Protein AF-A0A7S2EIR6-F1 (afdb_monomer)

Radius of gyration: 33.72 Å; Cα contacts (8 Å, |Δi|>4): 705; chains: 1; bounding box: 111×71×81 Å

Foldseek 3Di:
DDDDDPDDPDDDPQDDDFFFKKFFAPPDDFAPDKDDGADHGFIWGFHDWDADPPRPFIWTQIAAPRDHRIIHTSVRIDGPPFLRPDDAQAKKFFDPPDDFPPDQPDDDDSPFIWGFQDAPNGQQWTATCTLQFYRDITGSVRMGGPPDPDPPPDDDDDDDDDDDDDDDDDDDDDDDDDPDPPDPPPPVPDDDAQFKKAFADDDDPVSVVRHRFIWGFHDDDPFWTWTATPDPGGDIDIHGCVRIDTQPDDPDDQQAKKAFADDDDPVSHVRHQFIWGFHDQDSRGQWTFTHTPPDPDTDTHHPVRIDHPPPQPDDQQAKKAFADDDDPVRVVRHRFIWGFHGADPVVQWTWTATPPPRDTDIHHSVRIDHDDPPPPPDDDDDDDDDDDDDDDDD

Secondary structure (DSSP, 8-state):
------------TTPPPTT-EEE--SSSSS-SS-SS-PPTT-EEEEEEEEEPTTSS-EEEEEEETTEEEEEEEGGG-EE-HHHHH--TT-EEEEPTTPPPSS--SSPPPTT-EEEEEEE-TTSS-EEEE-SS-TTEEE-GGGEEETTS---------------------------PPPP----SS--S-PPPTT-EEEE----STTGGGGTT-EEEEEEE-SSEEEEEE-SS---EEEEEGGGEEEPPPPSS-TT-EEEE----SHHHHTTTT-EEEEEEEETTTTEEEEEETT-SSEEEEEGGGEEE----SS-TT-EEEE----STTTGGGTT-EEEEEEEETTTTEEEEEETTT--EEEEEGGGEE-------------------------

Nearest PDB structures (foldseek):
  4a4e-assembly1_A  TM=7.628E-01  e=9.536E-02  Homo sapiens
  2heq-assembly1_A  TM=6.650E-01  e=8.605E-02  Bacillus subtilis
  4a4h-assembly1_A  TM=7.734E-01  e=1.593E-01  Homo sapiens
  4a4g-assembly1_A  TM=7.665E-01  e=1.593E-01  Homo sapiens
  2d9t-assembly1_A  TM=6.368E-01  e=1.065E+00  Mus musculus

pLDDT: mean 73.14, std 21.18, range [22.91, 97.38]

Structure (mmCIF, N/CA/C/O backbone):
data_AF-A0A7S2EIR6-F1
#
_entry.id   AF-A0A7S2EIR6-F1
#
loop_
_atom_site.group_PDB
_atom_site.id
_atom_site.type_symbol
_atom_site.label_atom_id
_atom_site.label_alt_id
_atom_site.label_comp_id
_atom_site.label_asym_id
_atom_site.label_entity_id
_atom_site.label_seq_id
_atom_site.pdbx_PDB_ins_code
_atom_site.Cartn_x
_atom_site.Cartn_y
_atom_site.Cartn_z
_atom_site.occupancy
_atom_site.B_iso_or_equiv
_atom_site.auth_seq_id
_atom_site.auth_comp_id
_atom_site.auth_asym_id
_atom_site.auth_atom_id
_atom_site.pdbx_PDB_model_num
ATOM 1 N N . GLU A 1 1 ? 13.702 3.213 -39.899 1.00 32.22 1 GLU A N 1
ATOM 2 C CA . GLU A 1 1 ? 13.558 1.764 -39.668 1.00 32.22 1 GLU A CA 1
ATOM 3 C C . GLU A 1 1 ? 14.840 1.231 -39.055 1.00 32.22 1 GLU A C 1
ATOM 5 O O . GLU A 1 1 ? 15.910 1.560 -39.543 1.00 32.22 1 GLU A O 1
ATOM 10 N N . LEU A 1 2 ? 14.735 0.485 -37.959 1.00 22.91 2 LEU A N 1
ATOM 11 C CA . LEU A 1 2 ? 15.784 -0.390 -37.437 1.00 22.91 2 LEU A CA 1
ATOM 12 C C . LEU A 1 2 ? 15.038 -1.619 -36.918 1.00 22.91 2 LEU A C 1
ATOM 14 O O . LEU A 1 2 ? 14.422 -1.568 -35.853 1.00 22.91 2 LEU A O 1
ATOM 18 N N . GLU A 1 3 ? 15.003 -2.675 -37.727 1.00 25.89 3 GLU A N 1
ATOM 19 C CA . GLU A 1 3 ? 14.513 -3.984 -37.309 1.00 25.89 3 GLU A CA 1
ATOM 20 C C . GLU A 1 3 ? 15.444 -4.533 -36.227 1.00 25.89 3 GLU A C 1
ATOM 22 O O . GLU A 1 3 ? 16.647 -4.686 -36.434 1.00 25.89 3 GLU A O 1
ATOM 27 N N . ILE A 1 4 ? 14.891 -4.830 -35.053 1.00 30.42 4 ILE A N 1
ATOM 28 C CA . ILE A 1 4 ? 15.589 -5.634 -34.054 1.00 30.42 4 ILE A CA 1
ATOM 29 C C . ILE A 1 4 ? 15.175 -7.072 -34.326 1.00 30.42 4 ILE A C 1
ATOM 31 O O . ILE A 1 4 ? 14.024 -7.446 -34.099 1.00 30.42 4 ILE A O 1
ATOM 35 N N . ALA A 1 5 ? 16.126 -7.855 -34.829 1.00 25.38 5 ALA A N 1
ATOM 36 C CA . ALA A 1 5 ? 15.998 -9.284 -35.036 1.00 25.38 5 ALA A CA 1
ATOM 37 C C . ALA A 1 5 ? 15.668 -9.979 -33.704 1.00 25.38 5 ALA A C 1
ATOM 39 O O . ALA A 1 5 ? 16.539 -10.317 -32.903 1.00 25.38 5 ALA A O 1
ATOM 40 N N . SER A 1 6 ? 14.380 -10.207 -33.465 1.00 34.97 6 SER A N 1
ATOM 41 C CA . SER A 1 6 ? 13.910 -11.219 -32.534 1.00 34.97 6 SER A CA 1
ATOM 42 C C . SER A 1 6 ? 14.232 -12.577 -33.150 1.00 34.97 6 SER A C 1
ATOM 44 O O . SER A 1 6 ? 13.485 -13.033 -34.009 1.00 34.97 6 SER A O 1
ATOM 46 N N . ASN A 1 7 ? 15.386 -13.146 -32.797 1.00 30.55 7 ASN A N 1
ATOM 47 C CA . ASN A 1 7 ? 15.705 -14.584 -32.763 1.00 30.55 7 ASN A CA 1
ATOM 48 C C . ASN A 1 7 ? 17.227 -14.788 -32.796 1.00 30.55 7 ASN A C 1
ATOM 50 O O . ASN A 1 7 ? 17.796 -15.075 -33.841 1.00 30.55 7 ASN A O 1
ATOM 54 N N . TYR A 1 8 ? 17.888 -14.711 -31.641 1.00 28.56 8 TYR A N 1
ATOM 55 C CA . TYR A 1 8 ? 19.177 -15.382 -31.453 1.00 28.56 8 TYR A CA 1
ATOM 56 C C . TYR A 1 8 ? 19.124 -16.200 -30.162 1.00 28.56 8 TYR A C 1
ATOM 58 O O . TYR A 1 8 ? 19.396 -15.717 -29.068 1.00 28.56 8 TYR A O 1
ATOM 66 N N . LYS A 1 9 ? 18.725 -17.468 -30.310 1.00 33.66 9 LYS A N 1
ATOM 67 C CA . LYS A 1 9 ? 19.047 -18.540 -29.364 1.00 33.66 9 LYS A CA 1
ATOM 68 C C . LYS A 1 9 ? 20.430 -19.068 -29.752 1.00 33.66 9 LYS A C 1
ATOM 70 O O . LYS A 1 9 ? 20.532 -20.012 -30.525 1.00 33.66 9 LYS A O 1
ATOM 75 N N . GLY A 1 10 ? 21.478 -18.409 -29.270 1.00 26.81 10 GLY A N 1
ATOM 76 C CA . GLY A 1 10 ? 22.860 -18.867 -29.398 1.00 26.81 10 GLY A CA 1
ATOM 77 C C . GLY A 1 10 ? 23.431 -19.139 -28.014 1.00 26.81 10 GLY A C 1
ATOM 78 O O . GLY A 1 10 ? 23.804 -18.214 -27.305 1.00 26.81 10 GLY A O 1
ATOM 79 N N . THR A 1 11 ? 23.442 -20.402 -27.603 1.00 31.27 11 THR A N 1
ATOM 80 C CA . THR A 1 11 ? 24.104 -20.879 -26.385 1.00 31.27 11 THR A CA 1
ATOM 81 C C . THR A 1 11 ? 25.580 -21.138 -26.675 1.00 31.27 11 THR A C 1
ATOM 83 O O . THR A 1 11 ? 25.911 -22.177 -27.241 1.00 31.27 11 THR A O 1
ATOM 86 N N . TRP A 1 12 ? 26.455 -20.228 -26.242 1.00 30.45 12 TRP A N 1
ATOM 87 C CA . TRP A 1 12 ? 27.868 -20.513 -25.979 1.00 30.45 12 TRP A CA 1
ATOM 88 C C . TRP A 1 12 ? 28.165 -20.167 -24.512 1.00 30.45 12 TRP A C 1
ATOM 90 O O . TRP A 1 12 ? 27.762 -19.097 -24.049 1.00 30.45 12 TRP A O 1
ATOM 100 N N . PRO A 1 13 ? 28.829 -21.043 -23.742 1.00 30.73 13 PRO A N 1
ATOM 101 C CA . PRO A 1 13 ? 29.237 -20.712 -22.382 1.00 30.73 13 PRO A CA 1
ATOM 102 C C . PRO A 1 13 ? 30.340 -19.641 -22.431 1.00 30.73 13 PRO A C 1
ATOM 104 O O . PRO A 1 13 ? 31.427 -19.904 -22.936 1.00 30.73 13 PRO A O 1
ATOM 107 N N . GLY A 1 14 ? 30.059 -18.432 -21.926 1.00 49.53 14 GLY A N 1
ATOM 108 C CA . GLY A 1 14 ? 31.057 -17.360 -21.766 1.00 49.53 14 GLY A CA 1
ATOM 109 C C . GLY A 1 14 ? 30.763 -16.020 -22.457 1.00 49.53 14 GLY A C 1
ATOM 110 O O . GLY A 1 14 ? 31.540 -15.083 -22.282 1.00 49.53 14 GLY A O 1
ATOM 111 N N . GLU A 1 15 ? 29.661 -15.882 -23.202 1.00 72.25 15 GLU A N 1
ATOM 112 C CA . GLU A 1 15 ? 29.233 -14.586 -23.759 1.00 72.25 15 GLU A CA 1
ATOM 113 C C . GLU A 1 15 ? 28.190 -13.892 -22.874 1.00 72.25 15 GLU A C 1
ATOM 115 O O . GLU A 1 15 ? 27.308 -14.535 -22.301 1.00 72.25 15 GLU A O 1
ATOM 120 N N . LEU A 1 16 ? 28.304 -12.566 -22.745 1.00 77.38 16 LEU A N 1
ATOM 121 C CA . LEU A 1 16 ? 27.377 -11.764 -21.948 1.00 77.38 16 LEU A CA 1
ATOM 122 C C . LEU A 1 16 ? 26.086 -11.526 -22.736 1.00 77.38 16 LEU A C 1
ATOM 124 O O . LEU A 1 16 ? 26.117 -11.187 -23.917 1.00 77.38 16 LEU A O 1
ATOM 128 N N . GLN A 1 17 ? 24.942 -11.647 -22.076 1.00 78.50 17 GLN A N 1
ATOM 129 C CA . GLN A 1 17 ? 23.634 -11.453 -22.695 1.00 78.50 17 GLN A CA 1
ATOM 130 C C . GLN A 1 17 ? 23.137 -10.013 -22.539 1.00 78.50 17 GLN A C 1
ATOM 132 O O . GLN A 1 17 ? 23.497 -9.304 -21.597 1.00 78.50 17 GLN A O 1
ATOM 137 N N . LEU A 1 18 ? 22.257 -9.578 -23.447 1.00 75.44 18 LEU A N 1
ATOM 138 C CA . LEU A 1 18 ? 21.554 -8.299 -23.309 1.00 75.44 18 LEU A CA 1
ATOM 139 C C . LEU A 1 18 ? 20.751 -8.269 -22.003 1.00 75.44 18 LEU A C 1
ATOM 141 O O . LEU A 1 18 ? 20.076 -9.235 -21.652 1.00 75.44 18 LEU A O 1
ATOM 145 N N . GLY A 1 19 ? 20.825 -7.153 -21.279 1.00 72.88 19 GLY A N 1
ATOM 146 C CA . GLY A 1 19 ? 20.165 -6.988 -19.983 1.00 72.88 19 GLY A CA 1
ATOM 147 C C . GLY A 1 19 ? 20.782 -7.809 -18.845 1.00 72.88 19 GLY A C 1
ATOM 148 O O . GLY A 1 19 ? 20.229 -7.824 -17.743 1.00 72.88 19 GLY A O 1
ATOM 149 N N . GLN A 1 20 ? 21.910 -8.487 -19.070 1.00 81.19 20 GLN A N 1
ATOM 150 C CA . GLN A 1 20 ? 22.654 -9.169 -18.014 1.00 81.19 20 GLN A CA 1
ATOM 151 C C . GLN A 1 20 ? 23.344 -8.142 -17.111 1.00 81.19 20 GLN A C 1
ATOM 153 O O . GLN A 1 20 ? 23.871 -7.139 -17.601 1.00 81.19 20 GLN A O 1
ATOM 158 N N . ALA A 1 21 ? 23.300 -8.373 -15.794 1.00 83.75 21 ALA A N 1
ATOM 159 C CA . ALA A 1 21 ? 23.958 -7.489 -14.841 1.00 83.75 21 ALA A CA 1
ATOM 160 C C . ALA A 1 21 ? 25.444 -7.847 -14.779 1.00 83.75 21 ALA A C 1
ATOM 162 O O . ALA A 1 21 ? 25.810 -9.008 -14.570 1.00 83.75 21 ALA A O 1
ATOM 163 N N . VAL A 1 22 ? 26.289 -6.845 -14.976 1.00 86.38 22 VAL A N 1
ATOM 164 C CA . VAL A 1 22 ? 27.742 -6.992 -15.033 1.00 86.38 22 VAL A CA 1
ATOM 165 C C . VAL A 1 22 ? 28.402 -6.010 -14.086 1.00 86.38 22 VAL A C 1
ATOM 167 O O . VAL A 1 22 ? 27.881 -4.921 -13.854 1.00 86.38 22 VAL A O 1
ATOM 170 N N . ARG A 1 23 ? 29.555 -6.383 -13.545 1.00 85.44 23 ARG A N 1
ATOM 171 C CA . ARG A 1 23 ? 30.374 -5.539 -12.681 1.00 85.44 23 ARG A CA 1
ATOM 172 C C . ARG A 1 23 ? 31.786 -5.419 -13.221 1.00 85.44 23 ARG A C 1
ATOM 174 O O . ARG A 1 23 ? 32.286 -6.333 -13.874 1.00 85.44 23 ARG A O 1
ATOM 181 N N . VAL A 1 24 ? 32.438 -4.313 -12.892 1.00 77.62 24 VAL A N 1
ATOM 182 C CA . VAL A 1 24 ? 33.876 -4.162 -13.130 1.00 77.62 24 VAL A CA 1
ATOM 183 C C . VAL A 1 24 ? 34.628 -4.903 -12.019 1.00 77.62 24 VAL A C 1
ATOM 185 O O . VAL A 1 24 ? 34.369 -4.608 -10.843 1.00 77.62 24 VAL A O 1
ATOM 188 N N . PRO A 1 25 ? 35.530 -5.850 -12.345 1.00 68.38 25 PRO A N 1
ATOM 189 C CA . PRO A 1 25 ? 36.282 -6.598 -11.343 1.00 68.38 25 PRO A CA 1
ATOM 190 C C . PRO A 1 25 ? 37.059 -5.683 -10.389 1.00 68.38 25 PRO A C 1
ATOM 192 O O . PRO A 1 25 ? 37.579 -4.633 -10.775 1.00 68.38 25 PRO A O 1
ATOM 195 N N . LEU A 1 26 ? 37.179 -6.109 -9.129 1.00 58.78 26 LEU A N 1
ATOM 196 C CA . LEU A 1 26 ? 37.984 -5.416 -8.111 1.00 58.78 26 LEU A CA 1
ATOM 197 C C . LEU A 1 26 ? 39.495 -5.598 -8.335 1.00 58.78 26 LEU A C 1
ATOM 199 O O . LEU A 1 26 ? 40.287 -4.781 -7.875 1.00 58.78 26 LEU A O 1
ATOM 203 N N . SER A 1 27 ? 39.894 -6.669 -9.029 1.00 50.53 27 SER A N 1
ATOM 204 C CA . SER A 1 27 ? 41.292 -7.081 -9.217 1.00 50.53 27 SER A CA 1
ATOM 205 C C . SER A 1 27 ? 41.904 -6.665 -10.554 1.00 50.53 27 SER A C 1
ATOM 207 O O . SER A 1 27 ? 43.114 -6.796 -10.731 1.00 50.53 27 SER A O 1
ATOM 209 N N . SER A 1 28 ? 41.113 -6.176 -11.507 1.00 47.38 28 SER A N 1
ATOM 210 C CA . SER A 1 28 ? 41.644 -5.705 -12.782 1.00 47.38 28 SER A CA 1
ATOM 211 C C . SER A 1 28 ? 42.050 -4.242 -12.653 1.00 47.38 28 SER A C 1
ATOM 213 O O . SER A 1 28 ? 41.206 -3.362 -12.461 1.00 47.38 28 SER A O 1
ATOM 215 N N . ALA A 1 29 ? 43.350 -3.981 -12.813 1.00 45.28 29 ALA A N 1
ATOM 216 C CA . ALA A 1 29 ? 43.842 -2.695 -13.289 1.00 45.28 29 ALA A CA 1
ATOM 217 C C . ALA A 1 29 ? 42.913 -2.180 -14.400 1.00 45.28 29 ALA A C 1
ATOM 219 O O . ALA A 1 29 ? 42.416 -2.994 -15.176 1.00 45.28 29 ALA A O 1
ATOM 220 N N . ARG A 1 30 ? 42.652 -0.863 -14.404 1.00 51.78 30 ARG A N 1
ATOM 221 C CA . ARG A 1 30 ? 41.813 -0.116 -15.363 1.00 51.78 30 ARG A CA 1
ATOM 222 C C . ARG A 1 30 ? 41.439 -0.921 -16.619 1.00 51.78 30 ARG A C 1
ATOM 224 O O . ARG A 1 30 ? 42.365 -1.381 -17.288 1.00 51.78 30 ARG A O 1
ATOM 231 N N . PRO A 1 31 ? 40.143 -1.020 -16.976 1.00 54.38 31 PRO A N 1
ATOM 232 C CA . PRO A 1 31 ? 39.709 -1.797 -18.132 1.00 54.38 31 PRO A CA 1
ATOM 233 C C . PRO A 1 31 ? 40.606 -1.540 -19.342 1.00 54.38 31 PRO A C 1
ATOM 235 O O . PRO A 1 31 ? 40.884 -0.389 -19.688 1.00 54.38 31 PRO A O 1
ATOM 238 N N . SER A 1 32 ? 41.089 -2.627 -19.942 1.00 53.44 32 SER A N 1
ATOM 239 C CA . SER A 1 32 ? 42.151 -2.599 -20.954 1.00 53.44 32 SER A CA 1
ATOM 240 C C . SER A 1 32 ? 41.742 -1.839 -22.220 1.00 53.44 32 SER A C 1
ATOM 242 O O . SER A 1 32 ? 42.586 -1.312 -22.945 1.00 53.44 32 SER A O 1
ATOM 244 N N . ALA A 1 33 ? 40.434 -1.744 -22.457 1.00 52.91 33 ALA A N 1
ATOM 245 C CA . ALA A 1 33 ? 39.831 -0.945 -23.501 1.00 52.91 33 ALA A CA 1
ATOM 246 C C . ALA A 1 33 ? 38.468 -0.426 -23.026 1.00 52.91 33 ALA A C 1
ATOM 248 O O . ALA A 1 33 ? 37.552 -1.208 -22.786 1.00 52.91 33 ALA A O 1
ATOM 249 N N . GLY A 1 34 ? 38.330 0.897 -22.918 1.00 53.25 34 GLY A N 1
ATOM 250 C CA . GLY A 1 34 ? 37.034 1.549 -22.752 1.00 53.25 34 GLY A CA 1
ATOM 251 C C . GLY A 1 34 ? 37.123 3.063 -22.594 1.00 53.25 34 GLY A C 1
ATOM 252 O O . GLY A 1 34 ? 38.069 3.590 -22.013 1.00 53.25 34 GLY A O 1
ATOM 253 N N . CYS A 1 35 ? 36.137 3.780 -23.137 1.00 50.88 35 CYS A N 1
ATOM 254 C CA . CYS A 1 35 ? 35.985 5.217 -22.916 1.00 50.88 35 CYS A CA 1
ATOM 255 C C . CYS A 1 35 ? 35.193 5.454 -21.622 1.00 50.88 35 CYS A C 1
ATOM 257 O O . CYS A 1 35 ? 34.041 5.037 -21.509 1.00 50.88 35 CYS A O 1
ATOM 259 N N . GLY A 1 36 ? 35.815 6.143 -20.663 1.00 58.38 36 GLY A N 1
ATOM 260 C CA . GLY A 1 36 ? 35.265 6.372 -19.323 1.00 58.38 36 GLY A CA 1
ATOM 261 C C . GLY A 1 36 ? 35.771 5.358 -18.291 1.00 58.38 36 GLY A C 1
ATOM 262 O O . GLY A 1 36 ? 36.176 4.251 -18.634 1.00 58.38 36 GLY A O 1
ATOM 263 N N . SER A 1 37 ? 35.774 5.753 -17.014 1.00 69.38 37 SER A N 1
ATOM 264 C CA . SER A 1 37 ? 36.221 4.909 -15.894 1.00 69.38 37 SER A CA 1
ATOM 265 C C . SER A 1 37 ? 35.035 4.594 -14.973 1.00 69.38 37 SER A C 1
ATOM 267 O O . SER A 1 37 ? 34.772 5.380 -14.059 1.00 69.38 37 SER A O 1
ATOM 269 N N . PRO A 1 38 ? 34.282 3.502 -15.210 1.00 72.06 38 PRO A N 1
ATOM 270 C CA . PRO A 1 38 ? 33.331 3.001 -14.223 1.00 72.06 38 PRO A CA 1
ATOM 271 C C . PRO A 1 38 ? 34.040 2.741 -12.888 1.00 72.06 38 PRO A C 1
ATOM 273 O O . PRO A 1 38 ? 35.188 2.288 -12.867 1.00 72.06 38 PRO A O 1
ATOM 276 N N . GLN A 1 39 ? 33.385 3.063 -11.770 1.00 70.75 39 GLN A N 1
ATOM 277 C CA . GLN A 1 39 ? 33.967 2.800 -10.454 1.00 70.75 39 GLN A CA 1
ATOM 278 C C . GLN A 1 39 ? 34.053 1.285 -10.204 1.00 70.75 39 GLN A C 1
ATOM 280 O O . GLN A 1 39 ? 33.168 0.518 -10.585 1.00 70.75 39 GLN A O 1
ATOM 285 N N . SER A 1 40 ? 35.134 0.845 -9.559 1.00 67.88 40 SER A N 1
ATOM 286 C CA . SER A 1 40 ? 35.345 -0.576 -9.271 1.00 67.88 40 SER A CA 1
ATOM 287 C C . SER A 1 40 ? 34.247 -1.116 -8.347 1.00 67.88 40 SER A C 1
ATOM 289 O O . SER A 1 40 ? 33.878 -0.467 -7.366 1.00 67.88 40 SER A O 1
ATOM 291 N N . GLY A 1 41 ? 33.697 -2.287 -8.680 1.00 68.88 41 GLY A N 1
ATOM 292 C CA . GLY A 1 41 ? 32.571 -2.882 -7.958 1.00 68.88 41 GLY A CA 1
ATOM 293 C C . GLY A 1 41 ? 31.194 -2.279 -8.273 1.00 68.88 41 GLY A C 1
ATOM 294 O O . GLY A 1 41 ? 30.205 -2.733 -7.695 1.00 68.88 41 GLY A O 1
ATOM 295 N N . GLU A 1 42 ? 31.085 -1.299 -9.181 1.00 76.75 42 GLU A N 1
ATOM 296 C CA . GLU A 1 42 ? 29.776 -0.880 -9.692 1.00 76.75 42 GLU A CA 1
ATOM 297 C C . GLU A 1 42 ? 29.158 -1.948 -10.587 1.00 76.75 42 GLU A C 1
ATOM 299 O O . GLU A 1 42 ? 29.841 -2.597 -11.380 1.00 76.75 42 GLU A O 1
ATOM 304 N N . VAL A 1 43 ? 27.838 -2.092 -10.462 1.00 84.62 43 VAL A N 1
ATOM 305 C CA . VAL A 1 43 ? 27.030 -2.984 -11.290 1.00 84.62 43 VAL A CA 1
ATOM 306 C C . VAL A 1 43 ? 26.269 -2.150 -12.309 1.00 84.62 43 VAL A C 1
ATOM 308 O O . VAL A 1 43 ? 25.599 -1.185 -11.943 1.00 84.62 43 VAL A O 1
ATOM 311 N N . GLY A 1 44 ? 26.367 -2.550 -13.570 1.00 85.12 44 GLY A N 1
ATOM 312 C CA . GLY A 1 44 ? 25.639 -1.999 -14.703 1.00 85.12 44 GLY A CA 1
ATOM 313 C C . GLY A 1 44 ? 24.948 -3.094 -15.513 1.00 85.12 44 GLY A C 1
ATOM 314 O O . GLY A 1 44 ? 24.969 -4.270 -15.144 1.00 85.12 44 GLY A O 1
ATOM 315 N N . TYR A 1 45 ? 24.343 -2.713 -16.637 1.00 85.31 45 TYR A N 1
ATOM 316 C CA . TYR A 1 45 ? 23.660 -3.644 -17.542 1.00 85.31 45 TYR A CA 1
ATOM 317 C C . TYR A 1 45 ? 24.238 -3.614 -18.953 1.00 85.31 45 TYR A C 1
ATOM 319 O O . TYR A 1 45 ? 24.562 -2.547 -19.477 1.00 85.31 45 TYR A O 1
ATOM 327 N N . VAL A 1 46 ? 24.299 -4.779 -19.601 1.00 83.50 46 VAL A N 1
ATOM 328 C CA . VAL A 1 46 ? 24.650 -4.888 -21.025 1.00 83.50 46 VAL A CA 1
ATOM 329 C C . VAL A 1 46 ? 23.509 -4.324 -21.876 1.00 83.50 46 VAL A C 1
ATOM 331 O O . VAL A 1 46 ? 22.415 -4.887 -21.918 1.00 83.50 46 VAL A O 1
ATOM 334 N N . ARG A 1 47 ? 23.759 -3.214 -22.573 1.00 80.44 47 ARG A N 1
ATOM 335 C CA . ARG A 1 47 ? 22.792 -2.547 -23.460 1.00 80.44 47 ARG A CA 1
ATOM 336 C C . ARG A 1 47 ? 22.803 -3.141 -24.863 1.00 80.44 47 ARG A C 1
ATOM 338 O O . ARG A 1 47 ? 21.751 -3.313 -25.470 1.00 80.44 47 ARG A O 1
ATOM 345 N N . SER A 1 48 ? 23.990 -3.378 -25.406 1.00 80.25 48 SER A N 1
ATOM 346 C CA . SER A 1 48 ? 24.175 -3.917 -26.752 1.00 80.25 48 SER A CA 1
ATOM 347 C C . SER A 1 48 ? 25.545 -4.565 -26.884 1.00 80.25 48 SER A C 1
ATOM 349 O O . SER A 1 48 ? 26.427 -4.359 -26.052 1.00 80.25 48 SER A O 1
ATOM 351 N N . PHE A 1 49 ? 25.744 -5.329 -27.948 1.00 86.50 49 PHE A N 1
ATOM 352 C CA . PHE A 1 49 ? 27.058 -5.808 -28.343 1.00 86.50 49 PHE A CA 1
ATOM 353 C C . PHE A 1 49 ? 27.177 -5.784 -29.863 1.00 86.50 49 PHE A C 1
ATOM 355 O O . PHE A 1 49 ? 26.173 -5.840 -30.574 1.00 86.50 49 PHE A O 1
ATOM 362 N N . ARG A 1 50 ? 28.406 -5.673 -30.367 1.00 81.31 50 ARG A N 1
ATOM 363 C CA . ARG A 1 50 ? 28.708 -5.827 -31.793 1.00 81.31 50 ARG A CA 1
ATOM 364 C C . ARG A 1 50 ? 29.909 -6.750 -31.988 1.00 81.31 50 ARG A C 1
ATOM 366 O O . ARG A 1 50 ? 30.850 -6.653 -31.197 1.00 81.31 50 ARG A O 1
ATOM 373 N N . PRO A 1 51 ? 29.920 -7.610 -33.017 1.00 80.00 51 PRO A N 1
ATOM 374 C CA . PRO A 1 51 ? 31.098 -8.403 -33.345 1.00 80.00 51 PRO A CA 1
ATOM 375 C C . PRO A 1 51 ? 32.294 -7.495 -33.656 1.00 80.00 51 PRO A C 1
ATOM 377 O O . PRO A 1 51 ? 32.146 -6.460 -34.311 1.00 80.00 51 PRO A O 1
ATOM 380 N N . LEU A 1 52 ? 33.481 -7.868 -33.182 1.00 79.44 52 LEU A N 1
ATOM 381 C CA . LEU A 1 52 ? 34.729 -7.218 -33.573 1.00 79.44 52 LEU A CA 1
ATOM 382 C C . LEU A 1 52 ? 35.248 -7.792 -34.905 1.00 79.44 52 LEU A C 1
ATOM 384 O O . LEU A 1 52 ? 34.961 -8.951 -35.230 1.00 79.44 52 LEU A O 1
ATOM 388 N N . PRO A 1 53 ? 36.047 -7.019 -35.667 1.00 76.31 53 PRO A N 1
ATOM 389 C CA . PRO A 1 53 ? 36.729 -7.527 -36.854 1.00 76.31 53 PRO A CA 1
ATOM 390 C C . PRO A 1 53 ? 37.497 -8.816 -36.529 1.00 76.31 53 PRO A C 1
ATOM 392 O O . PRO A 1 53 ? 38.266 -8.863 -35.570 1.00 76.31 53 PRO A O 1
ATOM 395 N N . GLY A 1 54 ? 37.260 -9.877 -37.304 1.00 73.19 54 GLY A N 1
ATOM 396 C CA . GLY A 1 54 ? 37.847 -11.201 -37.068 1.00 73.19 54 GLY A CA 1
ATOM 397 C C . GLY A 1 54 ? 36.978 -12.180 -36.267 1.00 73.19 54 GLY A C 1
ATOM 398 O O . GLY A 1 54 ? 37.436 -13.290 -36.009 1.00 73.19 54 GLY A O 1
ATOM 399 N N . GLY A 1 55 ? 35.752 -11.803 -35.875 1.00 65.56 55 GLY A N 1
ATOM 400 C CA . GLY A 1 55 ? 34.666 -12.716 -35.468 1.00 65.56 55 GLY A CA 1
ATOM 401 C C . GLY A 1 55 ? 34.854 -13.492 -34.158 1.00 65.56 55 GLY A C 1
ATOM 402 O O . GLY A 1 55 ? 33.958 -14.219 -33.750 1.00 65.56 55 GLY A O 1
ATOM 403 N N . ARG A 1 56 ? 36.001 -13.348 -33.487 1.00 68.62 56 ARG A N 1
ATOM 404 C CA . ARG A 1 56 ? 36.357 -14.108 -32.275 1.00 68.62 56 ARG A CA 1
ATOM 405 C C . ARG A 1 56 ? 35.962 -13.432 -30.959 1.00 68.62 56 ARG A C 1
ATOM 407 O O . ARG A 1 56 ? 36.210 -13.989 -29.897 1.00 68.62 56 ARG A O 1
ATOM 414 N N . SER A 1 57 ? 35.424 -12.214 -31.002 1.00 73.38 57 SER A N 1
ATOM 415 C CA . SER A 1 57 ? 35.040 -11.469 -29.800 1.00 73.38 57 SER A CA 1
ATOM 416 C C . SER A 1 57 ? 34.003 -10.394 -30.114 1.00 73.38 57 SER A C 1
ATOM 418 O O . SER A 1 57 ? 33.856 -9.962 -31.260 1.00 73.38 57 SER A O 1
ATOM 420 N N . HIS A 1 58 ? 33.322 -9.934 -29.071 1.00 83.31 58 HIS A N 1
ATOM 421 C CA . HIS A 1 58 ? 32.298 -8.905 -29.120 1.00 83.31 58 HIS A CA 1
ATOM 422 C C . HIS A 1 58 ? 32.756 -7.671 -28.338 1.00 83.31 58 HIS A C 1
ATOM 424 O O . HIS A 1 58 ? 33.363 -7.780 -27.271 1.00 83.31 58 HIS A O 1
ATOM 430 N N . LEU A 1 59 ? 32.445 -6.489 -28.867 1.00 84.44 59 LEU A N 1
ATOM 431 C CA . LEU A 1 59 ? 32.505 -5.247 -28.111 1.00 84.44 59 LEU A CA 1
ATOM 432 C C . LEU A 1 59 ? 31.139 -5.004 -27.478 1.00 84.44 59 LEU A C 1
ATOM 434 O O . LEU A 1 59 ? 30.152 -4.793 -28.188 1.00 84.44 59 LEU A O 1
ATOM 438 N N . TYR A 1 60 ? 31.097 -5.017 -26.154 1.00 85.81 60 TYR A N 1
ATOM 439 C CA . TYR A 1 60 ? 29.893 -4.796 -25.369 1.00 85.81 60 TYR A CA 1
ATOM 440 C C . TYR A 1 60 ? 29.751 -3.317 -25.046 1.00 85.81 60 TYR A C 1
ATOM 442 O O . TYR A 1 60 ? 30.727 -2.659 -24.705 1.00 85.81 60 TYR A O 1
ATOM 450 N N . THR A 1 61 ? 28.529 -2.801 -25.138 1.00 85.38 61 THR A N 1
ATOM 451 C CA . THR A 1 61 ? 28.140 -1.494 -24.608 1.00 85.38 61 THR A CA 1
ATOM 452 C C . THR A 1 61 ? 27.329 -1.724 -23.342 1.00 85.38 61 THR A C 1
ATOM 454 O O . THR A 1 61 ? 26.278 -2.364 -23.396 1.00 85.38 61 THR A O 1
ATOM 457 N N . CYS A 1 62 ? 27.796 -1.198 -22.217 1.00 84.50 62 CYS A N 1
ATOM 458 C CA . CYS A 1 62 ? 27.175 -1.337 -20.907 1.00 84.50 62 CYS A CA 1
ATOM 459 C C . CYS A 1 62 ? 26.815 0.030 -20.324 1.00 84.50 62 CYS A C 1
ATOM 461 O O . CYS A 1 62 ? 27.479 1.033 -20.583 1.00 84.50 62 CYS A O 1
ATOM 463 N N . ASP A 1 63 ? 25.769 0.063 -19.511 1.00 84.25 63 ASP A N 1
ATOM 464 C CA . ASP A 1 63 ? 25.402 1.238 -18.732 1.00 84.25 63 ASP A CA 1
ATOM 465 C C . ASP A 1 63 ? 25.761 1.024 -17.274 1.00 84.25 63 ASP A C 1
ATOM 467 O O . ASP A 1 63 ? 25.083 0.266 -16.583 1.00 84.25 63 ASP A O 1
ATOM 471 N N . PHE A 1 64 ? 26.811 1.709 -16.825 1.00 84.56 64 PHE A N 1
ATOM 472 C CA . PHE A 1 64 ? 27.146 1.828 -15.412 1.00 84.56 64 PHE A CA 1
ATOM 473 C C . PHE A 1 64 ? 26.634 3.154 -14.849 1.00 84.56 64 PHE A C 1
ATOM 475 O O . PHE A 1 64 ? 26.569 4.138 -15.596 1.00 84.56 64 PHE A O 1
ATOM 482 N N . PRO A 1 65 ? 26.356 3.231 -13.535 1.00 80.69 65 PRO A N 1
ATOM 483 C CA . PRO A 1 65 ? 25.910 4.463 -12.890 1.00 80.69 65 PRO A CA 1
ATOM 484 C C . PRO A 1 65 ? 26.886 5.625 -13.098 1.00 80.69 65 PRO A C 1
ATOM 486 O O . PRO A 1 65 ? 26.462 6.747 -13.368 1.00 80.69 65 PRO A O 1
ATOM 489 N N . SER A 1 66 ? 28.197 5.365 -13.011 1.00 80.50 66 SER A N 1
ATOM 490 C CA . SER A 1 66 ? 29.220 6.392 -13.226 1.00 80.50 66 SER A CA 1
ATOM 491 C C . SER A 1 66 ? 29.710 6.502 -14.678 1.00 80.50 66 SER A C 1
ATOM 493 O O . SER A 1 66 ? 30.483 7.407 -14.987 1.00 80.50 66 SER A O 1
ATOM 495 N N . ALA A 1 67 ? 29.309 5.588 -15.570 1.00 79.56 67 ALA A N 1
ATOM 496 C CA . ALA A 1 67 ? 29.786 5.527 -16.954 1.00 79.56 67 ALA A CA 1
ATOM 497 C C . ALA A 1 67 ? 28.728 4.908 -17.887 1.00 79.56 67 ALA A C 1
ATOM 499 O O . ALA A 1 67 ? 28.745 3.715 -18.205 1.00 79.56 67 ALA A O 1
ATOM 500 N N . LYS A 1 68 ? 27.789 5.742 -18.341 1.00 82.19 68 LYS A N 1
ATOM 501 C CA . LYS A 1 68 ? 26.744 5.351 -19.294 1.00 82.19 68 LYS A CA 1
ATOM 502 C C . LYS A 1 68 ? 27.329 5.112 -20.688 1.00 82.19 68 LYS A C 1
ATOM 504 O O . LYS A 1 68 ? 28.079 5.942 -21.194 1.00 82.19 68 LYS A O 1
ATOM 509 N N . GLY A 1 69 ? 26.922 4.027 -21.346 1.00 80.56 69 GLY A N 1
ATOM 510 C CA . GLY A 1 69 ? 27.397 3.667 -22.683 1.00 80.56 69 GLY A CA 1
ATOM 511 C C . GLY A 1 69 ? 28.871 3.263 -22.732 1.00 80.56 69 GLY A C 1
ATOM 512 O O . GLY A 1 69 ? 29.485 3.371 -23.793 1.00 80.56 69 GLY A O 1
ATOM 513 N N . TRP A 1 70 ? 29.432 2.821 -21.607 1.00 87.44 70 TRP A N 1
ATOM 514 C CA . TRP A 1 70 ? 30.790 2.301 -21.532 1.00 87.44 70 TRP A CA 1
ATOM 515 C C . TRP A 1 70 ? 30.971 1.135 -22.506 1.00 87.44 70 TRP A C 1
ATOM 517 O O . TRP A 1 70 ? 30.084 0.295 -22.643 1.00 87.44 70 TRP A O 1
ATOM 527 N N . GLN A 1 71 ? 32.112 1.082 -23.189 1.00 85.25 71 GLN A N 1
ATOM 528 C CA . GLN A 1 71 ? 32.411 0.041 -24.171 1.00 85.25 71 GLN A CA 1
ATOM 529 C C . GLN A 1 71 ? 33.635 -0.755 -23.747 1.00 85.25 71 GLN A C 1
ATOM 531 O O . GLN A 1 71 ? 34.636 -0.147 -23.388 1.00 85.25 71 GLN A O 1
ATOM 536 N N . GLY A 1 72 ? 33.581 -2.079 -23.863 1.00 82.69 72 GLY A N 1
ATOM 537 C CA . GLY A 1 72 ? 34.728 -2.944 -23.587 1.00 82.69 72 GLY A CA 1
ATOM 538 C C . GLY A 1 72 ? 34.472 -4.401 -23.947 1.00 82.69 72 GLY A C 1
ATOM 539 O O . GLY A 1 72 ? 33.459 -4.736 -24.571 1.00 82.69 72 GLY A O 1
ATOM 540 N N . ARG A 1 73 ? 35.423 -5.275 -23.617 1.00 82.50 73 ARG A N 1
ATOM 541 C CA . ARG A 1 73 ? 35.337 -6.709 -23.927 1.00 82.50 73 ARG A CA 1
ATOM 542 C C . ARG A 1 73 ? 34.676 -7.464 -22.776 1.00 82.50 73 ARG A C 1
ATOM 544 O O . ARG A 1 73 ? 34.630 -6.977 -21.651 1.00 82.50 73 ARG A O 1
ATOM 551 N N . SER A 1 74 ? 34.207 -8.687 -23.032 1.00 79.50 74 SER A N 1
ATOM 552 C CA . SER A 1 74 ? 33.702 -9.559 -21.957 1.00 79.50 74 SER A CA 1
ATOM 553 C C . SER A 1 74 ? 34.767 -9.857 -20.899 1.00 79.50 74 SER A C 1
ATOM 555 O O . SER A 1 74 ? 34.421 -10.037 -19.743 1.00 79.50 74 SER A O 1
ATOM 557 N N . SER A 1 75 ? 36.053 -9.851 -21.267 1.00 78.31 75 SER A N 1
ATOM 558 C CA . SER A 1 75 ? 37.178 -10.029 -20.338 1.00 78.31 75 SER A CA 1
ATOM 559 C C . SER A 1 75 ? 37.351 -8.889 -19.332 1.00 78.31 75 SER A C 1
ATOM 561 O O . SER A 1 75 ? 38.011 -9.078 -18.318 1.00 78.31 75 SER A O 1
ATOM 563 N N . ASP A 1 76 ? 36.796 -7.709 -19.616 1.00 78.06 76 ASP A N 1
ATOM 564 C CA . ASP A 1 76 ? 36.842 -6.551 -18.719 1.00 78.06 76 ASP A CA 1
ATOM 565 C C . ASP A 1 76 ? 35.646 -6.538 -17.736 1.00 78.06 76 ASP A C 1
ATOM 567 O O . ASP A 1 76 ? 35.493 -5.602 -16.949 1.00 78.06 76 ASP A O 1
ATOM 571 N N . LEU A 1 77 ? 34.769 -7.549 -17.800 1.00 81.31 77 LEU A N 1
ATOM 572 C CA . LEU A 1 77 ? 33.495 -7.611 -17.091 1.00 81.31 77 LEU A CA 1
ATOM 573 C C . LEU A 1 77 ? 33.337 -8.940 -16.348 1.00 81.31 77 LEU A C 1
ATOM 575 O O . LEU A 1 77 ? 33.671 -10.008 -16.849 1.00 81.31 77 LEU A O 1
ATOM 579 N N . GLU A 1 78 ? 32.730 -8.879 -15.170 1.00 84.94 78 GLU A N 1
ATOM 580 C CA . GLU A 1 78 ? 32.259 -10.049 -14.433 1.00 84.94 78 GLU A CA 1
ATOM 581 C C . GLU A 1 78 ? 30.735 -10.056 -14.380 1.00 84.94 78 GLU A C 1
ATOM 583 O O . GLU A 1 78 ? 30.101 -9.012 -14.240 1.00 84.94 78 GLU A O 1
ATOM 588 N N . ILE A 1 79 ? 30.128 -11.238 -14.446 1.00 83.06 79 ILE A N 1
ATOM 589 C CA . ILE A 1 79 ? 28.684 -11.384 -14.265 1.00 83.06 79 ILE A CA 1
ATOM 590 C C . ILE A 1 79 ? 28.370 -11.206 -12.779 1.00 83.06 79 ILE A C 1
ATOM 592 O O . ILE A 1 79 ? 28.878 -11.950 -11.941 1.00 83.06 79 ILE A O 1
ATOM 596 N N . ASP A 1 80 ? 27.497 -10.255 -12.443 1.00 80.38 80 ASP A N 1
ATOM 597 C CA . ASP A 1 80 ? 26.916 -10.201 -11.102 1.00 80.38 80 ASP A CA 1
ATOM 598 C C . ASP A 1 80 ? 25.676 -11.097 -11.092 1.00 80.38 80 ASP A C 1
ATOM 600 O O . ASP A 1 80 ? 24.580 -10.697 -11.501 1.00 80.38 80 ASP A O 1
ATOM 604 N N . GLU A 1 81 ? 25.872 -12.354 -10.684 1.00 78.75 81 GLU A N 1
ATOM 605 C CA . GLU A 1 81 ? 24.803 -13.355 -10.639 1.00 78.75 81 GLU A CA 1
ATOM 606 C C . GLU A 1 81 ? 23.634 -12.867 -9.781 1.00 78.75 81 GLU A C 1
ATOM 608 O O . GLU A 1 81 ? 22.484 -12.947 -10.202 1.00 78.75 81 GLU A O 1
ATOM 613 N N . VAL A 1 82 ? 23.911 -12.281 -8.613 1.00 75.12 82 VAL A N 1
ATOM 614 C CA . VAL A 1 82 ? 22.868 -11.856 -7.672 1.00 75.12 82 VAL A CA 1
ATOM 615 C C . VAL A 1 82 ? 22.052 -10.699 -8.246 1.00 75.12 82 VAL A C 1
ATOM 617 O O . VAL A 1 82 ? 20.822 -10.743 -8.233 1.00 75.12 82 VAL A O 1
ATOM 620 N N . ALA A 1 83 ? 22.709 -9.677 -8.792 1.00 78.19 83 ALA A N 1
ATOM 621 C CA . ALA A 1 83 ? 22.043 -8.552 -9.439 1.00 78.19 83 ALA A CA 1
ATOM 622 C C . ALA A 1 83 ? 21.320 -8.971 -10.732 1.00 78.19 83 ALA A C 1
ATOM 624 O O . ALA A 1 83 ? 20.295 -8.388 -11.093 1.00 78.19 83 ALA A O 1
ATOM 625 N N . SER A 1 84 ? 21.785 -10.028 -11.404 1.00 77.75 84 SER A N 1
ATOM 626 C CA . SER A 1 84 ? 21.106 -10.605 -12.568 1.00 77.75 84 SER A CA 1
ATOM 627 C C . SER A 1 84 ? 19.750 -11.228 -12.216 1.00 77.75 84 SER A C 1
ATOM 629 O O . SER A 1 84 ? 18.867 -11.257 -13.070 1.00 77.75 84 SER A O 1
ATOM 631 N N . PHE A 1 85 ? 19.523 -11.636 -10.963 1.00 79.56 85 PHE A N 1
ATOM 632 C CA . PHE A 1 85 ? 18.209 -12.111 -10.509 1.00 79.56 85 PHE A CA 1
ATOM 633 C C . PHE A 1 85 ? 17.263 -10.987 -10.067 1.00 79.56 85 PHE A C 1
ATOM 6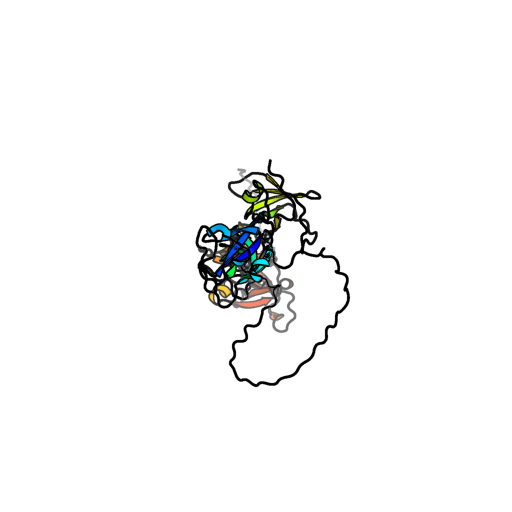35 O O . PHE A 1 85 ? 16.046 -11.187 -10.005 1.00 79.56 85 PHE A O 1
ATOM 642 N N . VAL A 1 86 ? 17.782 -9.792 -9.776 1.00 80.25 86 VAL A N 1
ATOM 643 C CA . VAL A 1 86 ? 16.968 -8.656 -9.333 1.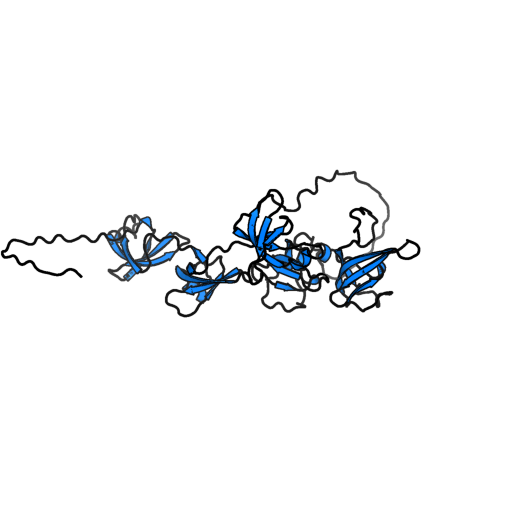00 80.25 86 VAL A CA 1
ATOM 644 C C . VAL A 1 86 ? 16.283 -8.018 -10.542 1.00 80.25 86 VAL A C 1
ATOM 646 O O . VAL A 1 86 ? 16.920 -7.409 -11.398 1.00 80.25 86 VAL A O 1
ATOM 649 N N . ARG A 1 87 ? 14.958 -8.154 -10.626 1.00 79.50 87 ARG A N 1
ATOM 650 C CA . ARG A 1 87 ? 14.116 -7.593 -11.696 1.00 79.50 87 ARG A CA 1
ATOM 651 C C . ARG A 1 87 ? 12.842 -6.983 -11.106 1.00 79.50 87 ARG A C 1
ATOM 653 O O . ARG A 1 87 ? 12.426 -7.417 -10.030 1.00 79.50 87 ARG A O 1
ATOM 660 N N . PRO A 1 88 ? 12.196 -6.009 -11.774 1.00 78.06 88 PRO A N 1
ATOM 661 C CA . PRO A 1 88 ? 10.877 -5.533 -11.362 1.00 78.06 88 PRO A CA 1
ATOM 662 C C . PRO A 1 88 ? 9.892 -6.693 -11.137 1.00 78.06 88 PRO A C 1
ATOM 664 O O . PRO A 1 88 ? 9.915 -7.689 -11.856 1.00 78.06 88 PRO A O 1
ATOM 667 N N . GLY A 1 89 ? 9.071 -6.596 -10.094 1.00 71.19 89 GLY A N 1
ATOM 668 C CA . GLY A 1 89 ? 8.158 -7.646 -9.637 1.00 71.19 89 GLY A CA 1
ATOM 669 C C . GLY A 1 89 ? 8.789 -8.715 -8.734 1.00 71.19 89 GLY A C 1
ATOM 670 O O . GLY A 1 89 ? 8.055 -9.431 -8.052 1.00 71.19 89 GLY A O 1
ATOM 671 N N . LYS A 1 90 ? 10.125 -8.830 -8.658 1.00 83.44 90 LYS A N 1
ATOM 672 C CA . LYS A 1 90 ? 10.774 -9.798 -7.758 1.00 83.44 90 LYS A CA 1
ATOM 673 C C . LYS A 1 90 ? 10.704 -9.363 -6.299 1.00 83.44 90 LYS A C 1
ATOM 675 O O . LYS A 1 90 ? 10.807 -8.178 -5.974 1.00 83.44 90 LYS A O 1
ATOM 680 N N . ARG A 1 91 ? 10.575 -10.357 -5.414 1.00 83.81 91 ARG A N 1
ATOM 681 C CA . ARG A 1 91 ? 10.686 -10.165 -3.968 1.00 83.81 91 ARG A CA 1
ATOM 682 C C . ARG A 1 91 ? 12.152 -10.072 -3.579 1.00 83.81 91 ARG A C 1
ATOM 684 O O . ARG A 1 91 ? 12.938 -10.974 -3.867 1.00 83.81 91 ARG A O 1
ATOM 691 N N . VAL A 1 92 ? 12.492 -8.986 -2.909 1.00 89.38 92 VAL A N 1
ATOM 692 C CA . VAL A 1 92 ? 13.853 -8.684 -2.485 1.00 89.38 92 VAL A CA 1
ATOM 693 C C . VAL A 1 92 ? 13.872 -8.258 -1.031 1.00 89.38 92 VAL A C 1
ATOM 695 O O . VAL A 1 92 ? 12.864 -7.812 -0.480 1.00 89.38 92 VAL A O 1
ATOM 698 N N . ARG A 1 93 ? 15.040 -8.366 -0.417 1.00 88.06 93 ARG A N 1
ATOM 699 C CA . ARG A 1 93 ? 15.348 -7.725 0.859 1.00 88.06 93 ARG A CA 1
ATOM 700 C C . ARG A 1 93 ? 16.630 -6.919 0.735 1.00 88.06 93 ARG A C 1
ATOM 702 O O . ARG A 1 93 ? 17.392 -7.106 -0.214 1.00 88.06 93 ARG A O 1
ATOM 709 N N . VAL A 1 94 ? 16.855 -6.027 1.692 1.00 86.44 94 VAL A N 1
ATOM 710 C CA . VAL A 1 94 ? 18.135 -5.325 1.811 1.00 86.44 94 VAL A CA 1
ATOM 711 C C . VAL A 1 94 ? 19.191 -6.329 2.275 1.00 86.44 94 VAL A C 1
ATOM 713 O O . VAL A 1 94 ? 18.965 -7.075 3.230 1.00 86.44 94 VAL A O 1
ATOM 716 N N . ARG A 1 95 ? 20.341 -6.364 1.600 1.00 82.31 95 ARG A N 1
ATOM 717 C CA . ARG A 1 95 ? 21.466 -7.219 1.989 1.00 82.31 95 ARG A CA 1
ATOM 718 C C . ARG A 1 95 ? 21.984 -6.820 3.370 1.00 82.31 95 ARG A C 1
ATOM 720 O O . ARG A 1 95 ? 22.079 -5.641 3.713 1.00 82.31 95 ARG A O 1
ATOM 727 N N . ARG A 1 96 ? 22.365 -7.819 4.164 1.00 76.25 96 ARG A N 1
ATOM 728 C CA . ARG A 1 96 ? 22.989 -7.598 5.474 1.00 76.25 96 ARG A CA 1
ATOM 729 C C . ARG A 1 96 ? 24.438 -7.132 5.302 1.00 76.25 96 ARG A C 1
ATOM 731 O O . ARG A 1 96 ? 25.139 -7.621 4.425 1.00 76.25 96 ARG A O 1
ATOM 738 N N . GLY A 1 97 ? 24.882 -6.214 6.162 1.00 71.25 97 GLY A N 1
ATOM 739 C CA . GLY A 1 97 ? 26.284 -5.779 6.227 1.00 71.25 97 GLY A CA 1
ATOM 740 C C . GLY A 1 97 ? 26.731 -4.784 5.150 1.00 71.25 97 GLY A C 1
ATOM 741 O O . GLY A 1 97 ? 27.929 -4.575 5.001 1.00 71.25 97 GLY A O 1
ATOM 742 N N . ILE A 1 98 ? 25.804 -4.165 4.410 1.00 72.94 98 ILE A N 1
ATOM 743 C CA . ILE A 1 98 ? 26.127 -3.160 3.383 1.00 72.94 98 ILE A CA 1
ATOM 744 C C . ILE A 1 98 ? 25.817 -1.753 3.898 1.00 72.94 98 ILE A C 1
ATOM 746 O O . ILE A 1 98 ? 24.817 -1.545 4.588 1.00 72.94 98 ILE A O 1
ATOM 750 N N . ALA A 1 99 ? 26.670 -0.787 3.554 1.00 66.50 99 ALA A N 1
ATOM 751 C CA . ALA A 1 99 ? 26.433 0.626 3.826 1.00 66.50 99 ALA A CA 1
ATOM 752 C C . ALA A 1 99 ? 25.535 1.259 2.737 1.00 66.50 99 ALA A C 1
ATOM 754 O O . ALA A 1 99 ? 25.786 1.037 1.551 1.00 66.50 99 ALA A O 1
ATOM 755 N N . PRO A 1 100 ? 24.515 2.061 3.101 1.00 66.19 100 PRO A N 1
ATOM 756 C CA . PRO A 1 100 ? 23.670 2.762 2.134 1.00 66.19 100 PRO A CA 1
ATOM 757 C C . PRO A 1 100 ? 24.460 3.683 1.202 1.00 66.19 100 PRO A C 1
ATOM 759 O O . PRO A 1 100 ? 25.111 4.607 1.688 1.00 66.19 100 PRO A O 1
ATOM 762 N N . LYS A 1 101 ? 24.300 3.547 -0.120 1.00 67.12 101 LYS A N 1
ATOM 763 C CA . LYS A 1 101 ? 24.825 4.521 -1.097 1.00 67.12 101 LYS A CA 1
ATOM 764 C C . LYS A 1 101 ? 23.922 5.753 -1.214 1.00 67.12 101 LYS A C 1
ATOM 766 O O . LYS A 1 101 ? 24.416 6.860 -1.381 1.00 67.12 101 LYS A O 1
ATOM 771 N N . HIS A 1 102 ? 22.603 5.580 -1.079 1.00 58.66 102 HIS A N 1
ATOM 772 C CA . HIS A 1 102 ? 21.606 6.659 -1.241 1.00 58.66 102 HIS A CA 1
ATOM 773 C C . HIS A 1 102 ? 21.003 7.178 0.074 1.00 58.66 102 HIS A C 1
ATOM 775 O O . HIS A 1 102 ? 20.047 7.950 0.052 1.00 58.66 102 HIS A O 1
ATOM 781 N N . GLY A 1 103 ? 21.545 6.758 1.222 1.00 59.03 103 GLY A N 1
ATOM 782 C CA . GLY A 1 103 ? 20.988 7.054 2.544 1.00 59.03 103 GLY A CA 1
ATOM 783 C C . GLY A 1 103 ? 19.673 6.305 2.805 1.00 59.03 103 GLY A C 1
ATOM 784 O O . GLY A 1 103 ? 18.675 6.480 2.110 1.00 59.03 103 GLY A O 1
ATOM 785 N N . TRP A 1 104 ? 19.631 5.463 3.843 1.00 62.00 104 TRP A N 1
ATOM 786 C CA . TRP A 1 104 ? 18.391 4.790 4.253 1.00 62.00 104 TRP A CA 1
ATOM 787 C C . TRP A 1 104 ? 17.484 5.776 5.004 1.00 62.00 104 TRP A C 1
ATOM 789 O O . TRP A 1 104 ? 17.420 5.760 6.229 1.00 62.00 104 TRP A O 1
ATOM 799 N N . SER A 1 105 ? 16.801 6.653 4.272 1.00 51.59 105 SER A N 1
ATOM 800 C CA . SER A 1 105 ? 15.967 7.744 4.812 1.00 51.59 105 SER A CA 1
ATOM 801 C C . SER A 1 105 ? 14.643 7.307 5.467 1.00 51.59 105 SER A C 1
ATOM 803 O O . SER A 1 105 ? 13.827 8.149 5.805 1.00 51.59 105 SER A O 1
ATOM 805 N N . ASP A 1 106 ? 14.449 6.005 5.670 1.00 55.53 106 ASP A N 1
ATOM 806 C CA . ASP A 1 106 ? 13.602 5.373 6.691 1.00 55.53 106 ASP A CA 1
ATOM 807 C C . ASP A 1 106 ? 13.817 3.866 6.507 1.00 55.53 106 ASP A C 1
ATOM 809 O O . ASP A 1 106 ? 13.463 3.305 5.462 1.00 55.53 106 ASP A O 1
ATOM 813 N N . ARG A 1 107 ? 14.525 3.236 7.455 1.00 60.03 107 ARG A N 1
ATOM 814 C CA . ARG A 1 107 ? 15.114 1.898 7.275 1.00 60.03 107 ARG A CA 1
ATOM 815 C C . ARG A 1 107 ? 14.022 0.829 7.120 1.00 60.03 107 ARG A C 1
ATOM 817 O O . ARG A 1 107 ? 13.285 0.590 8.080 1.00 60.03 107 ARG A O 1
ATOM 824 N N . PRO A 1 108 ? 13.955 0.102 5.988 1.00 58.75 108 PRO A N 1
ATOM 825 C CA . PRO A 1 108 ? 13.412 -1.249 6.018 1.00 58.75 108 PRO A CA 1
ATOM 826 C C . PRO A 1 108 ? 14.247 -2.056 7.020 1.00 58.75 108 PRO A C 1
ATOM 828 O O . PRO A 1 108 ? 15.467 -1.879 7.092 1.00 58.75 108 PRO A O 1
ATOM 831 N N . ARG A 1 109 ? 13.622 -2.931 7.811 1.00 63.75 109 ARG A N 1
ATOM 832 C CA . ARG A 1 109 ? 14.397 -3.886 8.616 1.00 63.75 109 ARG A CA 1
ATOM 833 C C . ARG A 1 109 ? 15.118 -4.830 7.648 1.00 63.75 109 ARG A C 1
ATOM 835 O O . ARG A 1 109 ? 14.633 -5.045 6.540 1.00 63.75 109 ARG A O 1
ATOM 842 N N . PHE A 1 110 ? 16.253 -5.414 8.027 1.00 65.56 110 PHE A N 1
ATOM 843 C CA . PHE A 1 110 ? 16.964 -6.360 7.144 1.00 65.56 110 PHE A CA 1
ATOM 844 C C . PHE A 1 110 ? 16.108 -7.593 6.797 1.00 65.56 110 PHE A C 1
ATOM 846 O O . PHE A 1 110 ? 16.349 -8.283 5.810 1.00 65.56 110 PHE A O 1
ATOM 853 N N . GLU A 1 111 ? 15.085 -7.855 7.607 1.00 69.50 111 GLU A N 1
ATOM 854 C CA . GLU A 1 111 ? 14.078 -8.895 7.423 1.00 69.50 111 GLU A CA 1
ATOM 855 C C . GLU A 1 111 ? 12.893 -8.441 6.555 1.00 69.50 111 GLU A C 1
ATOM 857 O O . GLU A 1 111 ? 12.096 -9.279 6.130 1.00 69.50 111 GLU A O 1
ATOM 862 N N . SER A 1 112 ? 12.748 -7.137 6.291 1.00 74.69 112 SER A N 1
ATOM 863 C CA . SER A 1 112 ? 11.667 -6.598 5.469 1.00 74.69 112 SER A CA 1
ATOM 864 C C . SER A 1 112 ? 11.809 -7.102 4.039 1.00 74.69 112 SER A C 1
ATOM 866 O O . SER A 1 112 ? 12.824 -6.891 3.375 1.00 74.69 112 SER A O 1
ATOM 868 N N . ILE A 1 113 ? 10.754 -7.746 3.547 1.00 84.12 113 ILE A N 1
ATOM 869 C CA . ILE A 1 113 ? 10.686 -8.230 2.173 1.00 84.12 113 ILE A CA 1
ATOM 870 C C . ILE A 1 113 ? 9.835 -7.263 1.367 1.00 84.12 113 ILE A C 1
ATOM 872 O O . ILE A 1 113 ? 8.641 -7.117 1.628 1.00 84.12 113 ILE A O 1
ATOM 876 N N . GLY A 1 114 ? 10.445 -6.643 0.370 1.00 82.81 114 GLY A N 1
ATOM 877 C CA . GLY A 1 114 ? 9.799 -5.730 -0.555 1.00 82.81 114 GLY A CA 1
ATOM 878 C C . GLY A 1 114 ? 9.689 -6.314 -1.952 1.00 82.81 114 GLY A C 1
ATOM 879 O O . GLY A 1 114 ? 10.227 -7.379 -2.250 1.00 82.81 114 GLY A O 1
ATOM 880 N N . THR A 1 115 ? 8.975 -5.608 -2.818 1.00 83.12 115 THR A N 1
ATOM 881 C CA . THR A 1 115 ? 8.852 -5.957 -4.239 1.00 83.12 115 THR A CA 1
ATOM 882 C C . THR A 1 115 ? 9.546 -4.896 -5.074 1.00 83.12 115 THR A C 1
ATOM 884 O O . THR A 1 115 ? 9.261 -3.714 -4.901 1.00 83.12 115 THR A O 1
ATOM 887 N N . VAL A 1 116 ? 10.452 -5.277 -5.972 1.00 83.50 116 VAL A N 1
ATOM 888 C CA . VAL A 1 116 ? 11.115 -4.315 -6.867 1.00 83.50 116 VAL A CA 1
ATOM 889 C C . VAL A 1 116 ? 10.061 -3.672 -7.770 1.00 83.50 116 VAL A C 1
ATOM 891 O O . VAL A 1 116 ? 9.341 -4.367 -8.477 1.00 83.50 116 VAL A O 1
ATOM 894 N N . LEU A 1 117 ? 9.959 -2.348 -7.754 1.00 75.06 117 LEU A N 1
ATOM 895 C CA . LEU A 1 117 ? 9.054 -1.581 -8.609 1.00 75.06 117 LEU A CA 1
ATOM 896 C C . LEU A 1 117 ? 9.719 -1.221 -9.935 1.00 75.06 117 LEU A C 1
ATOM 898 O O . LEU A 1 117 ? 9.124 -1.375 -10.998 1.00 75.06 117 LEU A O 1
ATOM 902 N N . SER A 1 118 ? 10.957 -0.737 -9.873 1.00 76.44 118 SER A N 1
ATOM 903 C CA . SER A 1 118 ? 11.731 -0.369 -11.053 1.00 76.44 118 SER A CA 1
ATOM 904 C C . SER A 1 118 ? 13.226 -0.408 -10.765 1.00 76.44 118 SER A C 1
ATOM 906 O O . SER A 1 118 ? 13.664 -0.363 -9.616 1.00 76.44 118 SER A O 1
ATOM 908 N N . ILE A 1 119 ? 14.003 -0.502 -11.838 1.00 80.75 119 ILE A N 1
ATOM 909 C CA . ILE A 1 119 ? 15.459 -0.403 -11.826 1.00 80.75 119 ILE A CA 1
ATOM 910 C C . ILE A 1 119 ? 15.810 0.647 -12.873 1.00 80.75 119 ILE A C 1
ATOM 912 O O . ILE A 1 119 ? 15.240 0.638 -13.967 1.00 80.75 119 ILE A O 1
ATOM 916 N N . SER A 1 120 ? 16.691 1.582 -12.538 1.00 75.19 120 SER A N 1
ATOM 917 C CA . SER A 1 120 ? 17.233 2.509 -13.522 1.00 75.19 120 SER A CA 1
ATOM 918 C C . SER A 1 120 ? 18.017 1.735 -14.584 1.00 75.19 120 SER A C 1
ATOM 920 O O . SER A 1 120 ? 18.610 0.695 -14.311 1.00 75.19 120 SER A O 1
ATOM 922 N N . HIS A 1 121 ? 18.017 2.244 -15.814 1.00 69.19 121 HIS A N 1
ATOM 923 C CA . HIS A 1 121 ? 18.689 1.610 -16.956 1.00 69.19 121 HIS A CA 1
ATOM 924 C C . HIS A 1 121 ? 20.189 1.330 -16.736 1.00 69.19 121 HIS A C 1
ATOM 926 O O . HIS A 1 121 ? 20.743 0.448 -17.378 1.00 69.19 121 HIS A O 1
ATOM 932 N N . ASP A 1 122 ? 20.827 2.067 -15.829 1.00 70.00 122 ASP A N 1
ATOM 933 C CA . ASP A 1 122 ? 22.233 1.949 -15.439 1.00 70.00 122 ASP A CA 1
ATOM 934 C C . ASP A 1 122 ? 22.453 1.128 -14.154 1.00 70.00 122 ASP A C 1
ATOM 936 O O . ASP A 1 122 ? 23.574 1.036 -13.671 1.00 70.00 122 ASP A O 1
ATOM 940 N N . GLY A 1 123 ? 21.395 0.579 -13.543 1.00 71.31 123 GLY A N 1
ATOM 941 C CA . GLY A 1 123 ? 21.474 -0.154 -12.272 1.00 71.31 123 GLY A CA 1
ATOM 942 C C . GLY A 1 123 ? 21.797 0.704 -11.039 1.00 71.31 123 GLY A C 1
ATOM 943 O O . GLY A 1 123 ? 21.854 0.180 -9.924 1.00 71.31 123 GLY A O 1
ATOM 944 N N . GLY A 1 124 ? 21.961 2.021 -11.195 1.00 74.12 124 GLY A N 1
ATOM 945 C CA . GLY A 1 124 ? 22.365 2.932 -10.119 1.00 74.12 124 GLY A CA 1
ATOM 946 C C . GLY A 1 124 ? 21.291 3.184 -9.063 1.00 74.12 124 GLY A C 1
ATOM 947 O O . GLY A 1 124 ? 21.611 3.540 -7.926 1.00 74.12 124 GLY A O 1
ATOM 948 N N . CYS A 1 125 ? 20.022 2.978 -9.414 1.00 80.19 125 CYS A N 1
ATOM 949 C CA . CYS A 1 125 ? 18.885 3.126 -8.523 1.00 80.19 125 CYS A CA 1
ATOM 950 C C . CYS A 1 125 ? 17.880 1.991 -8.734 1.00 80.19 125 CYS A C 1
ATOM 952 O O . CYS A 1 125 ? 17.329 1.794 -9.814 1.00 80.19 125 CYS A O 1
ATOM 954 N N . VAL A 1 126 ? 17.602 1.272 -7.658 1.00 84.50 126 VAL A N 1
ATOM 955 C CA . VAL A 1 126 ? 16.516 0.315 -7.531 1.00 84.50 126 VAL A CA 1
ATOM 956 C C . VAL A 1 126 ? 15.434 0.971 -6.675 1.00 84.50 126 VAL A C 1
ATOM 958 O O . VAL A 1 126 ? 15.713 1.503 -5.598 1.00 84.50 126 VAL A O 1
ATOM 961 N N . LEU A 1 127 ? 14.196 0.946 -7.159 1.00 82.38 127 LEU A N 1
ATOM 962 C CA . LEU A 1 127 ? 13.024 1.357 -6.400 1.00 82.38 127 LEU A CA 1
ATOM 963 C C . LEU A 1 127 ? 12.336 0.099 -5.879 1.00 82.38 127 LEU A C 1
ATOM 965 O O . LEU A 1 127 ? 11.895 -0.733 -6.671 1.00 82.38 127 LEU A O 1
ATOM 969 N N . VAL A 1 128 ? 12.222 -0.044 -4.562 1.00 83.31 128 VAL A N 1
ATOM 970 C CA . VAL A 1 128 ? 11.588 -1.199 -3.918 1.00 83.31 128 VAL A CA 1
ATOM 971 C C . VAL A 1 128 ? 10.391 -0.759 -3.097 1.00 83.31 128 VAL A C 1
ATOM 973 O O . VAL A 1 128 ? 10.440 0.193 -2.320 1.00 83.31 128 VAL A O 1
ATOM 976 N N . CYS A 1 129 ? 9.314 -1.520 -3.241 1.00 79.00 129 CYS A N 1
ATOM 977 C CA . CYS A 1 129 ? 8.143 -1.436 -2.405 1.00 79.00 129 CYS A CA 1
ATOM 978 C C . CYS A 1 129 ? 8.319 -2.293 -1.142 1.00 79.00 129 CYS A C 1
ATOM 980 O O . CYS A 1 129 ? 7.845 -3.431 -1.115 1.00 79.00 129 CYS A O 1
ATOM 982 N N . PHE A 1 130 ? 9.011 -1.793 -0.113 1.00 80.75 130 PHE A N 1
ATOM 983 C CA . PHE A 1 130 ? 9.006 -2.440 1.206 1.00 80.75 130 PHE A CA 1
ATOM 984 C C . PHE A 1 130 ? 7.710 -2.127 1.974 1.00 80.75 130 PHE A C 1
ATOM 986 O O . PHE A 1 130 ? 7.159 -1.042 1.791 1.00 80.75 130 PHE A O 1
ATOM 993 N N . PRO A 1 131 ? 7.230 -3.018 2.866 1.00 70.12 131 PRO A N 1
ATOM 994 C CA . PRO A 1 131 ? 6.037 -2.767 3.680 1.00 70.12 131 PRO A CA 1
ATOM 995 C C . PRO A 1 131 ? 6.137 -1.491 4.522 1.00 70.12 131 PRO A C 1
ATOM 997 O O . PRO A 1 131 ? 5.151 -0.784 4.697 1.00 70.12 131 PRO A O 1
ATOM 1000 N N . GLU A 1 132 ? 7.331 -1.188 5.036 1.00 65.00 132 GLU A N 1
ATOM 1001 C CA . GLU A 1 132 ? 7.600 0.017 5.824 1.00 65.00 132 GLU A CA 1
ATOM 1002 C C . GLU A 1 132 ? 7.987 1.228 4.968 1.00 65.00 132 GLU A C 1
ATOM 1004 O O . GLU A 1 132 ? 7.788 2.363 5.394 1.00 65.00 132 GLU A O 1
ATOM 1009 N N . ASN A 1 133 ? 8.545 0.991 3.778 1.00 71.00 133 ASN A N 1
ATOM 1010 C CA . ASN A 1 133 ? 9.025 2.031 2.874 1.00 71.00 133 ASN A CA 1
ATOM 1011 C C . ASN A 1 133 ? 8.769 1.630 1.406 1.00 71.00 133 ASN A C 1
ATOM 1013 O O . ASN A 1 133 ? 9.654 1.104 0.726 1.00 71.00 133 ASN A O 1
ATOM 1017 N N . PRO A 1 134 ? 7.547 1.842 0.890 1.00 67.88 134 PRO A N 1
ATOM 1018 C CA . PRO A 1 134 ? 7.147 1.378 -0.431 1.00 67.88 134 PRO A CA 1
ATOM 1019 C C . PRO A 1 134 ? 7.721 2.203 -1.602 1.00 67.88 134 PRO A C 1
ATOM 1021 O O . PRO A 1 134 ? 7.421 1.920 -2.761 1.00 67.88 134 PRO A O 1
ATOM 1024 N N . ARG A 1 135 ? 8.545 3.224 -1.330 1.00 70.19 135 ARG A N 1
ATOM 1025 C CA . ARG A 1 135 ? 9.358 3.940 -2.332 1.00 70.19 135 ARG A CA 1
ATOM 1026 C C . ARG A 1 135 ? 10.827 3.979 -1.931 1.00 70.19 135 ARG A C 1
ATOM 1028 O O . ARG A 1 135 ? 11.521 4.960 -2.205 1.00 70.19 135 ARG A O 1
ATOM 1035 N N . TRP A 1 136 ? 11.290 2.925 -1.273 1.00 83.62 136 TRP A N 1
ATOM 1036 C CA . TRP A 1 136 ? 12.685 2.824 -0.899 1.00 83.62 136 TRP A CA 1
ATOM 1037 C C . TRP A 1 136 ? 13.551 2.861 -2.153 1.00 83.62 136 TRP A C 1
ATOM 1039 O O . TRP A 1 136 ? 13.306 2.125 -3.111 1.00 83.62 136 TRP A O 1
ATOM 1049 N N . LYS A 1 137 ? 14.544 3.744 -2.142 1.00 83.31 137 LYS A N 1
ATOM 1050 C CA . LYS A 1 137 ? 15.547 3.862 -3.193 1.00 83.31 137 LYS A CA 1
ATOM 1051 C C . LYS A 1 137 ? 16.872 3.374 -2.635 1.00 83.31 137 LYS A C 1
ATOM 1053 O O . LYS A 1 137 ? 17.290 3.837 -1.578 1.00 83.31 137 LYS A O 1
ATOM 1058 N N . GLY A 1 138 ? 17.533 2.493 -3.366 1.00 81.94 138 GLY A N 1
ATOM 1059 C CA . GLY A 1 138 ? 18.882 2.040 -3.042 1.00 81.94 138 GLY A CA 1
ATOM 1060 C C . GLY A 1 138 ? 19.645 1.669 -4.299 1.00 81.94 138 GLY A C 1
ATOM 1061 O O . GLY A 1 138 ? 19.110 1.763 -5.403 1.00 81.94 138 GLY A O 1
ATOM 1062 N N . ALA A 1 139 ? 20.905 1.276 -4.158 1.00 83.69 139 ALA A N 1
ATOM 1063 C CA . ALA A 1 139 ? 21.652 0.723 -5.280 1.00 83.69 139 ALA A CA 1
ATOM 1064 C C . ALA A 1 139 ? 21.224 -0.731 -5.548 1.00 83.69 139 ALA A C 1
ATOM 1066 O O . ALA A 1 139 ? 20.790 -1.441 -4.639 1.00 83.69 139 ALA A O 1
ATOM 1067 N N . LEU A 1 140 ? 21.387 -1.209 -6.784 1.00 83.88 140 LEU A N 1
ATOM 1068 C CA . LEU A 1 140 ? 21.129 -2.612 -7.133 1.00 83.88 140 LEU A CA 1
ATOM 1069 C C . LEU A 1 140 ? 21.961 -3.592 -6.283 1.00 83.88 140 LEU A C 1
ATOM 1071 O O . LEU A 1 140 ? 21.500 -4.680 -5.949 1.00 83.88 140 LEU A O 1
ATOM 1075 N N . THR A 1 141 ? 23.160 -3.174 -5.875 1.00 82.56 141 THR A N 1
ATOM 1076 C CA . THR A 1 141 ? 24.063 -3.920 -4.987 1.00 82.56 141 THR A CA 1
ATOM 1077 C C . THR A 1 141 ? 23.568 -4.022 -3.543 1.00 82.56 141 THR A C 1
ATOM 1079 O O . THR A 1 141 ? 24.025 -4.895 -2.810 1.00 82.56 141 THR A O 1
ATOM 1082 N N . GLU A 1 142 ? 22.629 -3.172 -3.117 1.00 84.81 142 GLU A N 1
ATOM 1083 C CA . GLU A 1 142 ? 22.088 -3.163 -1.750 1.00 84.81 142 GLU A CA 1
ATOM 1084 C C . GLU A 1 142 ? 20.951 -4.170 -1.552 1.00 84.81 142 GLU A C 1
ATOM 1086 O O . GLU A 1 142 ? 20.518 -4.391 -0.421 1.00 84.81 142 GLU A O 1
ATOM 1091 N N . VAL A 1 143 ? 20.460 -4.795 -2.624 1.00 86.69 143 VAL A N 1
ATOM 1092 C CA . VAL A 1 143 ? 19.340 -5.738 -2.569 1.00 86.69 143 VAL A CA 1
ATOM 1093 C C . VAL A 1 143 ? 19.749 -7.142 -2.998 1.00 86.69 143 VAL A C 1
ATOM 1095 O O . VAL A 1 143 ? 20.697 -7.355 -3.756 1.00 86.69 143 VAL A O 1
ATOM 1098 N N . GLU A 1 144 ? 19.030 -8.130 -2.480 1.00 87.44 144 GLU A N 1
ATOM 1099 C CA . GLU A 1 144 ? 19.141 -9.529 -2.886 1.00 87.44 144 GLU A CA 1
ATOM 1100 C C . GLU A 1 144 ? 17.755 -10.155 -3.029 1.00 87.44 144 GLU A C 1
ATOM 1102 O O . GLU A 1 144 ? 16.816 -9.809 -2.305 1.00 87.44 144 GLU A O 1
ATOM 1107 N N . THR A 1 145 ? 17.619 -11.083 -3.975 1.00 84.25 145 THR A N 1
ATOM 1108 C CA . THR A 1 145 ? 16.406 -11.885 -4.141 1.00 84.25 145 THR A CA 1
ATOM 1109 C C . THR A 1 145 ? 16.346 -13.000 -3.107 1.00 84.25 145 THR A C 1
ATOM 1111 O O . THR A 1 145 ? 17.364 -13.611 -2.790 1.00 84.25 145 THR A O 1
ATOM 1114 N N . LEU A 1 146 ? 15.141 -13.334 -2.648 1.00 77.62 146 LEU A N 1
ATOM 1115 C CA . LEU A 1 146 ? 14.929 -14.451 -1.715 1.00 77.62 146 LEU A CA 1
ATOM 1116 C C . LEU A 1 146 ? 15.134 -15.833 -2.346 1.00 77.62 146 LEU A C 1
ATOM 1118 O O . LEU A 1 146 ? 15.355 -16.801 -1.628 1.00 77.62 146 LEU A O 1
ATOM 1122 N N . ASP A 1 147 ? 15.076 -15.904 -3.675 1.00 69.50 147 ASP A N 1
ATOM 1123 C CA . ASP A 1 147 ? 15.242 -17.140 -4.442 1.00 69.50 147 ASP A CA 1
ATOM 1124 C C . ASP A 1 147 ? 16.728 -17.526 -4.608 1.00 69.50 147 ASP A C 1
ATOM 1126 O O . ASP A 1 147 ? 17.031 -18.567 -5.187 1.00 69.50 147 ASP A O 1
ATOM 1130 N N . HIS A 1 148 ? 17.670 -16.694 -4.138 1.00 58.53 148 HIS A N 1
ATOM 1131 C CA . HIS A 1 148 ? 19.098 -16.958 -4.302 1.00 58.53 148 HIS A CA 1
ATOM 1132 C C . HIS A 1 148 ? 19.645 -17.739 -3.095 1.00 58.53 148 HIS A C 1
ATOM 1134 O O . HIS A 1 148 ? 19.511 -17.269 -1.958 1.00 58.53 148 HIS A O 1
ATOM 1140 N N . PRO A 1 149 ? 20.276 -18.912 -3.296 1.00 45.50 149 PRO A N 1
ATOM 1141 C CA . PRO A 1 149 ? 20.893 -19.651 -2.205 1.00 45.50 149 PRO A CA 1
ATOM 1142 C C . PRO A 1 149 ? 22.012 -18.798 -1.605 1.00 45.50 149 PRO A C 1
ATOM 1144 O O . PRO A 1 149 ? 22.992 -18.465 -2.270 1.00 45.50 149 PRO A O 1
ATOM 1147 N N . GLN A 1 150 ? 21.864 -18.413 -0.337 1.00 42.81 150 GLN A N 1
ATOM 1148 C CA . GLN A 1 150 ? 22.907 -17.668 0.356 1.00 42.81 150 GLN A CA 1
ATOM 1149 C C . GLN A 1 150 ? 24.157 -18.546 0.459 1.00 42.81 150 GLN A C 1
ATOM 1151 O O . GLN A 1 150 ? 24.183 -19.508 1.229 1.00 42.81 150 GLN A O 1
ATOM 1156 N N . LYS A 1 151 ? 25.213 -18.206 -0.291 1.00 43.81 151 LYS A N 1
ATOM 1157 C CA . LYS A 1 151 ? 26.557 -18.706 0.005 1.00 43.81 151 LYS A CA 1
ATOM 1158 C C . LYS A 1 151 ? 26.897 -18.223 1.414 1.00 43.81 151 LYS A C 1
ATOM 1160 O O . LYS A 1 151 ? 27.106 -17.033 1.640 1.00 43.81 151 LYS A O 1
ATOM 1165 N N . LYS A 1 152 ? 26.883 -19.145 2.381 1.00 32.31 152 LYS A N 1
ATOM 1166 C CA . LYS A 1 152 ? 27.367 -18.897 3.740 1.00 32.31 152 LYS A CA 1
ATOM 1167 C C . LYS A 1 152 ? 28.826 -18.462 3.623 1.00 32.31 152 LYS A C 1
ATOM 1169 O O . LYS A 1 152 ? 29.689 -19.286 3.340 1.00 32.31 152 LYS A O 1
ATOM 1174 N N . HIS A 1 153 ? 29.104 -17.180 3.827 1.00 34.03 153 HIS A N 1
ATOM 1175 C CA . HIS A 1 153 ? 30.464 -16.728 4.082 1.00 34.03 153 HIS A CA 1
ATOM 1176 C C . HIS A 1 153 ? 30.851 -17.202 5.486 1.00 34.03 153 HIS A C 1
ATOM 1178 O O . HIS A 1 153 ? 30.596 -16.527 6.479 1.00 34.03 153 HIS A O 1
ATOM 1184 N N . SER A 1 154 ? 31.412 -18.406 5.574 1.00 31.06 154 SER A N 1
ATOM 1185 C CA . SER A 1 154 ? 32.125 -18.867 6.759 1.00 31.06 154 SER A CA 1
ATOM 1186 C C . SER A 1 154 ? 33.477 -18.159 6.808 1.00 31.06 154 SER A C 1
ATOM 1188 O O . SER A 1 154 ? 34.430 -18.563 6.144 1.00 31.06 154 SER A O 1
ATOM 1190 N N . HIS A 1 155 ? 33.548 -17.081 7.582 1.00 32.22 155 HIS A N 1
ATOM 1191 C CA . HIS A 1 155 ? 34.795 -16.684 8.218 1.00 32.22 155 HIS A CA 1
ATOM 1192 C C . HIS A 1 155 ? 34.945 -17.525 9.485 1.00 32.22 155 HIS A C 1
ATOM 1194 O O . HIS A 1 155 ? 34.320 -17.214 10.492 1.00 32.22 155 HIS A O 1
ATOM 1200 N N . ASP A 1 156 ? 35.763 -18.575 9.425 1.00 32.41 156 ASP A N 1
ATOM 1201 C CA . ASP A 1 156 ? 36.634 -18.898 10.551 1.00 32.41 156 ASP A CA 1
ATOM 1202 C C . ASP A 1 156 ? 37.915 -19.606 10.087 1.00 32.41 156 ASP A C 1
ATOM 1204 O O . ASP A 1 156 ? 37.973 -20.208 9.014 1.00 32.41 156 ASP A O 1
ATOM 1208 N N . LYS A 1 157 ? 38.968 -19.396 10.871 1.00 32.81 157 LYS A N 1
ATOM 1209 C CA . LYS A 1 157 ? 40.388 -19.550 10.551 1.00 32.81 157 LYS A CA 1
ATOM 1210 C C . LYS A 1 157 ? 40.880 -20.990 10.360 1.00 32.81 157 LYS A C 1
ATOM 1212 O O . LYS A 1 157 ? 40.397 -21.939 10.962 1.00 32.81 157 LYS A O 1
ATOM 1217 N N . GLN A 1 158 ? 41.953 -21.053 9.566 1.00 31.81 158 GLN A N 1
ATOM 1218 C CA . GLN A 1 158 ? 43.094 -21.979 9.589 1.00 31.81 158 GLN A CA 1
ATOM 1219 C C . GLN A 1 158 ? 43.134 -23.027 10.718 1.00 31.81 158 GLN A C 1
ATOM 1221 O O . GLN A 1 158 ? 43.277 -22.671 11.882 1.00 31.81 158 GLN A O 1
ATOM 1226 N N . GLN A 1 159 ? 43.286 -24.295 10.332 1.00 28.88 159 GLN A N 1
ATOM 1227 C CA . GLN A 1 159 ? 44.492 -25.088 10.619 1.00 28.88 159 GLN A CA 1
ATOM 1228 C C . GLN A 1 159 ? 44.509 -26.331 9.719 1.00 28.88 159 GLN A C 1
ATOM 1230 O O . GLN A 1 159 ? 43.482 -26.956 9.474 1.00 28.88 159 GLN A O 1
ATOM 1235 N N . GLY A 1 160 ? 45.673 -26.605 9.131 1.00 28.11 160 GLY A N 1
ATOM 1236 C CA . GLY A 1 160 ? 45.810 -27.528 8.010 1.00 28.11 160 GLY A CA 1
ATOM 1237 C C . GLY A 1 160 ? 45.799 -29.009 8.373 1.00 28.11 160 GLY A C 1
ATOM 1238 O O . GLY A 1 160 ? 45.932 -29.388 9.532 1.00 28.11 160 GLY A O 1
ATOM 1239 N N . LYS A 1 161 ? 45.757 -29.838 7.330 1.00 30.78 161 LYS A N 1
ATOM 1240 C CA . LYS A 1 161 ? 46.725 -30.917 7.102 1.00 30.78 161 LYS A CA 1
ATOM 1241 C C . LYS A 1 161 ? 46.528 -31.514 5.708 1.00 30.78 161 LYS A C 1
ATOM 1243 O O . LYS A 1 161 ? 45.417 -31.799 5.281 1.00 30.78 161 LYS A O 1
ATOM 1248 N N . SER A 1 162 ? 47.666 -31.640 5.036 1.00 28.48 162 SER A N 1
ATOM 1249 C CA . SER A 1 162 ? 47.950 -32.482 3.875 1.00 28.48 162 SER A CA 1
ATOM 1250 C C . SER A 1 162 ? 47.348 -33.884 3.999 1.00 28.48 162 SER A C 1
ATOM 1252 O O . SER A 1 162 ? 47.396 -34.434 5.096 1.00 28.48 162 SER A O 1
ATOM 1254 N N . CYS A 1 163 ? 46.884 -34.450 2.876 1.00 30.02 163 CYS A N 1
ATOM 1255 C CA . CYS A 1 163 ? 47.228 -35.799 2.402 1.00 30.02 163 CYS A CA 1
ATOM 1256 C C . CYS A 1 163 ? 46.826 -35.979 0.921 1.00 30.02 163 CYS A C 1
ATOM 1258 O O . CYS A 1 163 ? 45.842 -35.415 0.454 1.00 30.02 163 CYS A O 1
ATOM 1260 N N . HIS A 1 164 ? 47.653 -36.742 0.204 1.00 28.44 164 HIS A N 1
ATOM 1261 C CA . HIS A 1 164 ? 47.598 -37.112 -1.217 1.00 28.44 164 HIS A CA 1
ATOM 1262 C C . HIS A 1 164 ? 46.500 -38.139 -1.576 1.00 28.44 164 HIS A C 1
ATOM 1264 O O . HIS A 1 164 ? 46.025 -38.852 -0.697 1.00 28.44 164 HIS A O 1
ATOM 1270 N N . GLY A 1 165 ? 46.236 -38.305 -2.886 1.00 27.67 165 GLY A N 1
ATOM 1271 C CA . GLY A 1 165 ? 45.598 -39.494 -3.495 1.00 27.67 165 GLY A CA 1
ATOM 1272 C C . GLY A 1 165 ? 44.397 -39.139 -4.384 1.00 27.67 165 GLY A C 1
ATOM 1273 O O . GLY A 1 165 ? 43.343 -38.843 -3.847 1.00 27.67 165 GLY A O 1
ATOM 1274 N N . VAL A 1 166 ? 44.558 -38.893 -5.692 1.00 27.89 166 VAL A N 1
ATOM 1275 C CA . VAL A 1 166 ? 44.558 -39.850 -6.832 1.00 27.89 166 VAL A CA 1
ATOM 1276 C C . VAL A 1 166 ? 43.154 -40.341 -7.244 1.00 27.89 166 VAL A C 1
ATOM 1278 O O . VAL A 1 166 ? 42.338 -40.720 -6.413 1.00 27.89 166 VAL A O 1
ATOM 1281 N N . SER A 1 167 ? 42.981 -40.390 -8.574 1.00 29.53 167 SER A N 1
ATOM 1282 C CA . SER A 1 167 ? 41.997 -41.101 -9.415 1.00 29.53 167 SER A CA 1
ATOM 1283 C C . SER A 1 167 ? 40.596 -40.513 -9.615 1.00 29.53 167 SER A C 1
ATOM 1285 O O . SER A 1 167 ? 39.700 -40.642 -8.790 1.00 29.53 167 SER A O 1
ATOM 1287 N N . ASP A 1 168 ? 40.446 -39.911 -10.800 1.00 32.88 168 ASP A N 1
ATOM 1288 C CA . ASP A 1 168 ? 39.493 -40.282 -11.853 1.00 32.88 168 ASP A CA 1
ATOM 1289 C C . ASP A 1 168 ? 38.315 -41.177 -11.454 1.00 32.88 168 ASP A C 1
ATOM 1291 O O . ASP A 1 168 ? 38.494 -42.363 -11.194 1.00 32.88 168 ASP A O 1
ATOM 1295 N N . GLN A 1 169 ? 37.100 -40.651 -11.617 1.00 28.97 169 GLN A N 1
ATOM 1296 C CA . GLN A 1 169 ? 36.031 -41.380 -12.294 1.00 28.97 169 GLN A CA 1
ATOM 1297 C C . GLN A 1 169 ? 34.970 -40.414 -12.826 1.00 28.97 169 GLN A C 1
ATOM 1299 O O . GLN A 1 169 ? 34.418 -39.563 -12.132 1.00 28.97 169 GLN A O 1
ATOM 1304 N N . LYS A 1 170 ? 34.757 -40.539 -14.133 1.00 33.44 170 LYS A N 1
ATOM 1305 C CA . LYS A 1 170 ? 33.835 -39.787 -14.970 1.00 33.44 170 LYS A CA 1
ATOM 1306 C C . LYS A 1 170 ? 32.542 -40.593 -15.039 1.00 33.44 170 LYS A C 1
ATOM 1308 O O . LYS A 1 170 ? 32.436 -41.486 -15.871 1.00 33.44 170 LYS A O 1
ATOM 1313 N N . GLU A 1 171 ? 31.573 -40.278 -14.188 1.00 27.84 171 GLU A N 1
ATOM 1314 C CA . GLU A 1 171 ? 30.206 -40.787 -14.315 1.00 27.84 171 GLU A CA 1
ATOM 1315 C C . GLU A 1 171 ? 29.267 -39.665 -14.757 1.00 27.84 171 GLU A C 1
ATOM 1317 O O . GLU A 1 171 ? 29.121 -38.627 -14.112 1.00 27.84 171 GLU A O 1
ATOM 1322 N N . SER A 1 172 ? 28.659 -39.883 -15.922 1.00 38.16 172 SER A N 1
ATOM 1323 C CA . SER A 1 172 ? 27.468 -39.163 -16.365 1.00 38.16 172 SER A CA 1
ATOM 1324 C C . SER A 1 172 ? 26.262 -39.664 -15.575 1.00 38.16 172 SER A C 1
ATOM 1326 O O . SER A 1 172 ? 26.146 -40.874 -15.394 1.00 38.16 172 SER A O 1
ATOM 1328 N N . PRO A 1 173 ? 25.291 -38.792 -15.276 1.00 33.50 173 PRO A N 1
ATOM 1329 C CA . PRO A 1 173 ? 23.910 -39.234 -15.268 1.00 33.50 173 PRO A CA 1
ATOM 1330 C C . PRO A 1 173 ? 23.074 -38.413 -16.253 1.00 33.50 173 PRO A C 1
ATOM 1332 O O . PRO A 1 173 ? 22.961 -37.192 -16.186 1.00 33.50 173 PRO A O 1
ATOM 1335 N N . GLU A 1 174 ? 22.576 -39.155 -17.234 1.00 25.95 174 GLU A N 1
ATOM 1336 C CA . GLU A 1 174 ? 21.174 -39.252 -17.631 1.00 25.95 174 GLU A CA 1
ATOM 1337 C C . GLU A 1 174 ? 20.289 -37.993 -17.632 1.00 25.95 174 GLU A C 1
ATOM 1339 O O . GLU A 1 174 ? 20.052 -37.291 -16.652 1.00 25.95 174 GLU A O 1
ATOM 1344 N N . LYS A 1 175 ? 19.709 -37.798 -18.819 1.00 31.33 175 LYS A N 1
ATOM 1345 C CA . LYS A 1 175 ? 18.670 -36.841 -19.176 1.00 31.33 175 LYS A CA 1
ATOM 1346 C C . LYS A 1 175 ? 17.432 -37.005 -18.286 1.00 31.33 175 LYS A C 1
ATOM 1348 O O . LYS A 1 175 ? 16.577 -37.842 -18.563 1.00 31.33 175 LYS A O 1
ATOM 1353 N N . HIS A 1 176 ? 17.258 -36.112 -17.320 1.00 29.23 176 HIS A N 1
ATOM 1354 C CA . HIS A 1 176 ? 15.927 -35.776 -16.826 1.00 29.23 176 HIS A CA 1
ATOM 1355 C C . HIS A 1 176 ? 15.304 -34.720 -17.744 1.00 29.23 176 HIS A C 1
ATOM 1357 O O . HIS A 1 176 ? 15.824 -33.615 -17.893 1.00 29.23 176 HIS A O 1
ATOM 1363 N N . GLY A 1 177 ? 14.199 -35.086 -18.398 1.00 28.31 177 GLY A N 1
ATOM 1364 C CA . GLY A 1 177 ? 13.392 -34.168 -19.194 1.00 28.31 177 GLY A CA 1
ATOM 1365 C C . GLY A 1 177 ? 12.910 -32.994 -18.344 1.00 28.31 177 GLY A C 1
ATOM 1366 O O . GLY A 1 177 ? 12.285 -33.192 -17.303 1.00 28.31 177 GLY A O 1
ATOM 1367 N N . SER A 1 178 ? 13.211 -31.775 -18.795 1.00 28.70 178 SER A N 1
ATOM 1368 C CA . SER A 1 178 ? 12.718 -30.537 -18.195 1.00 28.70 178 SER A CA 1
ATOM 1369 C C . SER A 1 178 ? 11.184 -30.497 -18.215 1.00 28.70 178 SER A C 1
ATOM 1371 O O . SER A 1 178 ? 10.594 -30.538 -19.297 1.00 28.70 178 SER A O 1
ATOM 1373 N N . PRO A 1 179 ? 10.518 -30.361 -17.057 1.00 30.00 179 PRO A N 1
ATOM 1374 C CA . PRO A 1 179 ? 9.107 -30.022 -16.995 1.00 30.00 179 PRO A CA 1
ATOM 1375 C C . PRO A 1 179 ? 8.940 -28.510 -17.201 1.00 30.00 179 PRO A C 1
ATOM 1377 O O . PRO A 1 179 ? 9.451 -27.722 -16.414 1.00 30.00 179 PRO A O 1
ATOM 1380 N N . ASN A 1 180 ? 8.219 -28.134 -18.259 1.00 33.84 180 ASN A N 1
ATOM 1381 C CA . ASN A 1 180 ? 7.465 -26.888 -18.457 1.00 33.84 180 ASN A CA 1
ATOM 1382 C C . ASN A 1 180 ? 7.806 -25.683 -17.549 1.00 33.84 180 ASN A C 1
ATOM 1384 O O . ASN A 1 180 ? 7.235 -25.522 -16.467 1.00 33.84 180 ASN A O 1
ATOM 1388 N N . ASP A 1 181 ? 8.587 -24.740 -18.085 1.00 29.84 181 ASP A N 1
ATOM 1389 C CA . ASP A 1 181 ? 8.715 -23.357 -17.595 1.00 29.84 181 ASP A CA 1
ATOM 1390 C C . ASP A 1 181 ? 7.468 -22.508 -17.930 1.00 29.84 181 ASP A C 1
ATOM 1392 O O . ASP A 1 181 ? 7.539 -21.437 -18.532 1.00 29.84 181 ASP A O 1
ATOM 1396 N N . GLU A 1 182 ? 6.290 -22.971 -17.511 1.00 31.94 182 GLU A N 1
ATOM 1397 C CA . GLU A 1 182 ? 5.028 -22.219 -17.603 1.00 31.94 182 GLU A CA 1
ATOM 1398 C C . GLU A 1 182 ? 4.542 -21.735 -16.225 1.00 31.94 182 GLU A C 1
ATOM 1400 O O . GLU A 1 182 ? 3.355 -21.526 -15.979 1.00 31.94 182 GLU A O 1
ATOM 1405 N N . LYS A 1 183 ? 5.471 -21.550 -15.278 1.00 31.78 183 LYS A N 1
ATOM 1406 C CA . LYS A 1 183 ? 5.132 -21.220 -13.886 1.00 31.78 183 LYS A CA 1
ATOM 1407 C C . LYS A 1 183 ? 5.924 -20.052 -13.297 1.00 31.78 183 LYS A C 1
ATOM 1409 O O . LYS A 1 183 ? 6.213 -20.021 -12.106 1.00 31.78 183 LYS A O 1
ATOM 1414 N N . LEU A 1 184 ? 6.197 -19.026 -14.100 1.00 33.19 184 LEU A N 1
ATOM 1415 C CA . LEU A 1 184 ? 6.540 -17.696 -13.585 1.00 33.19 184 LEU A CA 1
ATOM 1416 C C . LEU A 1 184 ? 5.253 -16.897 -13.371 1.00 33.19 184 LEU A C 1
ATOM 1418 O O . LEU A 1 184 ? 4.775 -16.236 -14.282 1.00 33.19 184 LEU A O 1
ATOM 1422 N N . ILE A 1 185 ? 4.686 -17.035 -12.167 1.00 36.53 185 ILE A N 1
ATOM 1423 C CA . ILE A 1 185 ? 3.663 -16.202 -11.499 1.00 36.53 185 ILE A CA 1
ATOM 1424 C C . ILE A 1 185 ? 3.043 -15.103 -12.387 1.00 36.53 185 ILE A C 1
ATOM 1426 O O . ILE A 1 185 ? 3.207 -13.907 -12.173 1.00 36.53 185 ILE A O 1
ATOM 1430 N N . GLY A 1 186 ? 2.256 -15.533 -13.363 1.00 34.47 186 GLY A N 1
ATOM 1431 C CA . GLY A 1 186 ? 1.100 -14.819 -13.860 1.00 34.47 186 GLY A CA 1
ATOM 1432 C C . GLY A 1 186 ? -0.089 -15.674 -13.479 1.00 34.47 186 GLY A C 1
ATOM 1433 O O . GLY A 1 186 ? -0.686 -16.306 -14.342 1.00 34.47 186 GLY A O 1
ATOM 1434 N N . SER A 1 187 ? -0.402 -15.778 -12.180 1.00 36.91 187 SER A N 1
ATOM 1435 C CA . SER A 1 187 ? -1.707 -16.315 -11.795 1.00 36.91 187 SER A CA 1
ATOM 1436 C C . SER A 1 187 ? -2.728 -15.550 -12.628 1.00 36.91 187 SER A C 1
ATOM 1438 O O . SER A 1 187 ? -2.725 -14.320 -12.556 1.00 36.91 187 SER A O 1
ATOM 1440 N N . GLY A 1 188 ? -3.542 -16.242 -13.429 1.00 51.41 188 GLY A N 1
ATOM 1441 C CA . GLY A 1 188 ? -4.541 -15.686 -14.355 1.00 51.41 188 GLY A CA 1
ATOM 1442 C C . GLY A 1 188 ? -5.646 -14.850 -13.696 1.00 51.41 188 GLY A C 1
ATOM 1443 O O . GLY A 1 188 ? -6.748 -14.718 -14.222 1.00 51.41 188 GLY A O 1
ATOM 1444 N N . LYS A 1 189 ? -5.371 -14.277 -12.527 1.00 67.56 189 LYS A N 1
ATOM 1445 C CA . LYS A 1 189 ? -6.164 -13.276 -11.856 1.00 67.56 189 LYS A CA 1
ATOM 1446 C C . LYS A 1 189 ? -6.099 -11.990 -12.672 1.00 67.56 189 LYS A C 1
ATOM 1448 O O . LYS A 1 189 ? -5.145 -11.218 -12.595 1.00 67.56 189 LYS A O 1
ATOM 1453 N N . LYS A 1 190 ? -7.136 -11.782 -13.479 1.00 86.38 190 LYS A N 1
ATOM 1454 C CA . LYS A 1 190 ? -7.370 -10.509 -14.155 1.00 86.38 190 LYS A CA 1
ATOM 1455 C C . LYS A 1 190 ? -7.452 -9.395 -13.111 1.00 86.38 190 LYS A C 1
ATOM 1457 O O . LYS A 1 190 ? -8.160 -9.534 -12.112 1.00 86.38 190 LYS A O 1
ATOM 1462 N N . ILE A 1 191 ? -6.744 -8.296 -13.355 1.00 89.38 191 ILE A N 1
ATOM 1463 C CA . ILE A 1 191 ? -6.850 -7.095 -12.524 1.00 89.38 191 ILE A CA 1
ATOM 1464 C C . ILE A 1 191 ? -8.255 -6.521 -12.742 1.00 89.38 191 ILE A C 1
ATOM 1466 O O . ILE A 1 191 ? -8.646 -6.249 -13.876 1.00 89.38 191 ILE A O 1
ATOM 1470 N N . ALA A 1 192 ? -9.040 -6.375 -11.678 1.00 90.81 192 ALA A N 1
ATOM 1471 C CA . ALA A 1 192 ? -10.420 -5.912 -11.804 1.00 90.81 192 ALA A CA 1
ATOM 1472 C C . ALA A 1 192 ? -10.498 -4.443 -12.268 1.00 90.81 192 ALA A C 1
ATOM 1474 O O . ALA A 1 192 ? -9.605 -3.634 -11.998 1.00 90.81 192 ALA A O 1
ATOM 1475 N N . VAL A 1 193 ? -11.600 -4.080 -12.932 1.00 93.31 193 VAL A N 1
ATOM 1476 C CA . VAL A 1 193 ? -11.921 -2.675 -13.232 1.00 93.31 193 VAL A CA 1
ATOM 1477 C C . VAL A 1 193 ? -11.998 -1.877 -11.924 1.00 93.31 193 VAL A C 1
ATOM 1479 O O . VAL A 1 193 ? -12.462 -2.381 -10.903 1.00 93.31 193 VAL A O 1
ATOM 1482 N N . GLY A 1 194 ? -11.496 -0.643 -11.944 1.00 87.44 194 GLY A N 1
ATOM 1483 C CA . GLY A 1 194 ? -11.415 0.248 -10.785 1.00 87.44 194 GLY A CA 1
ATOM 1484 C C . GLY A 1 194 ? -10.160 0.065 -9.927 1.00 87.44 194 GLY A C 1
ATOM 1485 O O . GLY A 1 194 ? -9.901 0.890 -9.053 1.00 87.44 194 GLY A O 1
ATOM 1486 N N . LYS A 1 195 ? -9.343 -0.970 -10.167 1.00 89.25 195 LYS A N 1
ATOM 1487 C CA . LYS A 1 195 ? -8.079 -1.148 -9.441 1.00 89.25 195 LYS A CA 1
ATOM 1488 C C . LYS A 1 195 ? -7.025 -0.137 -9.879 1.00 89.25 195 LYS A C 1
ATOM 1490 O O . LYS A 1 195 ? -6.901 0.188 -11.062 1.00 89.25 195 LYS A O 1
ATOM 1495 N N . LYS A 1 196 ? -6.228 0.308 -8.905 1.00 88.31 196 LYS A N 1
ATOM 1496 C CA . LYS A 1 196 ? -5.023 1.106 -9.136 1.00 88.31 196 LYS A CA 1
ATOM 1497 C C . LYS A 1 196 ? -3.878 0.201 -9.561 1.00 88.31 196 LYS A C 1
ATOM 1499 O O . LYS A 1 196 ? -3.666 -0.857 -8.973 1.00 88.31 196 LYS A O 1
ATOM 1504 N N . VAL A 1 197 ? -3.126 0.643 -10.555 1.00 86.50 197 VAL A N 1
ATOM 1505 C CA . VAL A 1 197 ? -1.981 -0.075 -11.110 1.00 86.50 197 VAL A CA 1
ATOM 1506 C C . VAL A 1 197 ? -0.800 0.866 -11.327 1.00 86.50 197 VAL A C 1
ATOM 1508 O O . VAL A 1 197 ? -0.973 2.077 -11.486 1.00 86.50 197 VAL A O 1
ATOM 1511 N N . VAL A 1 198 ? 0.399 0.294 -11.366 1.00 82.25 198 VAL A N 1
ATOM 1512 C CA . VAL A 1 198 ? 1.610 0.91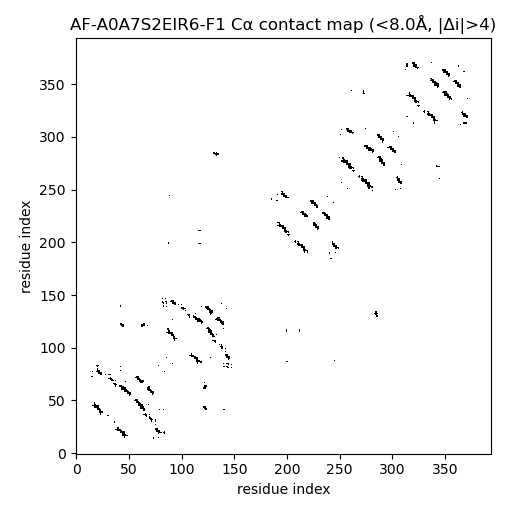9 -11.911 1.00 82.25 198 VAL A CA 1
ATOM 1513 C C . VAL A 1 198 ? 1.982 0.225 -13.213 1.00 82.25 198 VAL A C 1
ATOM 1515 O O . VAL A 1 198 ? 1.909 -1.001 -13.306 1.00 82.25 198 VAL A O 1
ATOM 1518 N N . ILE A 1 199 ? 2.384 1.010 -14.210 1.00 84.44 199 ILE A N 1
ATOM 1519 C CA . ILE A 1 199 ? 2.921 0.475 -15.464 1.00 84.44 199 ILE A CA 1
ATOM 1520 C C . ILE A 1 199 ? 4.404 0.167 -15.283 1.00 84.44 199 ILE A C 1
ATOM 1522 O O . ILE A 1 199 ? 5.136 0.965 -14.694 1.00 84.44 199 ILE A O 1
ATOM 1526 N N . TRP A 1 200 ? 4.862 -0.965 -15.802 1.00 72.25 200 TRP A N 1
ATOM 1527 C CA . TRP A 1 200 ? 6.259 -1.369 -15.721 1.00 72.25 200 TRP A CA 1
ATOM 1528 C C . TRP A 1 200 ? 6.671 -2.261 -16.895 1.00 72.25 200 TRP A C 1
ATOM 1530 O O . TRP A 1 200 ? 5.831 -2.816 -17.602 1.00 72.25 200 TRP A O 1
ATOM 1540 N N . GLY A 1 201 ? 7.985 -2.415 -17.087 1.00 67.94 201 GLY A N 1
ATOM 1541 C CA . GLY A 1 201 ? 8.552 -3.386 -18.027 1.00 67.94 201 GLY A CA 1
ATOM 1542 C C . GLY A 1 201 ? 8.294 -3.083 -19.504 1.00 67.94 201 GLY A C 1
ATOM 1543 O O . GLY A 1 201 ? 8.490 -3.958 -20.340 1.00 67.94 201 GLY A O 1
ATOM 1544 N N . MET A 1 202 ? 7.836 -1.877 -19.854 1.00 74.56 202 MET A N 1
ATOM 1545 C CA . MET A 1 202 ? 7.727 -1.480 -21.255 1.00 74.56 202 MET A CA 1
ATOM 1546 C C . MET A 1 202 ? 9.110 -1.106 -21.795 1.00 74.56 202 MET A C 1
ATOM 1548 O O . MET A 1 202 ? 9.779 -0.252 -21.218 1.00 74.56 202 MET A O 1
ATOM 1552 N N . GLU A 1 203 ? 9.511 -1.727 -22.904 1.00 74.88 203 GLU A N 1
ATOM 1553 C CA . GLU A 1 203 ? 10.839 -1.555 -23.525 1.00 74.88 203 GLU A CA 1
ATOM 1554 C C . GLU A 1 203 ? 10.792 -0.773 -24.847 1.00 74.88 203 GLU A C 1
ATOM 1556 O O . GLU A 1 203 ? 11.812 -0.297 -25.337 1.00 74.88 203 GLU A O 1
ATOM 1561 N N . SER A 1 204 ? 9.604 -0.596 -25.434 1.00 79.81 204 SER A N 1
ATOM 1562 C CA . SER A 1 204 ? 9.435 0.234 -26.632 1.00 79.81 204 SER A CA 1
ATOM 1563 C C . SER A 1 204 ? 9.789 1.695 -26.339 1.00 79.81 204 SER A C 1
ATOM 1565 O O . SER A 1 204 ? 9.478 2.182 -25.249 1.00 79.81 204 SER A O 1
ATOM 1567 N N . LYS A 1 205 ? 10.324 2.408 -27.338 1.00 76.38 205 LYS A N 1
ATOM 1568 C CA . LYS A 1 205 ? 10.732 3.822 -27.245 1.00 76.38 205 LYS A CA 1
ATOM 1569 C C . LYS A 1 205 ? 9.677 4.718 -26.580 1.00 76.38 205 LYS A C 1
ATOM 1571 O O . LYS A 1 205 ? 10.014 5.473 -25.674 1.00 76.38 205 LYS A O 1
ATOM 1576 N N . ASP A 1 206 ? 8.409 4.566 -26.960 1.00 79.75 206 ASP A N 1
ATOM 1577 C CA . ASP A 1 206 ? 7.305 5.351 -26.386 1.00 79.75 206 ASP A CA 1
ATOM 1578 C C . ASP A 1 206 ? 6.840 4.784 -25.035 1.00 79.75 206 ASP A C 1
ATOM 1580 O O . ASP A 1 206 ? 6.547 5.521 -24.092 1.00 79.75 206 ASP A O 1
ATOM 1584 N N . GLY A 1 207 ? 6.843 3.454 -24.916 1.00 76.25 207 GLY A N 1
ATOM 1585 C CA . GLY A 1 207 ? 6.428 2.708 -23.728 1.00 76.25 207 GLY A CA 1
ATOM 1586 C C . GLY A 1 207 ? 7.233 3.012 -22.464 1.00 76.25 207 GLY A C 1
ATOM 1587 O O . GLY A 1 207 ? 6.656 3.108 -21.383 1.00 76.25 207 GLY A O 1
ATOM 1588 N N . ILE A 1 208 ? 8.551 3.205 -22.588 1.00 70.44 208 ILE A N 1
ATOM 1589 C CA . ILE A 1 208 ? 9.439 3.460 -21.441 1.00 70.44 208 ILE A CA 1
ATOM 1590 C C . ILE A 1 208 ? 8.994 4.700 -20.654 1.00 70.44 208 ILE A C 1
ATOM 1592 O O . ILE A 1 208 ? 9.086 4.711 -19.427 1.00 70.44 208 ILE A O 1
ATOM 1596 N N . SER A 1 209 ? 8.455 5.716 -21.337 1.00 80.56 209 SER A N 1
ATOM 1597 C CA . SER A 1 209 ? 7.980 6.953 -20.702 1.00 80.56 209 SER A CA 1
ATOM 1598 C C . SER A 1 209 ? 6.795 6.742 -19.748 1.00 80.56 209 SER A C 1
ATOM 1600 O O . SER A 1 209 ? 6.529 7.589 -18.894 1.00 80.56 209 SER A O 1
ATOM 1602 N N . TYR A 1 210 ? 6.090 5.613 -19.869 1.00 81.25 210 TYR A N 1
ATOM 1603 C CA . TYR A 1 210 ? 4.972 5.253 -19.004 1.00 81.25 210 TYR A CA 1
ATOM 1604 C C . TYR A 1 210 ? 5.394 4.430 -17.781 1.00 81.25 210 TYR A C 1
ATOM 1606 O O . TYR A 1 210 ? 4.620 4.349 -16.826 1.00 81.25 210 TYR A O 1
ATOM 1614 N N . ASN A 1 211 ? 6.600 3.851 -17.762 1.00 73.81 211 ASN A N 1
ATOM 1615 C CA . ASN A 1 211 ? 7.067 3.049 -16.631 1.00 73.81 211 ASN A CA 1
ATOM 1616 C C . ASN A 1 211 ? 7.109 3.892 -15.341 1.00 73.81 211 ASN A C 1
ATOM 1618 O O . ASN A 1 211 ? 7.653 4.994 -15.306 1.00 73.81 211 ASN A O 1
ATOM 1622 N N . GLY A 1 212 ? 6.523 3.365 -14.265 1.00 66.88 212 GLY A N 1
ATOM 1623 C CA . GLY A 1 212 ? 6.381 4.041 -12.973 1.00 66.88 212 GLY A CA 1
ATOM 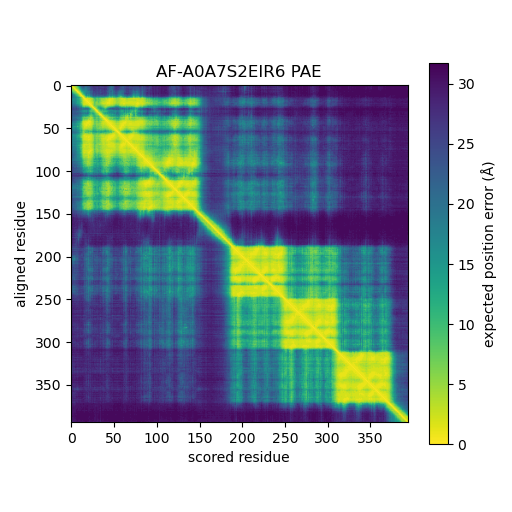1624 C C . GLY A 1 212 ? 5.170 4.974 -12.863 1.00 66.88 212 GLY A C 1
ATOM 1625 O O . GLY A 1 212 ? 4.858 5.418 -11.755 1.00 66.88 212 GLY A O 1
ATOM 1626 N N . LYS A 1 213 ? 4.447 5.253 -13.959 1.00 80.19 213 LYS A N 1
ATOM 1627 C CA . LYS A 1 213 ? 3.206 6.034 -13.894 1.00 80.19 213 LYS A CA 1
ATOM 1628 C C . LYS A 1 213 ? 2.072 5.212 -13.285 1.00 80.19 213 LYS A C 1
ATOM 1630 O O . LYS A 1 213 ? 1.948 4.008 -13.518 1.00 80.19 213 LYS A O 1
ATOM 1635 N N . MET A 1 214 ? 1.232 5.896 -12.512 1.00 84.69 214 MET A N 1
ATOM 1636 C CA . MET A 1 214 ? 0.072 5.318 -11.837 1.00 84.69 214 MET A CA 1
ATOM 1637 C C . MET A 1 214 ? -1.190 5.516 -12.671 1.00 84.69 214 MET A C 1
ATOM 1639 O O . MET A 1 214 ? -1.404 6.587 -13.244 1.00 84.69 214 MET A O 1
ATOM 1643 N N . ALA A 1 215 ? -2.047 4.502 -12.708 1.00 91.75 215 ALA A N 1
ATOM 1644 C CA . ALA A 1 215 ? -3.293 4.546 -13.456 1.00 91.75 215 ALA A CA 1
ATOM 1645 C C . ALA A 1 215 ? -4.404 3.742 -12.769 1.00 91.75 215 ALA A C 1
ATOM 1647 O O . ALA A 1 215 ? -4.142 2.877 -11.938 1.00 91.75 215 ALA A O 1
ATOM 1648 N N . ASN A 1 216 ? -5.652 4.020 -13.136 1.00 92.81 216 ASN A N 1
ATOM 1649 C CA . ASN A 1 216 ? -6.811 3.199 -12.802 1.00 92.81 216 ASN A CA 1
ATOM 1650 C C . ASN A 1 216 ? -7.184 2.322 -13.996 1.00 92.81 216 ASN A C 1
ATOM 1652 O O . ASN A 1 216 ? -7.251 2.816 -15.124 1.00 92.81 216 ASN A O 1
ATOM 1656 N N . VAL A 1 217 ? -7.488 1.049 -13.759 1.00 95.44 217 VAL A N 1
ATOM 1657 C CA . VAL A 1 217 ? -8.049 0.158 -14.785 1.00 95.44 217 VAL A CA 1
ATOM 1658 C C . VAL A 1 217 ? -9.488 0.585 -15.074 1.00 95.44 217 VAL A C 1
ATOM 1660 O O . VAL A 1 217 ? -10.324 0.587 -14.176 1.00 95.44 217 VAL A O 1
ATOM 1663 N N . THR A 1 218 ? -9.792 0.950 -16.319 1.00 96.25 218 THR A N 1
ATOM 1664 C CA . THR A 1 218 ? -11.129 1.407 -16.742 1.00 96.25 218 THR A CA 1
ATOM 1665 C C . THR A 1 218 ? -11.904 0.350 -17.518 1.00 96.25 218 THR A C 1
ATOM 1667 O O . THR A 1 218 ? -13.125 0.316 -17.434 1.00 96.25 218 THR A O 1
ATOM 1670 N N . SER A 1 219 ? -11.223 -0.537 -18.246 1.00 95.81 219 SER A N 1
ATOM 1671 C CA . SER A 1 219 ? -11.855 -1.705 -18.867 1.00 95.81 219 SER A CA 1
ATOM 1672 C C . SER A 1 219 ? -10.849 -2.834 -19.064 1.00 95.81 219 SER A C 1
ATOM 1674 O O . SER A 1 219 ? -9.641 -2.597 -19.150 1.00 95.81 219 SER A O 1
ATOM 1676 N N . VAL A 1 220 ? -11.357 -4.063 -19.132 1.00 94.75 220 VAL A N 1
ATOM 1677 C CA . VAL A 1 220 ? -10.558 -5.276 -19.316 1.00 94.75 220 VAL A CA 1
ATOM 1678 C C . VAL A 1 220 ? -11.095 -6.024 -20.527 1.00 94.75 220 VAL A C 1
ATOM 1680 O O . VAL A 1 220 ? -12.274 -6.360 -20.583 1.00 94.75 220 VAL A O 1
ATOM 1683 N N . THR A 1 221 ? -10.222 -6.294 -21.490 1.00 91.50 221 THR A N 1
ATOM 1684 C CA . THR A 1 221 ? -10.488 -7.183 -22.631 1.00 91.50 221 THR A CA 1
ATOM 1685 C C . THR A 1 221 ? -9.753 -8.510 -22.428 1.00 91.50 221 THR A C 1
ATOM 1687 O O . THR A 1 221 ? -9.090 -8.703 -21.408 1.00 91.50 221 THR A O 1
ATOM 1690 N N . ALA A 1 222 ? -9.847 -9.445 -23.379 1.00 85.06 222 ALA A N 1
ATOM 1691 C CA . ALA A 1 222 ? -9.168 -10.739 -23.270 1.00 85.06 222 ALA A CA 1
ATOM 1692 C C . ALA A 1 222 ? -7.652 -10.599 -23.014 1.00 85.06 222 ALA A C 1
ATOM 1694 O O . ALA A 1 222 ? -7.127 -11.285 -22.142 1.00 85.06 222 ALA A O 1
ATOM 1695 N N . ASN A 1 223 ? -6.987 -9.658 -23.703 1.00 85.62 223 ASN A N 1
ATOM 1696 C CA . ASN A 1 223 ? -5.522 -9.522 -23.687 1.00 85.62 223 ASN A CA 1
ATOM 1697 C C . ASN A 1 223 ? -5.002 -8.136 -23.272 1.00 85.62 223 ASN A C 1
ATOM 1699 O O . ASN A 1 223 ? -3.801 -7.975 -23.040 1.00 85.62 223 ASN A O 1
ATOM 1703 N N . HIS A 1 224 ? -5.876 -7.132 -23.178 1.00 93.19 224 HIS A N 1
ATOM 1704 C CA . HIS A 1 224 ? -5.483 -5.752 -22.901 1.00 93.19 224 HIS A CA 1
ATOM 1705 C C . HIS A 1 224 ? -6.346 -5.118 -21.817 1.00 93.19 224 HIS A C 1
ATOM 1707 O O . HIS A 1 224 ? -7.538 -5.400 -21.684 1.00 93.19 224 HIS A O 1
ATOM 1713 N N . TYR A 1 225 ? -5.726 -4.206 -21.087 1.00 96.19 225 TYR A N 1
ATOM 1714 C CA . TYR A 1 225 ? -6.334 -3.363 -20.080 1.00 96.19 225 TYR A CA 1
ATOM 1715 C C . TYR A 1 225 ? -6.344 -1.942 -20.618 1.00 96.19 225 TYR A C 1
ATOM 1717 O O . TYR A 1 225 ? -5.297 -1.422 -21.008 1.00 96.19 225 TYR A O 1
ATOM 1725 N N . LYS A 1 226 ? -7.514 -1.307 -20.618 1.00 97.19 226 LYS A N 1
ATOM 1726 C CA . LYS A 1 226 ? -7.591 0.141 -20.785 1.00 97.19 226 LYS A CA 1
ATOM 1727 C C . LYS A 1 226 ? -7.373 0.760 -19.420 1.00 97.19 226 LYS A C 1
ATOM 1729 O O . LYS A 1 226 ? -8.085 0.433 -18.469 1.00 97.19 226 LYS A O 1
ATOM 1734 N N . ILE A 1 227 ? -6.401 1.649 -19.319 1.00 96.31 227 ILE A N 1
ATOM 1735 C CA . ILE A 1 227 ? -6.059 2.345 -18.084 1.00 96.31 227 ILE A CA 1
ATOM 1736 C C . ILE A 1 227 ? -6.191 3.854 -18.280 1.00 96.31 227 ILE A C 1
ATOM 1738 O O . ILE A 1 227 ? -6.023 4.351 -19.392 1.00 96.31 227 ILE A O 1
ATOM 1742 N N . LYS A 1 228 ? -6.516 4.583 -17.212 1.00 96.38 228 LYS A N 1
ATOM 1743 C CA . LYS A 1 228 ? -6.555 6.050 -17.172 1.00 96.38 228 LYS A CA 1
ATOM 1744 C C . LYS A 1 228 ? -5.544 6.543 -16.148 1.00 96.38 228 LYS A C 1
ATOM 1746 O O . LYS A 1 228 ? -5.617 6.129 -14.991 1.00 96.38 228 LYS A O 1
ATOM 1751 N N . PHE A 1 229 ? -4.611 7.388 -16.570 1.00 91.69 229 PHE A N 1
ATOM 1752 C CA . PHE A 1 229 ? -3.570 7.911 -15.688 1.00 91.69 229 PHE A CA 1
ATOM 1753 C C . PHE A 1 229 ? -4.164 8.731 -14.531 1.00 91.69 229 PHE A C 1
ATOM 1755 O O . PHE A 1 229 ? -5.241 9.322 -14.645 1.00 91.69 229 PHE A O 1
ATOM 1762 N N . ILE A 1 230 ? -3.481 8.699 -13.385 1.00 83.19 230 ILE A N 1
ATOM 1763 C CA . ILE A 1 230 ? -3.838 9.457 -12.182 1.00 83.19 230 ILE A CA 1
ATOM 1764 C C . ILE A 1 230 ? -2.888 10.654 -12.071 1.00 83.19 230 ILE A C 1
ATOM 1766 O O . ILE A 1 230 ? -1.672 10.492 -12.158 1.00 83.19 230 ILE A O 1
ATOM 1770 N N . GLY A 1 231 ? -3.430 11.843 -11.801 1.00 82.06 231 GLY A N 1
ATOM 1771 C CA . GLY A 1 231 ? -2.657 13.069 -11.591 1.00 82.06 231 GLY A CA 1
ATOM 1772 C C . GLY A 1 231 ? -2.835 14.069 -12.731 1.00 82.06 231 GLY A C 1
ATOM 1773 O O . GLY A 1 231 ? -3.942 14.241 -13.231 1.00 82.06 231 GLY A O 1
ATOM 1774 N N . LYS A 1 232 ? -1.747 14.754 -13.107 1.00 75.19 232 LYS A N 1
ATOM 1775 C CA . LYS A 1 232 ? -1.755 15.751 -14.196 1.00 75.19 232 LYS A CA 1
ATOM 1776 C C . LYS A 1 232 ? -1.950 15.112 -15.572 1.00 75.19 232 LYS A C 1
ATOM 1778 O O . LYS A 1 232 ? -2.516 15.735 -16.462 1.00 75.19 232 LYS A O 1
ATOM 1783 N N . ASP A 1 233 ? -1.521 13.863 -15.717 1.00 75.31 233 ASP A N 1
ATOM 1784 C CA . ASP A 1 233 ? -1.736 13.081 -16.924 1.00 75.31 233 ASP A CA 1
ATOM 1785 C C . ASP A 1 233 ? -3.153 12.495 -16.876 1.00 75.31 233 ASP A C 1
ATOM 1787 O O . ASP A 1 233 ? -3.444 11.631 -16.052 1.00 75.31 233 ASP A O 1
ATOM 1791 N N . THR A 1 234 ? -4.047 12.961 -17.748 1.00 83.38 234 THR A N 1
ATOM 1792 C CA . THR A 1 234 ? -5.442 12.480 -17.828 1.00 83.38 234 THR A CA 1
ATOM 1793 C C . THR A 1 234 ? -5.677 11.489 -18.970 1.00 83.38 234 THR A C 1
ATOM 1795 O O . THR A 1 234 ? -6.799 11.008 -19.156 1.00 83.38 234 THR A O 1
ATOM 1798 N N . GLY A 1 235 ? -4.621 11.168 -19.723 1.00 92.94 235 GLY A N 1
ATOM 1799 C CA . GLY A 1 235 ? -4.671 10.281 -20.879 1.00 92.94 235 GLY A CA 1
ATOM 1800 C C . GLY A 1 235 ? -5.079 8.846 -20.538 1.00 92.94 235 GLY A C 1
ATOM 1801 O O . GLY A 1 235 ? -5.044 8.404 -19.384 1.00 92.94 235 GLY A O 1
ATOM 1802 N N . THR A 1 236 ? -5.442 8.096 -21.576 1.00 95.44 236 THR A N 1
ATOM 1803 C CA . THR A 1 236 ? -5.713 6.660 -21.477 1.00 95.44 236 THR A CA 1
ATOM 1804 C C . THR A 1 236 ? -4.720 5.858 -22.297 1.00 95.44 236 THR A C 1
ATOM 1806 O O . THR A 1 236 ? -4.321 6.301 -23.369 1.00 95.44 236 THR A O 1
ATOM 1809 N N . LEU A 1 237 ? -4.375 4.662 -21.829 1.00 95.75 237 LEU A N 1
ATOM 1810 C CA . LEU A 1 237 ? -3.478 3.744 -22.528 1.00 95.75 237 LEU A CA 1
ATOM 1811 C C . LEU A 1 237 ? -4.091 2.342 -22.570 1.00 95.75 237 LEU A C 1
ATOM 1813 O O . LEU A 1 237 ? -4.693 1.897 -21.595 1.00 95.75 237 LEU A O 1
ATOM 1817 N N . ASN A 1 238 ? -3.926 1.646 -23.694 1.00 96.06 238 ASN A N 1
ATOM 1818 C CA . ASN A 1 238 ? -4.207 0.217 -23.794 1.00 96.06 238 ASN A CA 1
ATOM 1819 C C . ASN A 1 238 ? -2.903 -0.546 -23.582 1.00 96.06 238 ASN A C 1
ATOM 1821 O O . ASN A 1 238 ? -1.936 -0.343 -24.313 1.00 96.06 238 ASN A O 1
ATOM 1825 N N . VAL A 1 239 ? -2.867 -1.418 -22.582 1.00 94.00 239 VAL A N 1
ATOM 1826 C CA . VAL A 1 239 ? -1.634 -2.082 -22.156 1.00 94.00 239 VAL A CA 1
ATOM 1827 C C . VAL A 1 239 ? -1.890 -3.547 -21.813 1.00 94.00 239 VAL A C 1
ATOM 1829 O O . VAL A 1 239 ? -2.949 -3.911 -21.303 1.00 94.00 239 VAL A O 1
ATOM 1832 N N . LYS A 1 240 ? -0.933 -4.423 -22.132 1.00 91.81 240 LYS A N 1
ATOM 1833 C CA . LYS A 1 240 ? -1.011 -5.848 -21.776 1.00 91.81 240 LYS A CA 1
ATOM 1834 C C . LYS A 1 240 ? -0.852 -6.020 -20.265 1.00 91.81 240 LYS A C 1
ATOM 1836 O O . LYS A 1 240 ? -0.038 -5.336 -19.652 1.00 91.81 240 LYS A O 1
ATOM 1841 N N . GLY A 1 241 ? -1.559 -6.991 -19.684 1.00 85.69 241 GLY A N 1
ATOM 1842 C CA . GLY A 1 241 ? -1.549 -7.224 -18.231 1.00 85.69 241 GLY A CA 1
ATOM 1843 C C . GLY A 1 241 ? -0.163 -7.461 -17.633 1.00 85.69 241 GLY A C 1
ATOM 1844 O O . GLY A 1 241 ? 0.095 -7.028 -16.520 1.00 85.69 241 GLY A O 1
ATOM 1845 N N . ARG A 1 242 ? 0.759 -8.060 -18.398 1.00 83.81 242 ARG A N 1
ATOM 1846 C CA . ARG A 1 242 ? 2.151 -8.288 -17.969 1.00 83.81 242 ARG A CA 1
ATOM 1847 C C . ARG A 1 242 ? 2.940 -7.012 -17.653 1.00 83.81 242 ARG A C 1
ATOM 1849 O O . ARG A 1 242 ? 3.959 -7.098 -16.989 1.00 83.81 242 ARG A O 1
ATOM 1856 N N . PHE A 1 243 ? 2.487 -5.857 -18.140 1.00 86.50 243 PHE A N 1
ATOM 1857 C CA . PHE A 1 243 ? 3.101 -4.554 -17.873 1.00 86.50 243 PHE A CA 1
ATOM 1858 C C . PHE A 1 243 ? 2.370 -3.782 -16.772 1.00 86.50 243 PHE A C 1
ATOM 1860 O O . PHE A 1 243 ? 2.640 -2.603 -16.564 1.00 86.50 243 PHE A O 1
ATOM 1867 N N . LEU A 1 244 ? 1.402 -4.408 -16.100 1.00 84.19 244 LEU A N 1
ATOM 1868 C CA . LEU A 1 244 ? 0.657 -3.813 -15.003 1.00 84.19 244 LEU A CA 1
ATOM 1869 C C . LEU A 1 244 ? 1.010 -4.509 -13.698 1.00 84.19 244 LEU A C 1
ATOM 1871 O O . LEU A 1 244 ? 1.061 -5.733 -13.617 1.00 84.19 244 LEU A O 1
ATOM 1875 N N . LEU A 1 245 ? 1.227 -3.709 -12.664 1.00 77.69 245 LEU A N 1
ATOM 1876 C CA . LEU A 1 245 ? 1.358 -4.166 -11.291 1.00 77.69 245 LEU A CA 1
ATOM 1877 C C . LEU A 1 245 ? 0.171 -3.621 -10.498 1.00 77.69 245 LEU A C 1
ATOM 1879 O O . LEU A 1 245 ? 0.045 -2.405 -10.356 1.00 77.69 245 LEU A O 1
ATOM 1883 N N . GLU A 1 246 ? -0.709 -4.503 -10.013 1.00 82.88 246 GLU A N 1
ATOM 1884 C CA . GLU A 1 246 ? -1.821 -4.111 -9.137 1.00 82.88 246 GLU A CA 1
ATOM 1885 C C . GLU A 1 246 ? -1.270 -3.544 -7.827 1.00 82.88 246 GLU A C 1
ATOM 1887 O O . GLU A 1 246 ? -0.476 -4.182 -7.135 1.00 82.88 246 GLU A O 1
ATOM 1892 N N . LEU A 1 247 ? -1.693 -2.327 -7.495 1.00 72.06 247 LEU A N 1
ATOM 1893 C CA . LEU A 1 247 ? -1.364 -1.704 -6.225 1.00 72.06 247 LEU A CA 1
ATOM 1894 C C . LEU A 1 247 ? -2.330 -2.205 -5.148 1.00 72.06 247 LEU A C 1
ATOM 1896 O O . LEU A 1 247 ? -3.517 -2.405 -5.432 1.00 72.06 247 LEU A O 1
ATOM 1900 N N . PRO A 1 248 ? -1.860 -2.377 -3.899 1.00 66.81 248 PRO A N 1
ATOM 1901 C CA . PRO A 1 248 ? -2.729 -2.762 -2.800 1.00 66.81 248 PRO A CA 1
ATOM 1902 C C . PRO A 1 248 ? -3.897 -1.779 -2.712 1.00 66.81 248 PRO A C 1
ATOM 1904 O O . PRO A 1 248 ? -3.723 -0.558 -2.670 1.00 66.81 248 PRO A O 1
ATOM 1907 N N . SER A 1 249 ? -5.107 -2.331 -2.753 1.00 69.25 249 SER A N 1
ATOM 1908 C CA . SER A 1 249 ? -6.329 -1.541 -2.652 1.00 69.25 249 SER A CA 1
ATOM 1909 C C . SER A 1 249 ? -6.370 -0.887 -1.277 1.00 69.25 249 SER A C 1
ATOM 1911 O O . SER A 1 249 ? -6.172 -1.576 -0.276 1.00 69.25 249 SER A O 1
ATOM 1913 N N . ARG A 1 250 ? -6.626 0.425 -1.227 1.00 80.88 250 ARG A N 1
ATOM 1914 C CA . ARG A 1 250 ? -6.869 1.117 0.042 1.00 80.88 250 ARG A CA 1
ATOM 1915 C C . ARG A 1 250 ? -8.039 0.426 0.743 1.00 80.88 250 ARG A C 1
ATOM 1917 O O . ARG A 1 250 ? -9.046 0.129 0.101 1.00 80.88 250 ARG A O 1
ATOM 1924 N N . LYS A 1 251 ? -7.893 0.126 2.033 1.00 85.50 251 LYS A N 1
ATOM 1925 C CA . LYS A 1 251 ? -8.980 -0.462 2.830 1.00 85.50 251 LYS A CA 1
ATOM 1926 C C . LYS A 1 251 ? -9.984 0.571 3.323 1.00 85.50 251 LYS A C 1
ATOM 1928 O O . LYS A 1 251 ? -11.128 0.192 3.573 1.00 85.50 251 LYS A O 1
ATOM 1933 N N . PHE A 1 252 ? -9.542 1.818 3.466 1.00 90.88 252 PHE A N 1
ATOM 1934 C CA . PHE A 1 252 ? -10.342 2.924 3.976 1.00 90.88 252 PHE A CA 1
ATOM 1935 C C . PHE A 1 252 ? -10.230 4.131 3.045 1.00 90.88 252 PHE A C 1
ATOM 1937 O O . PHE A 1 252 ? -9.145 4.414 2.527 1.00 90.88 252 PHE A O 1
ATOM 1944 N N . GLU A 1 253 ? -11.338 4.832 2.844 1.00 87.56 253 GLU A N 1
ATOM 1945 C CA . GLU A 1 253 ? -11.403 6.033 2.010 1.00 87.56 253 GLU A CA 1
ATOM 1946 C C . GLU A 1 253 ? -11.195 7.314 2.824 1.00 87.56 253 GLU A C 1
ATOM 1948 O O . GLU A 1 253 ? -11.388 7.350 4.042 1.00 87.56 253 GLU A O 1
ATOM 1953 N N . ASP A 1 254 ? -10.802 8.394 2.147 1.00 89.69 254 ASP A N 1
ATOM 1954 C CA . ASP A 1 254 ? -10.670 9.702 2.786 1.00 89.69 254 ASP A CA 1
ATOM 1955 C C . ASP A 1 254 ? -12.059 10.175 3.265 1.00 89.69 254 ASP A C 1
ATOM 1957 O O . ASP A 1 254 ? -13.046 10.160 2.531 1.00 89.69 254 ASP A O 1
ATOM 1961 N N . GLY A 1 255 ? -12.146 10.573 4.530 1.00 88.69 255 GLY A N 1
ATOM 1962 C CA . GLY A 1 255 ? -13.384 10.925 5.218 1.00 88.69 255 GLY A CA 1
ATOM 1963 C C . GLY A 1 255 ? -14.072 9.771 5.953 1.00 88.69 255 GLY A C 1
ATOM 1964 O O . GLY A 1 255 ? -14.950 10.048 6.772 1.00 88.69 255 GLY A O 1
ATOM 1965 N N . GLU A 1 256 ? -13.666 8.518 5.725 1.00 91.00 256 GLU A N 1
ATOM 1966 C CA . GLU A 1 256 ? -14.243 7.348 6.393 1.00 91.00 256 GLU A CA 1
ATOM 1967 C C . GLU A 1 256 ? -13.953 7.374 7.900 1.00 91.00 256 GLU A C 1
ATOM 1969 O O . GLU A 1 256 ? -12.850 7.714 8.338 1.00 91.00 256 GLU A O 1
ATOM 1974 N N . VAL A 1 257 ? -14.950 7.017 8.712 1.00 89.75 257 VAL A N 1
ATOM 1975 C CA . VAL A 1 257 ? -14.767 6.859 10.158 1.00 89.75 257 VAL A CA 1
ATOM 1976 C C . VAL A 1 257 ? -14.305 5.435 10.430 1.00 89.75 257 VAL A C 1
ATOM 1978 O O . VAL A 1 257 ? -14.969 4.460 10.072 1.00 89.75 257 VAL A O 1
ATOM 1981 N N . VAL A 1 258 ? -13.159 5.325 11.084 1.00 93.31 258 VAL A N 1
ATOM 1982 C CA . VAL A 1 258 ? -12.479 4.079 11.428 1.00 93.31 258 VAL A CA 1
ATOM 1983 C C . VAL A 1 258 ? -12.209 4.033 12.920 1.00 93.31 258 VAL A C 1
ATOM 1985 O O . VAL A 1 258 ? -12.312 5.041 13.622 1.00 93.31 258 VAL A O 1
ATOM 1988 N N . ILE A 1 259 ? -11.837 2.857 13.411 1.00 90.44 259 ILE A N 1
ATOM 1989 C CA . ILE A 1 259 ? -11.501 2.657 14.819 1.00 90.44 259 ILE A CA 1
ATOM 1990 C C . ILE A 1 259 ? -10.078 2.178 14.944 1.00 90.44 259 ILE A C 1
ATOM 1992 O O . ILE A 1 259 ? -9.638 1.285 14.217 1.00 90.44 259 ILE A O 1
ATOM 1996 N N . ILE A 1 260 ? -9.369 2.809 15.870 1.00 92.12 260 ILE A N 1
ATOM 1997 C CA . ILE A 1 260 ? -7.979 2.506 16.164 1.00 92.12 260 ILE A CA 1
ATOM 1998 C C . ILE A 1 260 ? -7.933 1.257 17.038 1.00 92.12 260 ILE A C 1
ATOM 2000 O O . ILE A 1 260 ? -8.697 1.128 17.995 1.00 92.12 260 ILE A O 1
ATOM 2004 N N . LYS A 1 261 ? -7.043 0.325 16.712 1.00 88.69 261 LYS A N 1
ATOM 2005 C CA . LYS A 1 261 ? -6.890 -0.925 17.452 1.00 88.69 261 LYS A CA 1
ATOM 2006 C C . LYS A 1 261 ? -5.463 -1.452 17.418 1.00 88.69 261 LYS A C 1
ATOM 2008 O O . LYS A 1 261 ? -4.661 -1.092 16.554 1.00 88.69 261 LYS A O 1
ATOM 2013 N N . ASP A 1 262 ? -5.192 -2.382 18.328 1.00 86.94 262 ASP A N 1
ATOM 2014 C CA . ASP A 1 262 ? -3.978 -3.198 18.358 1.00 86.94 262 ASP A CA 1
ATOM 2015 C C . ASP A 1 262 ? -2.668 -2.375 18.400 1.00 86.94 262 ASP A C 1
ATOM 2017 O O . ASP A 1 262 ? -1.612 -2.861 17.992 1.00 86.94 262 ASP A O 1
ATOM 2021 N N . LEU A 1 263 ? -2.711 -1.114 18.855 1.00 84.94 263 LEU A N 1
ATOM 2022 C CA . LEU A 1 263 ? -1.505 -0.334 19.139 1.00 84.94 263 LEU A CA 1
ATOM 2023 C C . LEU A 1 263 ? -0.891 -0.815 20.455 1.00 84.94 263 LEU A C 1
ATOM 2025 O O . LEU A 1 263 ? -1.597 -0.940 21.454 1.00 84.94 263 LEU A O 1
ATOM 2029 N N . THR A 1 264 ? 0.415 -1.080 20.443 1.00 82.38 264 THR A N 1
ATOM 2030 C CA . THR A 1 264 ? 1.139 -1.686 21.573 1.00 82.38 264 THR A CA 1
ATOM 2031 C C . THR A 1 264 ? 2.140 -0.752 22.246 1.00 82.38 264 THR A C 1
ATOM 2033 O O . THR A 1 264 ? 2.706 -1.134 23.261 1.00 82.38 264 THR A O 1
ATOM 2036 N N . SER A 1 265 ? 2.414 0.431 21.687 1.00 84.94 265 SER A N 1
ATOM 2037 C CA . SER A 1 265 ? 3.232 1.435 22.377 1.00 84.94 265 SER A CA 1
ATOM 2038 C C . SER A 1 265 ? 2.443 2.053 23.527 1.00 84.94 265 SER A C 1
ATOM 2040 O O . SER A 1 265 ? 1.227 2.175 23.408 1.00 84.94 265 SER A O 1
ATOM 2042 N N . ASP A 1 266 ? 3.119 2.501 24.585 1.00 80.69 266 ASP A N 1
ATOM 2043 C CA . ASP A 1 266 ? 2.462 3.069 25.774 1.00 80.69 266 ASP A CA 1
ATOM 2044 C C . ASP A 1 266 ? 1.498 4.209 25.406 1.00 80.69 266 ASP A C 1
ATOM 2046 O O . ASP A 1 266 ? 0.309 4.155 25.719 1.00 80.69 266 ASP A O 1
ATOM 2050 N N . ASP A 1 267 ? 1.963 5.168 24.600 1.00 85.50 267 ASP A N 1
ATOM 2051 C CA . ASP A 1 267 ? 1.119 6.253 24.084 1.00 85.50 267 ASP A CA 1
ATOM 2052 C C . ASP A 1 267 ? 0.012 5.749 23.149 1.00 85.50 267 ASP A C 1
ATOM 2054 O O . ASP A 1 267 ? -1.117 6.239 23.171 1.00 85.50 267 ASP A O 1
ATOM 2058 N N . GLY A 1 268 ? 0.329 4.774 22.295 1.00 84.44 268 GLY A N 1
ATOM 2059 C CA . GLY A 1 268 ? -0.585 4.292 21.262 1.00 84.44 268 GLY A CA 1
ATOM 2060 C C . GLY A 1 268 ? -1.728 3.467 21.842 1.00 84.44 268 GLY A C 1
ATOM 2061 O O . GLY A 1 268 ? -2.854 3.548 21.355 1.00 84.44 268 GLY A O 1
ATOM 2062 N N . ALA A 1 269 ? -1.461 2.715 22.909 1.00 81.06 269 ALA A N 1
ATOM 2063 C CA . ALA A 1 269 ? -2.447 1.898 23.596 1.00 81.06 269 ALA A CA 1
ATOM 2064 C C . ALA A 1 269 ? -3.617 2.742 24.121 1.00 81.06 269 ALA A C 1
ATOM 2066 O O . ALA A 1 269 ? -4.759 2.284 24.079 1.00 81.06 269 ALA A O 1
ATOM 2067 N N . THR A 1 270 ? -3.358 3.996 24.513 1.00 85.50 270 THR A N 1
ATOM 2068 C CA . THR A 1 270 ? -4.396 4.944 24.957 1.00 85.50 270 THR A CA 1
ATOM 2069 C C . THR A 1 270 ? -5.385 5.337 23.855 1.00 85.50 270 THR A C 1
ATOM 2071 O O . THR A 1 270 ? -6.476 5.816 24.154 1.00 85.50 270 THR A O 1
ATOM 2074 N N . TRP A 1 271 ? -5.041 5.126 22.578 1.00 88.38 271 TRP A N 1
ATOM 2075 C CA . TRP A 1 271 ? -5.914 5.446 21.444 1.00 88.38 271 TRP A CA 1
ATOM 2076 C C . TRP A 1 271 ? -6.738 4.251 20.966 1.00 88.38 271 TRP A C 1
ATOM 2078 O O . TRP A 1 271 ? -7.637 4.426 20.142 1.00 88.38 271 TRP A O 1
ATOM 2088 N N . ASN A 1 272 ? -6.460 3.042 21.458 1.00 85.50 272 ASN A N 1
ATOM 2089 C CA . ASN A 1 272 ? -7.227 1.861 21.080 1.00 85.50 272 ASN A CA 1
ATOM 2090 C C . ASN A 1 272 ? -8.700 2.016 21.498 1.00 85.50 272 ASN A C 1
ATOM 2092 O O . ASN A 1 272 ? -9.011 2.386 22.627 1.00 85.50 272 ASN A O 1
ATOM 2096 N N . GLY A 1 273 ? -9.613 1.720 20.573 1.00 80.00 273 GLY A N 1
ATOM 2097 C CA . GLY A 1 273 ? -11.057 1.887 20.739 1.00 80.00 273 GLY A CA 1
ATOM 2098 C C . GLY A 1 273 ? -11.578 3.284 20.386 1.00 80.00 273 GLY A C 1
ATOM 2099 O O . GLY A 1 273 ? -12.792 3.457 20.277 1.00 80.00 273 GLY A O 1
ATOM 2100 N N . LEU A 1 274 ? -10.703 4.272 20.157 1.00 85.69 274 LEU A N 1
ATOM 2101 C CA . LEU A 1 274 ? -11.134 5.600 19.726 1.00 85.69 274 LEU A CA 1
ATOM 2102 C C . LEU A 1 274 ? -11.522 5.608 18.244 1.00 85.69 274 LEU A C 1
ATOM 2104 O O . LEU A 1 274 ? -10.877 4.985 17.395 1.00 85.69 274 LEU A O 1
ATOM 2108 N N . MET A 1 275 ? -12.571 6.373 17.939 1.00 88.69 275 MET A N 1
ATOM 2109 C CA . MET A 1 275 ? -12.973 6.673 16.568 1.00 88.69 275 MET A CA 1
ATOM 2110 C C . MET A 1 275 ? -12.076 7.760 15.985 1.00 88.69 275 MET A C 1
ATOM 2112 O O . MET A 1 275 ? -11.809 8.786 16.619 1.00 88.69 275 MET A O 1
ATOM 2116 N N . ALA A 1 276 ? -11.665 7.561 14.742 1.00 94.50 276 ALA A N 1
ATOM 2117 C CA . ALA A 1 276 ? -10.899 8.530 13.989 1.00 94.50 276 ALA A CA 1
ATOM 2118 C C . ALA A 1 276 ? -11.453 8.663 12.572 1.00 94.50 276 ALA A C 1
ATOM 2120 O O . ALA A 1 276 ? -11.923 7.698 11.976 1.00 94.50 276 ALA A O 1
ATOM 2121 N N . LYS A 1 277 ? -11.395 9.871 12.023 1.00 94.38 277 LYS A N 1
ATOM 2122 C CA . LYS A 1 277 ? -11.731 10.140 10.627 1.00 94.38 277 LYS A CA 1
ATOM 2123 C C . LYS A 1 277 ? -10.469 10.010 9.787 1.00 94.38 277 LYS A C 1
ATOM 2125 O O . LYS A 1 277 ? -9.466 10.652 10.094 1.00 94.38 277 LYS A O 1
ATOM 2130 N N . VAL A 1 278 ? -10.497 9.205 8.732 1.00 95.94 278 VAL A N 1
ATOM 2131 C CA . VAL A 1 278 ? -9.395 9.138 7.769 1.00 95.94 278 VAL A CA 1
ATOM 2132 C C . VAL A 1 278 ? -9.298 10.485 7.063 1.00 95.94 278 VAL A C 1
ATOM 2134 O O . VAL A 1 278 ? -10.262 10.964 6.481 1.00 95.94 278 VAL A O 1
ATOM 2137 N N . VAL A 1 279 ? -8.139 11.129 7.144 1.00 94.88 279 VAL A N 1
ATOM 2138 C CA . VAL A 1 279 ? -7.876 12.414 6.482 1.00 94.88 279 VAL A CA 1
ATOM 2139 C C . VAL A 1 279 ? -7.220 12.175 5.132 1.00 94.88 279 VAL A C 1
ATOM 2141 O O . VAL A 1 279 ? -7.587 12.799 4.143 1.00 94.88 279 VAL A O 1
ATOM 2144 N N . LYS A 1 280 ? -6.213 11.298 5.109 1.00 91.94 280 LYS A N 1
ATOM 2145 C CA . LYS A 1 280 ? -5.443 10.988 3.908 1.00 91.94 280 LYS A CA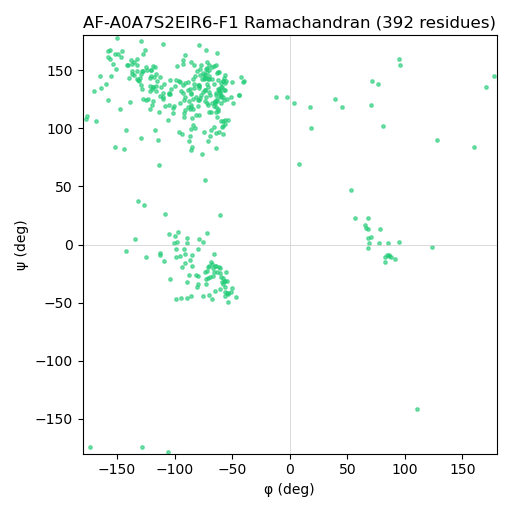 1
ATOM 2146 C C . LYS A 1 280 ? -4.737 9.654 4.056 1.00 91.94 280 LYS A C 1
ATOM 2148 O O . LYS A 1 280 ? -4.081 9.414 5.068 1.00 91.94 280 LYS A O 1
ATOM 2153 N N . TYR A 1 281 ? -4.740 8.840 3.010 1.00 88.62 281 TYR A N 1
ATOM 2154 C CA . TYR A 1 281 ? -3.818 7.710 2.903 1.00 88.62 281 TYR A CA 1
ATOM 2155 C C . TYR A 1 281 ? -2.539 8.073 2.144 1.00 88.62 281 TYR A C 1
ATOM 2157 O O . TYR A 1 281 ? -2.570 8.611 1.032 1.00 88.62 281 TYR A O 1
ATOM 2165 N N . THR A 1 282 ? -1.395 7.739 2.736 1.00 76.94 282 THR A N 1
ATOM 2166 C CA . THR A 1 282 ? -0.088 7.869 2.094 1.00 76.94 282 THR A CA 1
ATOM 2167 C C . THR A 1 282 ? 0.297 6.528 1.481 1.00 76.94 282 THR A C 1
ATOM 2169 O O . THR A 1 282 ? 0.845 5.653 2.149 1.00 76.94 282 THR A O 1
ATOM 2172 N N . GLU A 1 283 ? 0.040 6.380 0.178 1.00 63.47 283 GLU A N 1
ATOM 2173 C CA . GLU A 1 283 ? 0.390 5.171 -0.590 1.00 63.47 283 GLU A CA 1
ATOM 2174 C C . GLU A 1 283 ? 1.878 4.821 -0.470 1.00 63.47 283 GLU A C 1
ATOM 2176 O O . GLU A 1 283 ? 2.235 3.649 -0.456 1.00 63.47 283 GLU A O 1
ATOM 2181 N N . SER A 1 284 ? 2.739 5.834 -0.313 1.00 50.09 284 SER A N 1
ATOM 2182 C CA . SER A 1 284 ? 4.183 5.668 -0.157 1.00 50.09 284 SER A CA 1
ATOM 2183 C C . SER A 1 284 ? 4.645 5.251 1.243 1.00 50.09 284 SER A C 1
ATOM 2185 O O . SER A 1 284 ? 5.848 5.203 1.454 1.00 50.09 284 SER A O 1
ATOM 2187 N N . SER A 1 285 ? 3.760 4.964 2.194 1.00 61.22 285 SER A N 1
ATOM 2188 C CA . SER A 1 285 ? 4.142 4.390 3.496 1.00 61.22 285 SER A CA 1
ATOM 2189 C C . SER A 1 285 ? 3.158 3.350 4.026 1.00 61.22 285 SER A C 1
ATOM 2191 O O . SER A 1 285 ? 3.410 2.748 5.065 1.00 61.22 285 SER A O 1
ATOM 2193 N N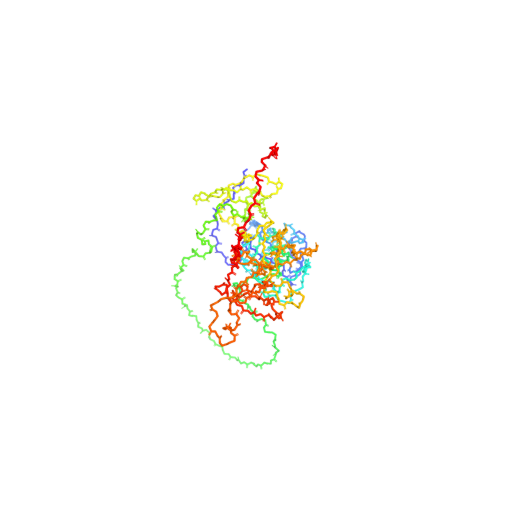 . GLY A 1 286 ? 2.023 3.137 3.351 1.00 74.00 286 GLY A N 1
ATOM 2194 C CA . GLY A 1 286 ? 0.952 2.301 3.896 1.00 74.00 286 GLY A CA 1
ATOM 2195 C C . GLY A 1 286 ? 0.305 2.897 5.153 1.00 74.00 286 GLY A C 1
ATOM 2196 O O . GLY A 1 286 ? -0.348 2.188 5.921 1.00 74.00 286 GLY A O 1
ATOM 2197 N N . ILE A 1 287 ? 0.516 4.195 5.392 1.00 86.25 287 ILE A N 1
ATOM 2198 C CA . ILE A 1 287 ? 0.075 4.898 6.595 1.00 86.25 287 ILE A CA 1
ATOM 2199 C C . ILE A 1 287 ? -1.136 5.758 6.263 1.00 86.25 287 ILE A C 1
ATOM 2201 O O . ILE A 1 287 ? -1.120 6.576 5.338 1.00 86.25 287 ILE A O 1
ATOM 2205 N N . TYR A 1 288 ? -2.161 5.623 7.090 1.00 93.94 288 TYR A N 1
ATOM 2206 C CA . TYR A 1 288 ? -3.294 6.525 7.141 1.00 93.94 288 TYR A CA 1
ATOM 2207 C C . TYR A 1 288 ? -2.979 7.668 8.102 1.00 93.94 288 TYR A C 1
ATOM 2209 O O . TYR A 1 288 ? -2.504 7.465 9.218 1.00 93.94 288 TYR A O 1
ATOM 2217 N N . VAL A 1 289 ? -3.245 8.888 7.662 1.00 95.19 289 VAL A N 1
ATOM 2218 C CA . VAL A 1 289 ? -3.353 10.049 8.537 1.00 95.19 289 VAL A CA 1
ATOM 2219 C C . VAL A 1 289 ? -4.801 10.108 8.983 1.00 95.19 289 VAL A C 1
ATOM 2221 O O . VAL A 1 289 ? -5.694 10.239 8.146 1.00 95.19 289 VAL A O 1
ATOM 2224 N N . VAL A 1 290 ? -5.035 9.987 10.284 1.00 97.00 290 VAL A N 1
ATOM 2225 C CA . VAL A 1 290 ? -6.373 9.999 10.873 1.00 97.00 290 VAL A CA 1
ATOM 2226 C C . VAL A 1 290 ? -6.505 11.139 11.877 1.00 97.00 290 VAL A C 1
ATOM 2228 O O . VAL A 1 290 ? -5.546 11.484 12.567 1.00 97.00 290 VAL A O 1
ATOM 2231 N N . GLN A 1 291 ? -7.687 11.735 11.961 1.00 96.88 291 GLN A N 1
ATOM 2232 C CA . GLN A 1 291 ? -8.047 12.727 12.966 1.00 96.88 291 GLN A CA 1
ATOM 2233 C C . GLN A 1 291 ? -8.893 12.048 14.038 1.00 96.88 291 GLN A C 1
ATOM 2235 O O . GLN A 1 291 ? -10.004 11.598 13.760 1.00 96.88 291 GLN A O 1
ATOM 2240 N N . ILE A 1 292 ? -8.357 11.941 15.250 1.00 93.44 292 ILE A N 1
ATOM 2241 C CA . ILE A 1 292 ? -9.050 11.306 16.373 1.00 93.44 292 ILE A CA 1
ATOM 2242 C C . ILE A 1 292 ? -10.159 12.247 16.856 1.00 93.44 292 ILE A C 1
ATOM 2244 O O . ILE A 1 292 ? -9.930 13.445 17.024 1.00 93.44 292 ILE A O 1
ATOM 2248 N N . LYS A 1 293 ? -11.372 11.725 17.068 1.00 84.25 293 LYS A N 1
ATOM 2249 C CA . LYS A 1 293 ? -12.510 12.539 17.518 1.00 84.25 293 LYS A CA 1
ATOM 2250 C C . LYS A 1 293 ? -12.200 13.178 18.879 1.00 84.25 293 LYS A C 1
ATOM 2252 O O . LYS A 1 293 ? -11.836 12.477 19.815 1.00 84.25 293 LYS A O 1
ATOM 2257 N N . GLY A 1 294 ? -12.369 14.496 18.985 1.00 85.25 294 GLY A N 1
ATOM 2258 C CA . GLY A 1 294 ? -12.062 15.259 20.203 1.00 85.25 294 GLY A CA 1
ATOM 2259 C C . GLY A 1 294 ? -10.598 15.697 20.333 1.00 85.25 294 GLY A C 1
ATOM 2260 O O . GLY A 1 294 ? -10.255 16.353 21.309 1.00 85.25 294 GLY A O 1
ATOM 2261 N N . MET A 1 295 ? -9.743 15.381 19.355 1.00 89.50 295 MET A N 1
ATOM 2262 C CA . MET A 1 295 ? -8.373 15.887 19.282 1.00 89.50 295 MET A CA 1
ATOM 2263 C C . MET A 1 295 ? -8.200 16.754 18.032 1.00 89.50 295 MET A C 1
ATOM 2265 O O . MET A 1 295 ? -8.608 16.378 16.934 1.00 89.50 295 MET A O 1
ATOM 2269 N N . GLU A 1 296 ? -7.538 17.901 18.175 1.00 86.19 296 GLU A N 1
ATOM 2270 C CA . GLU A 1 296 ? -7.226 18.763 17.025 1.00 86.19 296 GLU A CA 1
ATOM 2271 C C . GLU A 1 296 ? -6.115 18.178 16.142 1.00 86.19 296 GLU A C 1
ATOM 2273 O O . GLU A 1 296 ? -6.081 18.394 14.931 1.00 86.19 296 GLU A O 1
ATOM 2278 N N . LYS A 1 297 ? -5.199 17.404 16.735 1.00 90.44 297 LYS A N 1
ATOM 2279 C CA . LYS A 1 297 ? -4.033 16.856 16.034 1.00 90.44 297 LYS A CA 1
ATOM 2280 C C . LYS A 1 297 ? -4.372 15.563 15.292 1.00 90.44 297 LYS A C 1
ATOM 2282 O O . LYS A 1 297 ? -5.084 14.696 15.796 1.00 90.44 297 LYS A O 1
ATOM 2287 N N . THR A 1 298 ? -3.772 15.397 14.116 1.00 95.19 298 THR A N 1
ATOM 2288 C CA . THR A 1 298 ? -3.822 14.144 13.354 1.00 95.19 298 THR A CA 1
ATOM 2289 C C . THR A 1 298 ? -2.727 13.174 13.797 1.00 95.19 298 THR A C 1
ATOM 2291 O O . THR A 1 298 ? -1.701 13.565 14.362 1.00 95.19 298 THR A O 1
ATOM 2294 N N . LYS A 1 299 ? -2.939 11.882 13.542 1.00 94.62 299 LYS A N 1
ATOM 2295 C CA . LYS A 1 299 ? -1.994 10.804 13.843 1.00 94.62 299 LYS A CA 1
ATOM 2296 C C . LYS A 1 299 ? -1.761 9.927 12.624 1.00 94.62 299 LYS A C 1
ATOM 2298 O O . LYS A 1 299 ? -2.650 9.714 11.807 1.00 94.62 299 LYS A O 1
ATOM 2303 N N . LYS A 1 300 ? -0.536 9.419 12.518 1.00 94.56 300 LYS A N 1
ATOM 2304 C CA . LYS A 1 300 ? -0.097 8.470 11.493 1.00 94.56 300 LYS A CA 1
ATOM 2305 C C . LYS A 1 300 ? -0.298 7.054 12.023 1.00 94.56 300 LYS A C 1
ATOM 2307 O O . LYS A 1 300 ? 0.374 6.671 12.975 1.00 94.56 300 LYS A O 1
ATOM 2312 N N . ILE A 1 301 ? -1.210 6.294 11.426 1.00 94.50 301 ILE A N 1
ATOM 2313 C CA . ILE A 1 301 ? -1.578 4.946 11.870 1.00 94.50 301 ILE A CA 1
ATOM 2314 C C . ILE A 1 301 ? -1.515 3.979 10.685 1.00 94.50 301 ILE A C 1
ATOM 2316 O O . ILE A 1 301 ? -1.925 4.302 9.570 1.00 94.50 301 ILE A O 1
ATOM 2320 N N . ARG A 1 302 ? -0.953 2.788 10.909 1.00 88.56 302 ARG A N 1
ATOM 2321 C CA . ARG A 1 302 ? -0.876 1.737 9.885 1.00 88.56 302 ARG A CA 1
ATOM 2322 C C . ARG A 1 302 ? -2.251 1.132 9.636 1.00 88.56 302 ARG A C 1
ATOM 2324 O O . ARG A 1 302 ? -3.062 1.032 10.549 1.00 88.56 302 ARG A O 1
ATOM 2331 N N . GLU A 1 303 ? -2.473 0.640 8.421 1.00 89.94 303 GLU A N 1
ATOM 2332 C CA . GLU A 1 303 ? -3.721 -0.040 8.055 1.00 89.94 303 GLU A CA 1
ATOM 2333 C C . GLU A 1 303 ? -4.122 -1.158 9.030 1.00 89.94 303 GLU A C 1
ATOM 2335 O O . GLU A 1 303 ? -5.290 -1.293 9.376 1.00 89.94 303 GLU A O 1
ATOM 2340 N N . SER A 1 304 ? -3.150 -1.953 9.490 1.00 84.62 304 SER A N 1
ATOM 2341 C CA . SER A 1 304 ? -3.362 -3.066 10.426 1.00 84.62 304 SER A CA 1
ATOM 2342 C C . SER A 1 304 ? -3.943 -2.633 11.772 1.00 84.62 304 SER A C 1
ATOM 2344 O O . SER A 1 304 ? -4.589 -3.432 12.443 1.00 84.62 304 SER A O 1
ATOM 2346 N N . ASN A 1 305 ? -3.722 -1.373 12.149 1.00 93.00 305 ASN A N 1
ATOM 2347 C CA . ASN A 1 305 ? -4.176 -0.770 13.397 1.00 93.00 305 ASN A CA 1
ATOM 2348 C C . ASN A 1 305 ? -5.473 0.022 13.229 1.00 93.00 305 ASN A C 1
ATOM 2350 O O . ASN A 1 305 ? -5.876 0.751 14.131 1.00 93.00 305 ASN A O 1
ATOM 2354 N N . LEU A 1 306 ? -6.122 -0.115 12.074 1.00 92.50 306 LEU A N 1
ATOM 2355 C CA . LEU A 1 306 ? -7.427 0.448 11.795 1.00 92.50 306 LEU A CA 1
ATOM 2356 C C . LEU A 1 306 ? -8.413 -0.682 11.508 1.00 92.50 306 LEU A C 1
ATOM 2358 O O . LEU A 1 306 ? -8.091 -1.703 10.896 1.00 92.50 306 LEU A O 1
ATOM 2362 N N . ALA A 1 307 ? -9.644 -0.495 11.952 1.00 88.12 307 ALA A N 1
ATOM 2363 C CA . ALA A 1 307 ? -10.778 -1.313 11.568 1.00 88.12 307 ALA A CA 1
ATOM 2364 C C . ALA A 1 307 ? -11.871 -0.419 10.996 1.00 88.12 307 ALA A C 1
ATOM 2366 O O . ALA A 1 307 ? -12.022 0.732 11.415 1.00 88.12 307 ALA A O 1
ATOM 2367 N N . LYS A 1 308 ? -12.664 -0.969 10.068 1.00 87.38 308 LYS A N 1
ATOM 2368 C CA . LYS A 1 308 ? -13.912 -0.314 9.676 1.00 87.38 308 LYS A CA 1
ATOM 2369 C C . LYS A 1 308 ? -14.748 -0.145 10.930 1.00 87.38 308 LYS A C 1
ATOM 2371 O O . LYS A 1 308 ? -14.740 -1.035 11.786 1.00 87.38 308 LYS A O 1
ATOM 2376 N N . THR A 1 309 ? -15.461 0.973 11.022 1.00 74.25 309 THR A N 1
ATOM 2377 C CA . THR A 1 309 ? -16.504 1.111 12.033 1.00 74.25 309 THR A CA 1
ATOM 2378 C C . THR A 1 309 ? -17.528 0.026 11.738 1.00 74.25 309 THR A C 1
ATOM 2380 O O . THR A 1 309 ? -18.349 0.153 10.834 1.00 74.25 309 THR A O 1
ATOM 2383 N N . VAL A 1 310 ? -17.417 -1.102 12.436 1.00 63.16 310 VAL A N 1
ATOM 2384 C CA . VAL A 1 310 ? -18.497 -2.078 12.486 1.00 63.16 310 VAL A CA 1
ATOM 2385 C C . VAL A 1 310 ? -19.657 -1.290 13.074 1.00 63.16 310 VAL A C 1
ATOM 2387 O O . VAL A 1 310 ? -19.444 -0.604 14.075 1.00 63.16 310 VAL A O 1
ATOM 2390 N N . SER A 1 311 ? -20.825 -1.277 12.426 1.00 57.66 311 SER A N 1
ATOM 2391 C CA . SER A 1 311 ? -21.982 -0.590 12.995 1.00 57.66 311 SER A CA 1
ATOM 2392 C C . SER A 1 311 ? -22.240 -1.210 14.361 1.00 57.66 311 SER A C 1
ATOM 2394 O O . SER A 1 311 ? -22.726 -2.335 14.465 1.00 57.66 311 SER A O 1
ATOM 2396 N N . TYR A 1 312 ? -21.826 -0.515 15.409 1.00 69.50 312 TYR A N 1
ATOM 2397 C CA . TYR A 1 312 ? -22.113 -0.934 16.759 1.00 69.50 312 TYR A CA 1
ATOM 2398 C C . TYR A 1 312 ? -23.595 -0.748 16.966 1.00 69.50 312 TYR A C 1
ATOM 2400 O O . TYR A 1 312 ? -24.114 0.342 16.719 1.00 69.50 312 TYR A O 1
ATOM 2408 N N . LYS A 1 313 ? -24.266 -1.795 17.440 1.00 79.25 313 LYS A N 1
ATOM 2409 C CA . LYS A 1 313 ? -25.673 -1.690 17.815 1.00 79.25 313 LYS A CA 1
ATOM 2410 C C . LYS A 1 313 ? -25.884 -0.616 18.885 1.00 79.25 313 LYS A C 1
ATOM 2412 O O . LYS A 1 313 ? -26.920 0.038 18.891 1.00 79.25 313 LYS A O 1
ATOM 2417 N N . HIS A 1 314 ? -24.861 -0.381 19.714 1.00 84.56 314 HIS A N 1
ATOM 2418 C CA . HIS A 1 314 ? -24.853 0.623 20.778 1.00 84.56 314 HIS A CA 1
ATOM 2419 C C . HIS A 1 314 ? -23.685 1.605 20.624 1.00 84.56 314 HIS A C 1
ATOM 2421 O O . HIS A 1 314 ? -22.523 1.197 20.548 1.00 84.56 314 HIS A O 1
ATOM 2427 N N . ALA A 1 315 ? -23.979 2.907 20.587 1.00 80.88 315 ALA A N 1
ATOM 2428 C CA . ALA A 1 315 ? -22.976 3.961 20.430 1.00 80.88 315 ALA A CA 1
ATOM 2429 C C . ALA A 1 315 ? -22.181 4.208 21.726 1.00 80.88 315 ALA A C 1
ATOM 2431 O O . ALA A 1 315 ? -22.726 4.126 22.827 1.00 80.88 315 ALA A O 1
ATOM 2432 N N . ILE A 1 316 ? -20.904 4.589 21.614 1.00 85.00 316 ILE A N 1
ATOM 2433 C CA . ILE A 1 316 ? -20.118 5.033 22.777 1.00 85.00 316 ILE A CA 1
ATOM 2434 C C . ILE A 1 316 ? -20.778 6.275 23.390 1.00 85.00 316 ILE A C 1
ATOM 2436 O O . ILE A 1 316 ? -21.137 7.215 22.683 1.00 85.00 316 ILE A O 1
ATOM 2440 N N . GLY A 1 317 ? -20.940 6.268 24.710 1.00 84.69 317 GLY A N 1
ATOM 2441 C CA . GLY A 1 317 ? -21.626 7.295 25.484 1.00 84.69 317 GLY A CA 1
ATOM 2442 C C . GLY A 1 317 ? -23.134 7.084 25.622 1.00 84.69 317 GLY A C 1
ATOM 2443 O O . GLY A 1 317 ? -23.740 7.778 26.437 1.00 84.69 317 GLY A O 1
ATOM 2444 N N . SER A 1 318 ? -23.730 6.142 24.882 1.00 90.50 318 SER A N 1
ATOM 2445 C CA . SER A 1 318 ? -25.151 5.810 25.026 1.00 90.50 318 SER A CA 1
ATOM 2446 C C . SER A 1 318 ? -25.436 5.091 26.344 1.00 90.50 318 SER A C 1
ATOM 2448 O O . SER A 1 318 ? -24.578 4.385 26.885 1.00 90.50 318 SER A O 1
ATOM 2450 N N . THR A 1 319 ? -26.650 5.289 26.853 1.00 94.81 319 THR A N 1
ATOM 2451 C CA . THR A 1 319 ? -27.183 4.531 27.985 1.00 94.81 319 THR A CA 1
ATOM 2452 C C . THR A 1 319 ? -27.818 3.248 27.468 1.00 94.81 319 THR A C 1
ATOM 2454 O O . THR A 1 319 ? -28.645 3.288 26.559 1.00 94.81 319 THR A O 1
ATOM 2457 N N . VAL A 1 320 ? -27.443 2.125 28.066 1.00 96.19 320 VAL A N 1
ATOM 2458 C CA . VAL A 1 320 ? -27.914 0.776 27.743 1.00 96.19 320 VAL A CA 1
ATOM 2459 C C . VAL A 1 320 ? -28.411 0.084 29.009 1.00 96.19 320 VAL A C 1
ATOM 2461 O O . VAL A 1 320 ? -27.910 0.353 30.102 1.00 96.19 320 VAL A O 1
ATOM 2464 N N . ALA A 1 321 ? -29.385 -0.809 28.870 1.00 96.56 321 ALA A N 1
ATOM 2465 C CA . ALA A 1 321 ? -29.780 -1.740 29.918 1.00 96.56 321 ALA A CA 1
ATOM 2466 C C . ALA A 1 321 ? -29.017 -3.059 29.745 1.00 96.56 321 ALA A C 1
ATOM 2468 O O . ALA A 1 321 ? -28.844 -3.556 28.627 1.00 96.56 321 ALA A O 1
ATOM 2469 N N . ILE A 1 322 ? -28.534 -3.608 30.857 1.00 96.88 322 ILE A N 1
ATOM 2470 C CA . ILE A 1 322 ? -27.820 -4.886 30.882 1.00 96.88 322 ILE A CA 1
ATOM 2471 C C . ILE A 1 322 ? -28.843 -6.017 31.003 1.00 96.88 322 ILE A C 1
ATOM 2473 O O . ILE A 1 322 ? -29.725 -5.962 31.860 1.00 96.88 322 ILE A O 1
ATOM 2477 N N . LYS A 1 323 ? -28.708 -7.072 30.199 1.00 96.38 323 LYS A N 1
ATOM 2478 C CA . LYS A 1 323 ? -29.564 -8.262 30.272 1.00 96.38 323 LYS A CA 1
ATOM 2479 C C . LYS A 1 323 ? -28.821 -9.551 29.946 1.00 96.38 323 LYS A C 1
ATOM 2481 O O . LYS A 1 323 ? -27.745 -9.540 29.357 1.00 96.38 323 LYS A O 1
ATOM 2486 N N . GLY A 1 324 ? -29.448 -10.681 30.266 1.00 94.94 324 GLY A N 1
ATOM 2487 C CA . GLY A 1 324 ? -29.020 -11.994 29.780 1.00 94.94 324 GLY A CA 1
ATOM 2488 C C . GLY A 1 324 ? -27.661 -12.470 30.301 1.00 94.94 324 GLY A C 1
ATOM 2489 O O . GLY A 1 324 ? -27.106 -13.417 29.748 1.00 94.94 324 GLY A O 1
ATOM 2490 N N . LEU A 1 325 ? -27.108 -11.846 31.345 1.00 95.19 325 LEU A N 1
ATOM 2491 C CA . LEU A 1 325 ? -25.916 -12.357 32.016 1.00 95.19 325 LEU A CA 1
ATOM 2492 C C . LEU A 1 325 ? -26.297 -13.532 32.921 1.00 95.19 325 LEU A C 1
ATOM 2494 O O . LEU A 1 325 ? -27.204 -13.411 33.742 1.00 95.19 325 LEU A O 1
ATOM 2498 N N . SER A 1 326 ? -25.599 -14.657 32.775 1.00 94.31 326 SER A N 1
ATOM 2499 C CA . SER A 1 326 ? -25.853 -15.900 33.521 1.00 94.31 326 SER A CA 1
ATOM 2500 C C . SER A 1 326 ? -24.741 -16.277 34.506 1.00 94.31 326 SER A C 1
ATOM 2502 O O . SER A 1 326 ? -24.890 -17.226 35.273 1.00 94.31 326 SER A O 1
ATOM 2504 N N . SER A 1 327 ? -23.613 -15.559 34.499 1.00 93.88 327 SER A N 1
ATOM 2505 C CA . SER A 1 327 ? -22.530 -15.788 35.457 1.00 93.88 327 SER A CA 1
ATOM 2506 C C . SER A 1 327 ? -22.927 -15.300 36.850 1.00 93.88 327 SER A C 1
ATOM 2508 O O . SER A 1 327 ? -23.615 -14.292 36.974 1.00 93.88 327 SER A O 1
ATOM 2510 N N . LYS A 1 328 ? -22.430 -15.958 37.908 1.00 93.31 328 LYS A N 1
ATOM 2511 C CA . LYS A 1 328 ? -22.701 -15.570 39.309 1.00 93.31 328 LYS A CA 1
ATOM 2512 C C . LYS A 1 328 ? -22.441 -14.080 39.583 1.00 93.31 328 LYS A C 1
ATOM 2514 O O . LYS A 1 328 ? -23.193 -13.454 40.319 1.00 93.31 328 LYS A O 1
ATOM 2519 N N . GLU A 1 329 ? -21.403 -13.519 38.966 1.00 92.06 329 GLU A N 1
ATOM 2520 C CA . GLU A 1 329 ? -21.035 -12.101 39.076 1.00 92.06 329 GLU A CA 1
ATOM 2521 C C . GLU A 1 329 ? -21.880 -11.179 38.180 1.00 92.06 329 GLU A C 1
ATOM 2523 O O . GLU A 1 329 ? -22.055 -10.004 38.490 1.00 92.06 329 GLU A O 1
ATOM 2528 N N . GLY A 1 330 ? -22.403 -11.696 37.064 1.00 91.94 330 GLY A N 1
ATOM 2529 C CA . GLY A 1 330 ? -23.137 -10.925 36.063 1.00 91.94 330 GLY A CA 1
ATOM 2530 C C . GLY A 1 330 ? -24.640 -10.841 36.320 1.00 91.94 330 GLY A C 1
ATOM 2531 O O . GLY A 1 330 ? -25.241 -9.811 36.026 1.00 91.94 330 GLY A O 1
ATOM 2532 N N . THR A 1 331 ? -25.259 -11.870 36.905 1.00 95.31 331 THR A N 1
ATOM 2533 C CA . THR A 1 331 ? -26.706 -11.883 37.191 1.00 95.31 331 THR A CA 1
ATOM 2534 C C . THR A 1 331 ? -27.181 -10.661 37.995 1.00 95.31 331 THR A C 1
ATOM 2536 O O . THR A 1 331 ? -28.201 -10.086 37.617 1.00 95.31 331 THR A O 1
ATOM 2539 N N . PRO A 1 332 ? -26.447 -10.178 39.026 1.00 95.94 332 PRO A N 1
ATOM 2540 C CA . PRO A 1 332 ? -26.807 -8.966 39.774 1.00 95.94 332 PRO A CA 1
ATOM 2541 C C . PRO A 1 332 ? -26.742 -7.657 38.970 1.00 95.94 332 PRO A C 1
ATOM 2543 O O . PRO A 1 332 ? -27.099 -6.595 39.491 1.00 95.94 332 PRO A O 1
ATOM 2546 N N . LEU A 1 333 ? -26.216 -7.695 37.743 1.00 95.88 333 LEU A N 1
ATOM 2547 C CA . LEU A 1 333 ? -26.145 -6.545 36.845 1.00 95.88 333 LEU A CA 1
ATOM 2548 C C . LEU A 1 333 ? -27.337 -6.479 35.887 1.00 95.88 333 LEU A C 1
ATOM 2550 O O . LEU A 1 333 ? -27.609 -5.405 35.358 1.00 95.88 333 LEU A O 1
ATOM 2554 N N . ASN A 1 334 ? -28.059 -7.585 35.676 1.00 96.38 334 ASN A N 1
ATOM 2555 C CA . ASN A 1 334 ? -29.231 -7.601 34.803 1.00 96.38 334 ASN A CA 1
ATOM 2556 C C . ASN A 1 334 ? -30.301 -6.616 35.306 1.00 96.38 334 ASN A C 1
ATOM 2558 O O . ASN A 1 334 ? -30.583 -6.542 36.500 1.00 96.38 334 ASN A O 1
ATOM 2562 N N . GLY A 1 335 ? -30.887 -5.851 34.386 1.00 94.50 335 GLY A N 1
ATOM 2563 C CA . GLY A 1 335 ? -31.853 -4.788 34.665 1.00 94.50 335 GLY A CA 1
ATOM 2564 C C . GLY A 1 335 ? -31.229 -3.443 35.051 1.00 94.50 335 GLY A C 1
ATOM 2565 O O . GLY A 1 335 ? -31.936 -2.438 35.079 1.00 94.50 335 GLY A O 1
ATOM 2566 N N . LYS A 1 336 ? -29.916 -3.374 35.316 1.00 97.00 336 LYS A N 1
ATOM 2567 C CA . LYS A 1 336 ? -29.246 -2.100 35.615 1.00 97.00 336 LYS A CA 1
ATOM 2568 C C . LYS A 1 336 ? -28.925 -1.325 34.341 1.00 97.00 336 LYS A C 1
ATOM 2570 O O . LYS A 1 336 ? -28.625 -1.905 33.295 1.00 97.00 336 LYS A O 1
ATOM 2575 N N . LEU A 1 337 ? -28.936 0.001 34.463 1.00 97.00 337 LEU A N 1
ATOM 2576 C CA . LEU A 1 337 ? -28.509 0.915 33.409 1.00 97.00 337 LEU A CA 1
ATOM 2577 C C . LEU A 1 337 ? -27.010 1.196 33.503 1.00 97.00 337 LEU A C 1
ATOM 2579 O O . LEU A 1 337 ? -26.454 1.403 34.587 1.00 97.00 337 LEU A O 1
ATOM 2583 N N . ALA A 1 338 ? -26.367 1.253 32.346 1.00 97.38 338 ALA A N 1
ATOM 2584 C CA . ALA A 1 338 ? -24.957 1.564 32.223 1.00 97.38 338 ALA A CA 1
ATOM 2585 C C . ALA A 1 338 ? -24.695 2.471 31.022 1.00 97.38 338 ALA A C 1
ATOM 2587 O O . ALA A 1 338 ? -25.437 2.469 30.042 1.00 97.38 338 ALA A O 1
ATOM 2588 N N . LYS A 1 339 ? -23.610 3.237 31.090 1.00 95.31 339 LYS A N 1
ATOM 2589 C CA . LYS A 1 339 ? -23.100 4.037 29.982 1.00 95.31 339 LYS A CA 1
ATOM 2590 C C . LYS A 1 339 ? -22.038 3.247 29.229 1.00 95.31 339 LYS A C 1
ATOM 2592 O O . LYS A 1 339 ? -21.126 2.695 29.844 1.00 95.31 339 LYS A O 1
ATOM 2597 N N . VAL A 1 340 ? -22.123 3.208 27.904 1.00 93.25 340 VAL A N 1
ATOM 2598 C CA . VAL A 1 340 ? -21.083 2.591 27.072 1.00 93.25 340 VAL A CA 1
ATOM 2599 C C . VAL A 1 340 ? -19.835 3.472 27.081 1.00 93.25 340 VAL A C 1
ATOM 2601 O O . VAL A 1 340 ? -19.898 4.632 26.680 1.00 93.25 340 VAL A O 1
ATOM 2604 N N . ILE A 1 341 ? -18.695 2.932 27.508 1.00 89.38 341 ILE A N 1
ATOM 2605 C CA . ILE A 1 341 ? -17.425 3.670 27.592 1.00 89.38 341 ILE A CA 1
ATOM 2606 C C . ILE A 1 341 ? -16.536 3.374 26.387 1.00 89.38 341 ILE A C 1
ATOM 2608 O O . ILE A 1 341 ? -15.997 4.287 25.768 1.00 89.38 341 ILE A O 1
ATOM 2612 N N . SER A 1 342 ? -16.387 2.099 26.034 1.00 82.81 342 SER A N 1
ATOM 2613 C CA . SER A 1 342 ? -15.573 1.671 24.895 1.00 82.81 342 SER A CA 1
ATOM 2614 C C . SER A 1 342 ? -16.027 0.308 24.378 1.00 82.81 342 SER A C 1
ATOM 2616 O O . SER A 1 342 ? -16.799 -0.393 25.033 1.00 82.81 342 SER A O 1
ATOM 2618 N N . PHE A 1 343 ? -15.550 -0.080 23.197 1.00 81.81 343 PHE A N 1
ATOM 2619 C CA . PHE A 1 343 ? -15.791 -1.400 22.623 1.00 81.81 343 PHE A CA 1
ATOM 2620 C C . PHE A 1 343 ? -14.468 -2.045 22.216 1.00 81.81 343 PHE A C 1
ATOM 2622 O O . PHE A 1 343 ? -13.692 -1.487 21.440 1.00 81.81 343 PHE A O 1
ATOM 2629 N N . ASP A 1 344 ? -14.227 -3.241 22.734 1.00 77.38 344 ASP A N 1
ATOM 2630 C CA . ASP A 1 344 ? -13.140 -4.112 22.326 1.00 77.38 344 ASP A CA 1
ATOM 2631 C C . ASP A 1 344 ? -13.587 -4.935 21.113 1.00 77.38 344 ASP A C 1
ATOM 2633 O O . ASP A 1 344 ? -14.262 -5.963 21.232 1.00 77.38 344 ASP A O 1
ATOM 2637 N N . GLY A 1 345 ? -13.179 -4.485 19.926 1.00 65.44 345 GLY A N 1
ATOM 2638 C CA . GLY A 1 345 ? -13.506 -5.151 18.668 1.00 65.44 345 GLY A CA 1
ATOM 2639 C C . GLY A 1 345 ? -12.862 -6.520 18.473 1.00 65.44 345 GLY A C 1
ATOM 2640 O O . GLY A 1 345 ? -13.343 -7.282 17.635 1.00 65.44 345 GLY A O 1
ATOM 2641 N N . ARG A 1 346 ? -11.817 -6.864 19.236 1.00 69.19 346 ARG A N 1
ATOM 2642 C CA . ARG A 1 346 ? -11.164 -8.173 19.134 1.00 69.19 346 ARG A CA 1
ATOM 2643 C C . ARG A 1 346 ? -12.007 -9.255 19.794 1.00 69.19 346 ARG A C 1
ATOM 2645 O O . ARG A 1 346 ? -12.201 -10.316 19.211 1.00 69.19 346 ARG A O 1
ATOM 2652 N N . ASN A 1 347 ? -12.536 -8.953 20.976 1.00 77.88 347 ASN A N 1
ATOM 2653 C CA . ASN A 1 347 ? -13.339 -9.886 21.768 1.00 77.88 347 ASN A CA 1
ATOM 2654 C C . ASN A 1 347 ? -14.852 -9.671 21.613 1.00 77.88 347 ASN A C 1
ATOM 2656 O O . ASN A 1 347 ? -15.638 -10.439 22.165 1.00 77.88 347 ASN A O 1
ATOM 2660 N N . ARG A 1 348 ? -15.259 -8.633 20.868 1.00 83.12 348 ARG A N 1
ATOM 2661 C CA . ARG A 1 348 ? -16.649 -8.164 20.749 1.00 83.12 348 ARG A CA 1
ATOM 2662 C C . ARG A 1 348 ? -17.293 -7.903 22.116 1.00 83.12 348 ARG A C 1
ATOM 2664 O O . ARG A 1 348 ? -18.411 -8.339 22.390 1.00 83.12 348 ARG A O 1
ATOM 2671 N N . LEU A 1 349 ? -16.557 -7.202 22.978 1.00 89.88 349 LEU A N 1
ATOM 2672 C CA . LEU A 1 349 ? -16.982 -6.851 24.334 1.00 89.88 349 LEU A CA 1
ATOM 2673 C C . LEU A 1 349 ? -17.104 -5.336 24.484 1.00 89.88 349 LEU A C 1
ATOM 2675 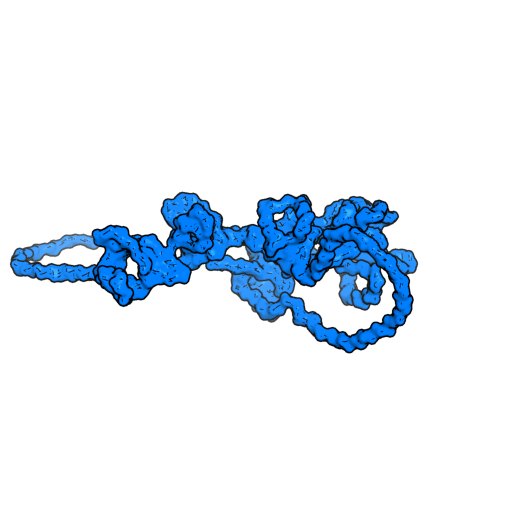O O . LEU A 1 349 ? -16.190 -4.591 24.148 1.00 89.88 349 LEU A O 1
ATOM 2679 N N . TYR A 1 350 ? -18.208 -4.880 25.053 1.00 91.38 350 TYR A N 1
ATOM 2680 C CA . TYR A 1 350 ? -18.398 -3.507 25.490 1.00 91.38 350 TYR A CA 1
ATOM 2681 C C . TYR A 1 350 ? -17.848 -3.327 26.898 1.00 91.38 350 TYR A C 1
ATOM 2683 O O . TYR A 1 350 ? -18.196 -4.091 27.796 1.00 91.38 350 TYR A O 1
ATOM 2691 N N . SER A 1 351 ? -17.033 -2.293 27.098 1.00 92.31 351 SER A N 1
ATOM 2692 C CA . SER A 1 351 ? -16.746 -1.772 28.432 1.00 92.31 351 SER A CA 1
ATOM 2693 C C . SER A 1 351 ? -17.836 -0.770 28.784 1.00 92.31 351 SER A C 1
ATOM 2695 O O . SER A 1 351 ? -18.008 0.241 28.097 1.00 92.31 351 SER A O 1
ATOM 2697 N N . ILE A 1 352 ? -18.581 -1.061 29.839 1.00 96.12 352 ILE A N 1
ATOM 2698 C CA . ILE A 1 352 ? -19.695 -0.249 30.319 1.00 96.12 352 ILE A CA 1
ATOM 2699 C C . ILE A 1 352 ? -19.408 0.241 31.733 1.00 96.12 352 ILE A C 1
ATOM 2701 O O . ILE A 1 352 ? -18.677 -0.417 32.470 1.00 96.12 352 ILE A O 1
ATOM 2705 N N . GLN A 1 353 ? -20.001 1.367 32.113 1.00 96.56 353 GLN A N 1
ATOM 2706 C CA . GLN A 1 353 ? -19.953 1.905 33.468 1.00 96.56 353 GLN A CA 1
ATOM 2707 C C . GLN A 1 353 ? -21.371 2.004 34.025 1.00 96.56 353 GLN A C 1
ATOM 2709 O O . GLN A 1 353 ? -22.215 2.688 33.446 1.00 96.56 353 GLN A O 1
ATOM 2714 N N . LEU A 1 354 ? -21.645 1.310 35.126 1.00 96.94 354 LEU A N 1
ATOM 2715 C CA . LEU A 1 354 ? -22.939 1.349 35.801 1.00 96.94 354 LEU A CA 1
ATOM 2716 C C . LEU A 1 354 ? -23.244 2.769 36.274 1.00 96.94 354 LEU A C 1
ATOM 2718 O O . LEU A 1 354 ? -22.406 3.420 36.895 1.00 96.94 354 LEU A O 1
ATOM 2722 N N . ILE A 1 355 ? -24.466 3.232 36.013 1.00 96.19 355 ILE A N 1
ATOM 2723 C CA . ILE A 1 355 ? -24.892 4.579 36.418 1.00 96.19 355 ILE A CA 1
ATOM 2724 C C . ILE A 1 355 ? -25.076 4.661 37.941 1.00 96.19 355 ILE A C 1
ATOM 2726 O O . ILE A 1 355 ? -24.878 5.720 38.524 1.00 96.19 355 ILE A O 1
ATOM 2730 N N . SER A 1 356 ? -25.416 3.544 38.595 1.00 94.06 356 SER A N 1
ATOM 2731 C CA . SER A 1 356 ? -25.718 3.502 40.030 1.00 94.06 356 SER A CA 1
ATOM 2732 C C . SER A 1 356 ? -24.507 3.720 40.935 1.00 94.06 356 SER A C 1
ATOM 2734 O O . SER A 1 356 ? -24.619 4.403 41.945 1.00 94.06 356 SER A O 1
ATOM 2736 N N . ASP A 1 357 ? -23.372 3.094 40.617 1.00 94.00 357 ASP A N 1
ATOM 2737 C CA . ASP A 1 357 ? -22.198 3.045 41.500 1.00 94.00 357 ASP A CA 1
ATOM 2738 C C . ASP A 1 357 ? -20.877 3.330 40.770 1.00 94.00 357 ASP A C 1
ATOM 2740 O O . ASP A 1 357 ? -19.805 3.223 41.362 1.00 94.00 357 ASP A O 1
ATOM 2744 N N . GLY A 1 358 ? -20.932 3.681 39.480 1.00 93.62 358 GLY A N 1
ATOM 2745 C CA . GLY A 1 358 ? -19.756 4.003 38.677 1.00 93.62 358 GLY A CA 1
ATOM 2746 C C . GLY A 1 358 ? -18.834 2.816 38.395 1.00 93.62 358 GLY A C 1
ATOM 2747 O O . GLY A 1 358 ? -17.770 3.023 37.805 1.00 93.62 358 GLY A O 1
ATOM 2748 N N . LYS A 1 359 ? -19.201 1.585 38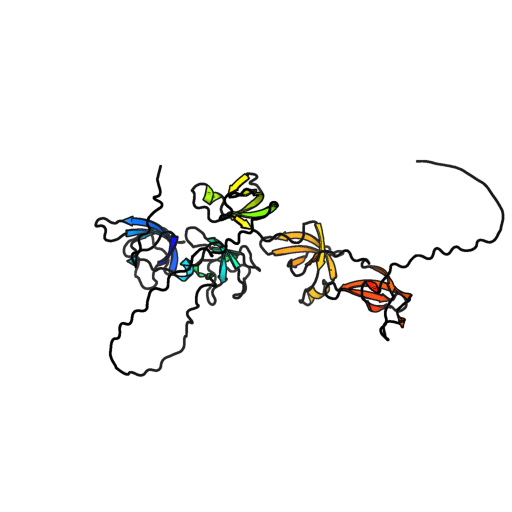.785 1.00 93.81 359 LYS A N 1
ATOM 2749 C CA . LYS A 1 359 ? -18.376 0.398 38.534 1.00 93.81 359 LYS A CA 1
ATOM 2750 C C . LYS A 1 359 ? -18.386 0.029 37.060 1.00 93.81 359 LYS A C 1
ATOM 2752 O O . LYS A 1 359 ? -19.417 0.094 36.388 1.00 93.81 359 LYS A O 1
ATOM 2757 N N . SER A 1 360 ? -17.233 -0.413 36.576 1.00 94.19 360 SER A N 1
ATOM 2758 C CA . SER A 1 360 ? -17.051 -0.807 35.183 1.00 94.19 360 SER A CA 1
ATOM 2759 C C . SER A 1 360 ? -17.148 -2.319 35.011 1.00 94.19 360 SER A C 1
ATOM 2761 O O . SER A 1 360 ? -16.630 -3.077 35.828 1.00 94.19 360 SER A O 1
ATOM 2763 N N . ALA A 1 361 ? -17.770 -2.762 33.922 1.00 93.94 361 ALA A N 1
ATOM 2764 C CA . ALA A 1 361 ? -17.882 -4.171 33.556 1.00 93.94 361 ALA A CA 1
ATOM 2765 C C . ALA A 1 361 ? -17.643 -4.366 32.055 1.00 93.94 361 ALA A C 1
ATOM 2767 O O . ALA A 1 361 ? -17.787 -3.432 31.264 1.00 93.94 361 ALA A O 1
ATOM 2768 N N . LYS A 1 362 ? -17.287 -5.593 31.660 1.00 94.94 362 LYS A N 1
ATOM 2769 C CA . LYS A 1 362 ? -17.181 -5.995 30.253 1.00 94.94 362 LYS A CA 1
ATOM 2770 C C . LYS A 1 362 ? -18.304 -6.959 29.905 1.00 94.94 362 LYS A C 1
ATOM 2772 O O . LYS A 1 362 ? -18.444 -7.990 30.556 1.00 94.94 362 LYS A O 1
ATOM 2777 N N . VAL A 1 363 ? -19.081 -6.645 28.875 1.00 95.75 363 VAL A N 1
ATOM 2778 C CA . VAL A 1 363 ? -20.261 -7.427 28.476 1.00 95.75 363 VAL A CA 1
ATOM 2779 C C . VAL A 1 363 ? -20.331 -7.608 26.966 1.00 95.75 363 VAL A C 1
ATOM 2781 O O . VAL A 1 363 ? -19.858 -6.768 26.205 1.00 95.75 363 VAL A O 1
ATOM 2784 N N . LYS A 1 364 ? -20.903 -8.728 26.517 1.00 94.00 364 LYS A N 1
ATOM 2785 C CA . LYS A 1 364 ? -21.134 -8.982 25.089 1.00 94.00 364 LYS A CA 1
ATOM 2786 C C . LYS A 1 364 ? -22.263 -8.099 24.564 1.00 94.00 364 LYS A C 1
ATOM 2788 O O . LYS A 1 364 ? -23.132 -7.677 25.320 1.00 94.00 364 LYS A O 1
ATOM 2793 N N . GLU A 1 365 ? -22.261 -7.866 23.257 1.00 92.00 365 GLU A N 1
ATOM 2794 C CA . GLU A 1 365 ? -23.280 -7.071 22.560 1.00 92.00 365 GLU A CA 1
ATOM 2795 C C . GLU A 1 365 ? -24.715 -7.552 22.821 1.00 92.00 365 GLU A C 1
ATOM 2797 O O . GLU A 1 365 ? -25.596 -6.740 23.092 1.00 92.00 365 GLU A O 1
ATOM 2802 N N . ASP A 1 366 ? -24.938 -8.868 22.815 1.00 93.50 366 ASP A N 1
ATOM 2803 C CA . ASP A 1 366 ? -26.267 -9.466 23.019 1.00 93.50 366 ASP A CA 1
ATOM 2804 C C . ASP A 1 366 ? -26.805 -9.279 24.447 1.00 93.50 366 ASP A C 1
ATOM 2806 O O . ASP A 1 366 ? -28.000 -9.441 24.699 1.00 93.50 366 ASP A O 1
ATOM 2810 N N . CYS A 1 367 ? -25.927 -8.902 25.380 1.00 95.25 367 CYS A N 1
ATOM 2811 C CA . CYS A 1 367 ? -26.263 -8.607 26.768 1.00 95.25 367 CYS A CA 1
ATOM 2812 C C . CYS A 1 367 ? -26.630 -7.132 26.990 1.00 95.25 367 CYS A C 1
ATOM 2814 O O . CYS A 1 367 ? -26.800 -6.715 28.134 1.00 95.25 367 CYS A O 1
ATOM 2816 N N . LEU A 1 368 ? -26.717 -6.334 25.923 1.00 95.56 368 LEU A N 1
ATOM 2817 C CA . LEU A 1 368 ? -27.056 -4.918 25.976 1.00 95.56 368 LEU A CA 1
ATOM 2818 C C . LEU A 1 368 ? -28.298 -4.626 25.137 1.00 95.56 368 LEU A C 1
ATOM 2820 O O . LEU A 1 368 ? -28.421 -5.068 23.990 1.00 95.56 368 LEU A O 1
ATOM 2824 N N . GLU A 1 369 ? -29.195 -3.813 25.679 1.00 95.25 369 GLU A N 1
ATOM 2825 C CA . GLU A 1 369 ? -30.346 -3.282 24.954 1.00 95.25 369 GLU A CA 1
ATOM 2826 C C . GLU A 1 369 ? -30.517 -1.780 25.166 1.00 95.25 369 GLU A C 1
ATOM 2828 O O . GLU A 1 369 ? -30.073 -1.218 26.168 1.00 95.25 369 GLU A O 1
ATOM 2833 N N . VAL A 1 370 ? -31.154 -1.121 24.199 1.00 91.56 370 VAL A N 1
ATOM 2834 C CA . VAL A 1 370 ? -31.532 0.286 24.345 1.00 91.56 370 VAL A CA 1
ATOM 2835 C C . VAL A 1 370 ? -32.696 0.337 25.337 1.00 91.56 370 VAL A C 1
ATOM 2837 O O . VAL A 1 370 ? -33.668 -0.391 25.127 1.00 91.56 370 VAL A O 1
ATOM 2840 N N . PRO A 1 371 ? -32.631 1.150 26.407 1.00 88.94 371 PRO A N 1
ATOM 2841 C CA . PRO A 1 371 ? -33.719 1.251 27.362 1.00 88.94 371 PRO A CA 1
ATOM 2842 C C . PRO A 1 371 ? -34.950 1.782 26.635 1.00 88.94 371 PRO A C 1
ATOM 2844 O O . PRO A 1 371 ? -34.950 2.915 26.147 1.00 88.94 371 PRO A O 1
ATOM 2847 N N . THR A 1 372 ? -35.998 0.972 26.541 1.00 83.25 372 THR A N 1
ATOM 2848 C CA . THR A 1 372 ? -37.297 1.456 26.088 1.00 83.25 372 THR A CA 1
ATOM 2849 C C . THR A 1 372 ? -37.755 2.470 27.127 1.00 83.25 372 THR A C 1
ATOM 2851 O O . THR A 1 372 ? -37.963 2.098 28.282 1.00 83.25 372 THR A O 1
ATOM 2854 N 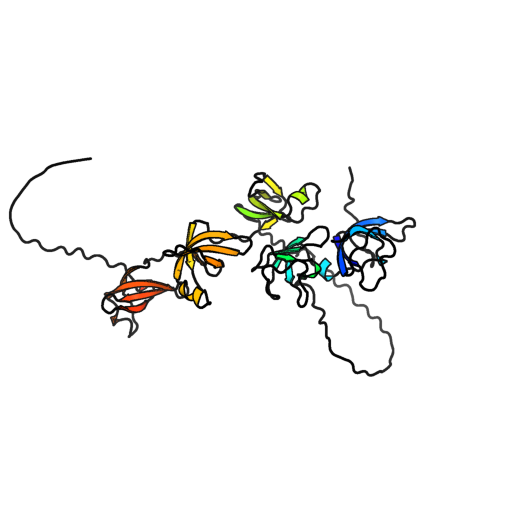N . GLN A 1 373 ? -37.860 3.752 26.761 1.00 64.56 373 GLN A N 1
ATOM 2855 C CA . GLN A 1 373 ? -38.512 4.729 27.630 1.00 64.56 373 GLN A CA 1
ATOM 2856 C C . GLN A 1 373 ? -39.915 4.193 27.908 1.00 64.56 373 GLN A C 1
ATOM 2858 O O . GLN A 1 373 ? -40.761 4.165 27.015 1.00 64.56 373 GLN A O 1
ATOM 2863 N N . GLN A 1 374 ? -40.151 3.713 29.128 1.00 53.94 374 GLN A N 1
ATOM 2864 C CA . GLN A 1 374 ? -41.507 3.501 29.588 1.00 53.94 374 GLN A CA 1
ATOM 2865 C C . GLN A 1 374 ? -42.123 4.890 29.663 1.00 53.94 374 GLN A C 1
ATOM 2867 O O . GLN A 1 374 ? -41.830 5.663 30.572 1.00 53.94 374 GLN A O 1
ATOM 2872 N N . VAL A 1 375 ? -42.917 5.228 28.647 1.00 46.62 375 VAL A N 1
ATOM 2873 C CA . VAL A 1 375 ? -43.840 6.352 28.708 1.00 46.62 375 VAL A CA 1
ATOM 2874 C C . VAL A 1 375 ? -44.746 6.034 29.886 1.00 46.62 375 VAL A C 1
ATOM 2876 O O . VAL A 1 375 ? -45.610 5.163 29.803 1.00 46.62 375 VAL A O 1
ATOM 2879 N N . SER A 1 376 ? -44.483 6.666 31.025 1.00 44.12 376 SER A N 1
ATOM 2880 C CA . SER A 1 376 ? -45.372 6.612 32.168 1.00 44.12 376 SER A CA 1
ATOM 2881 C C . SER A 1 376 ? -46.667 7.284 31.732 1.00 44.12 376 SER A C 1
ATOM 2883 O O . SER A 1 376 ? -46.768 8.511 31.742 1.00 44.12 376 SER A O 1
ATOM 2885 N N . HIS A 1 377 ? -47.644 6.484 31.305 1.00 45.28 377 HIS A N 1
ATOM 2886 C CA . HIS A 1 377 ? -49.039 6.891 31.247 1.00 45.28 377 HIS A CA 1
ATOM 2887 C C . HIS A 1 377 ? -49.472 7.162 32.693 1.00 45.28 377 HIS A C 1
ATOM 2889 O O . HIS A 1 377 ? -49.980 6.291 33.395 1.00 45.28 377 HIS A O 1
ATOM 2895 N N . GLY A 1 378 ? -49.159 8.366 33.171 1.00 42.16 378 GLY A N 1
ATOM 2896 C CA . GLY A 1 378 ? -49.688 8.895 34.410 1.00 42.16 378 GLY A CA 1
ATOM 2897 C C . GLY A 1 378 ? -51.189 9.044 34.238 1.00 42.16 378 GLY A C 1
ATOM 2898 O O . GLY A 1 378 ? -51.649 9.769 33.357 1.00 42.16 378 GLY A O 1
ATOM 2899 N N . MET A 1 379 ? -51.936 8.316 35.061 1.00 45.50 379 MET A N 1
ATOM 2900 C CA . MET A 1 379 ? -53.346 8.569 35.296 1.00 45.50 379 MET A CA 1
ATOM 2901 C C . MET A 1 379 ? -53.520 10.035 35.706 1.00 45.50 379 MET A C 1
ATOM 2903 O O . MET A 1 379 ? -53.154 10.419 36.815 1.00 45.50 379 MET A O 1
ATOM 2907 N N . LEU A 1 380 ? -54.060 10.852 34.804 1.00 41.84 380 LEU A N 1
ATOM 2908 C CA . LEU A 1 380 ? -54.705 12.104 35.171 1.00 41.84 380 LEU A CA 1
ATOM 2909 C C . LEU A 1 380 ? -56.142 11.755 35.541 1.00 41.84 380 LEU A C 1
ATOM 2911 O O . LEU A 1 380 ? -56.932 11.352 34.688 1.00 41.84 380 LEU A O 1
ATOM 2915 N N . GLY A 1 381 ? -56.422 11.845 36.839 1.00 40.91 381 GLY A N 1
ATOM 2916 C CA . GLY A 1 381 ? -57.775 11.858 37.366 1.00 40.91 381 GLY A CA 1
ATOM 2917 C C . GLY A 1 381 ? -58.538 13.094 36.896 1.00 40.91 381 GLY A C 1
ATOM 2918 O O . GLY A 1 381 ? -57.954 14.128 36.568 1.00 40.91 381 GLY A O 1
ATOM 2919 N N . ASP A 1 382 ? -59.855 12.935 36.871 1.00 44.03 382 ASP A N 1
ATOM 2920 C CA . ASP A 1 382 ? -60.859 13.926 36.511 1.00 44.03 382 ASP A CA 1
ATOM 2921 C C . ASP A 1 382 ? -60.616 15.318 37.116 1.00 44.03 382 ASP A C 1
ATOM 2923 O O . ASP A 1 382 ? -60.486 15.474 38.330 1.00 44.03 382 ASP A O 1
ATOM 2927 N N . SER A 1 383 ? -60.631 16.353 36.271 1.00 41.09 383 SER A N 1
ATOM 2928 C CA . SER A 1 383 ? -61.278 17.649 36.552 1.00 41.09 383 SER A CA 1
ATOM 2929 C C . SER A 1 383 ? -61.200 18.605 35.347 1.00 41.09 383 SER A C 1
ATOM 2931 O O . SER A 1 383 ? -60.150 19.111 34.981 1.00 41.09 383 SER A O 1
ATOM 2933 N N . CYS A 1 384 ? -62.368 18.845 34.747 1.00 39.50 384 CYS A N 1
ATOM 2934 C CA . CYS A 1 384 ? -62.930 20.154 34.389 1.00 39.50 384 CYS A CA 1
ATOM 2935 C C . CYS A 1 384 ? -62.084 21.260 33.692 1.00 39.50 384 CYS A C 1
ATOM 2937 O O . CYS A 1 384 ? -61.279 21.937 34.324 1.00 39.50 384 CYS A O 1
ATOM 2939 N N . LEU A 1 385 ? -62.568 21.602 32.476 1.00 39.41 385 LEU A N 1
ATOM 2940 C CA . LEU A 1 385 ? -62.627 22.921 31.784 1.00 39.41 385 LEU A CA 1
ATOM 2941 C C . LEU A 1 385 ? -61.481 23.293 30.792 1.00 39.41 385 LEU A C 1
ATOM 2943 O O . LEU A 1 385 ? -60.447 22.638 30.775 1.00 39.41 385 LEU A O 1
ATOM 2947 N N . PRO A 1 386 ? -61.693 24.249 29.849 1.00 49.91 386 PRO A N 1
ATOM 2948 C CA . PRO A 1 386 ? -62.282 23.984 28.533 1.00 49.91 386 PRO A CA 1
ATOM 2949 C C . PRO A 1 386 ? -61.456 24.567 27.355 1.00 49.91 386 PRO A C 1
ATOM 2951 O O . PRO A 1 386 ? -60.474 25.278 27.528 1.00 49.91 386 PRO A O 1
ATOM 2954 N N . VAL A 1 387 ? -61.909 24.247 26.137 1.00 46.78 387 VAL A N 1
ATOM 2955 C CA . VAL A 1 387 ? -61.782 24.976 24.854 1.00 46.78 387 VAL A CA 1
ATOM 2956 C C . VAL A 1 387 ? -60.942 26.267 24.860 1.00 46.78 387 VAL A C 1
ATOM 2958 O O . VAL A 1 387 ? -61.348 27.252 25.465 1.00 46.78 387 VAL A O 1
ATOM 2961 N N . LEU A 1 388 ? -59.894 26.318 24.022 1.00 37.91 388 LEU A N 1
ATOM 2962 C CA . LEU A 1 388 ? -59.689 27.402 23.044 1.00 37.91 388 LEU A CA 1
ATOM 2963 C C . LEU A 1 388 ? -58.586 27.057 22.027 1.00 37.91 388 LEU A C 1
ATOM 2965 O O . LEU A 1 388 ? -57.388 27.094 22.283 1.00 37.91 388 LEU A O 1
ATOM 2969 N N . SER A 1 389 ? -59.056 26.760 20.821 1.00 41.44 389 SER A N 1
ATOM 2970 C CA . SER A 1 389 ? -58.402 26.993 19.535 1.00 41.44 389 SER A CA 1
ATOM 2971 C C . SER A 1 389 ? -57.679 28.343 19.453 1.00 41.44 389 SER A C 1
ATOM 2973 O O . SER A 1 389 ? -58.287 29.348 19.822 1.00 41.44 389 SER A O 1
ATOM 2975 N N . ARG A 1 390 ? -56.482 28.378 18.836 1.00 39.19 390 ARG A N 1
ATOM 2976 C CA . ARG A 1 390 ? -56.111 29.283 17.718 1.00 39.19 390 ARG A CA 1
ATOM 2977 C C . ARG A 1 390 ? -54.608 29.249 17.373 1.00 39.19 390 ARG A C 1
ATOM 2979 O O . ARG A 1 390 ? -53.789 29.463 18.253 1.00 39.19 390 ARG A O 1
ATOM 2986 N N . LEU A 1 391 ? -54.356 29.191 16.051 1.00 37.44 391 LEU A N 1
ATOM 2987 C CA . LEU A 1 391 ? -53.306 29.904 15.284 1.00 37.44 391 LEU A CA 1
ATOM 2988 C C . LEU A 1 391 ? -51.838 29.431 15.486 1.00 37.44 391 LEU A C 1
ATOM 2990 O O . LEU A 1 391 ? -51.445 29.119 16.594 1.00 37.44 391 LEU A O 1
ATOM 2994 N N . VAL A 1 392 ? -50.929 29.334 14.506 1.00 38.69 392 VAL A N 1
ATOM 2995 C CA . VAL A 1 392 ? -50.764 29.852 13.132 1.00 38.69 392 VAL A CA 1
ATOM 2996 C C . VAL A 1 392 ? -49.837 28.878 12.377 1.00 38.69 392 VAL A C 1
ATOM 2998 O O . VAL A 1 392 ? -48.894 28.355 12.963 1.00 38.69 392 VAL A O 1
ATOM 3001 N N . CYS A 1 393 ? -50.075 28.678 11.077 1.00 48.78 393 CYS A N 1
ATOM 3002 C CA . CYS A 1 393 ? -49.076 28.171 10.129 1.00 48.78 393 CYS A CA 1
ATOM 3003 C C . CYS A 1 393 ? -48.033 29.250 9.805 1.00 48.78 393 CYS A C 1
ATOM 3005 O O . CYS A 1 393 ? -48.424 30.347 9.408 1.00 48.78 393 CYS A O 1
ATOM 3007 N N . ALA A 1 394 ? -46.749 28.906 9.849 1.00 50.50 394 ALA A N 1
ATOM 3008 C CA . ALA A 1 394 ? -45.748 29.407 8.907 1.00 50.50 394 ALA A CA 1
ATOM 3009 C C . ALA A 1 394 ? -44.658 28.348 8.739 1.00 50.50 394 ALA A C 1
ATOM 3011 O O . ALA A 1 394 ? -44.101 27.929 9.780 1.00 50.50 394 ALA A O 1
#

Organism: Trieres chinensis (NCBI:txid1514140)

Solvent-accessible surface area (backbone atoms only — not comparable to full-atom values): 23879 Å² total; per-residue (Å²): 140,79,86,77,82,88,78,80,94,75,92,62,97,86,69,86,50,76,70,36,26,30,23,36,49,82,83,57,72,74,64,90,52,54,70,71,75,59,56,71,67,44,48,16,22,30,72,45,71,43,78,38,94,84,73,82,48,49,42,34,28,26,16,27,64,76,22,70,69,25,38,32,46,65,89,53,46,39,77,34,66,62,49,52,66,59,43,62,73,37,55,28,27,46,49,82,96,66,81,70,85,66,52,71,91,64,72,63,55,67,82,41,64,17,32,28,63,41,63,44,84,23,32,54,39,26,34,27,34,25,74,74,24,37,67,37,58,36,36,43,86,46,45,38,42,76,88,56,84,77,79,77,82,76,86,75,80,89,80,88,80,90,83,88,83,85,80,90,82,92,78,86,80,80,89,75,82,82,78,76,94,82,73,77,85,66,71,88,72,73,80,54,70,72,40,45,30,33,31,31,91,45,79,50,88,75,42,43,78,44,46,75,42,43,26,32,30,72,42,75,57,99,68,38,31,35,29,34,39,62,75,93,50,74,55,72,48,80,40,47,62,90,32,50,42,80,47,86,74,77,91,71,53,70,67,40,61,28,27,30,34,90,42,81,50,80,77,44,40,75,44,44,51,39,52,24,32,28,66,41,74,40,80,64,42,53,29,33,34,25,34,38,74,99,48,96,60,70,46,81,42,46,58,89,33,48,39,74,62,67,86,60,95,68,56,75,68,38,68,29,28,30,35,89,44,81,48,89,82,39,42,85,43,44,78,40,52,24,32,31,68,41,51,43,78,90,79,52,29,35,35,30,29,31,70,89,77,65,52,72,48,78,41,48,63,90,30,50,41,75,65,75,79,76,78,76,82,70,84,78,74,92,77,88,86,80,91,79,90,81,90,82,92,131

Mean predicted aligned error: 20.03 Å

Sequence (394 aa):
ELEIASNYKGTWPGELQLGQAVRVPLSSARPSAGCGSPQSGEVGYVRSFRPLPGGRSHLYTCDFPSAKGWQGRSSDLEIDEVASFVRPGKRVRVRRGIAPKHGWSDRPRFESIGTVLSISHDGGCVLVCFPENPRWKGALTEVETLDHPQKKHSHDKQQGKSCHGVSDQKESPEKHGSPNDEKLIGSGKKIAVGKKVVIWGMESKDGISYNGKMANVTSVTANHYKIKFIGKDTGTLNVKGRFLLELPSRKFEDGEVVIIKDLTSDDGATWNGLMAKVVKYTESSGIYVVQIKGMEKTKKIRESNLAKTVSYKHAIGSTVAIKGLSSKEGTPLNGKLAKVISFDGRNRLYSIQLISDGKSAKVKEDCLEVPTQQVSHGMLGDSCLPVLSRLVCA